Protein AF-A0A8B6FXH2-F1 (afdb_monomer_lite)

pLDDT: mean 73.86, std 19.77, range [27.19, 97.19]

Structure (mmCIF, N/CA/C/O backbone):
data_AF-A0A8B6FXH2-F1
#
_entry.id   AF-A0A8B6FXH2-F1
#
loop_
_atom_site.group_PDB
_atom_site.id
_atom_site.type_symbol
_atom_site.label_atom_id
_atom_site.label_alt_id
_atom_site.label_comp_id
_atom_site.label_asym_id
_atom_site.label_entity_id
_atom_site.label_seq_id
_atom_site.pdbx_PDB_ins_code
_atom_site.Cartn_x
_atom_site.Cartn_y
_atom_site.Cartn_z
_atom_site.occupancy
_atom_site.B_iso_or_equiv
_atom_site.auth_seq_id
_atom_site.auth_comp_id
_atom_site.auth_asym_id
_atom_site.auth_atom_id
_atom_site.pdbx_PDB_model_num
ATOM 1 N N . MET A 1 1 ? 28.937 3.467 -41.395 1.00 59.66 1 MET A N 1
ATOM 2 C CA . MET A 1 1 ? 27.768 2.972 -40.631 1.00 59.66 1 MET A CA 1
ATOM 3 C C . MET A 1 1 ? 28.133 1.673 -39.924 1.00 59.66 1 MET A C 1
ATOM 5 O O . MET A 1 1 ? 28.427 0.694 -40.605 1.00 59.66 1 MET A O 1
ATOM 9 N N . SER A 1 2 ? 28.190 1.669 -38.589 1.00 75.38 2 SER A N 1
ATOM 10 C CA . SER A 1 2 ? 28.497 0.452 -37.824 1.00 75.38 2 SER A CA 1
ATOM 11 C C . SER A 1 2 ? 27.318 -0.525 -37.873 1.00 75.38 2 SER A C 1
ATOM 13 O O . SER A 1 2 ? 26.158 -0.111 -37.952 1.00 75.38 2 SER A O 1
ATOM 15 N N . THR A 1 3 ? 27.605 -1.825 -37.821 1.00 77.25 3 THR A N 1
ATOM 16 C CA . THR A 1 3 ? 26.585 -2.885 -37.758 1.00 77.25 3 THR A CA 1
ATOM 17 C C . THR A 1 3 ? 25.622 -2.669 -36.584 1.00 77.25 3 THR A C 1
ATOM 19 O O . THR A 1 3 ? 24.415 -2.805 -36.753 1.00 77.25 3 THR A O 1
ATOM 22 N N . ALA A 1 4 ? 26.131 -2.194 -35.442 1.00 69.06 4 ALA A N 1
ATOM 23 C CA . ALA A 1 4 ? 25.334 -1.893 -34.253 1.00 69.06 4 ALA A CA 1
ATOM 24 C C . ALA A 1 4 ? 24.292 -0.774 -34.471 1.00 69.06 4 ALA A C 1
ATOM 26 O O . ALA A 1 4 ? 23.161 -0.880 -34.006 1.00 69.06 4 ALA A O 1
ATOM 27 N N . SER A 1 5 ? 24.628 0.277 -35.231 1.00 66.25 5 SER A N 1
ATOM 28 C CA . SER A 1 5 ? 23.688 1.372 -35.542 1.00 66.25 5 SER A CA 1
ATOM 29 C C . SER A 1 5 ? 22.529 0.897 -36.426 1.00 66.25 5 SER A C 1
ATOM 31 O O . SER A 1 5 ? 21.381 1.282 -36.216 1.00 66.25 5 SER A O 1
ATOM 33 N N . LYS A 1 6 ? 22.821 0.014 -37.396 1.00 68.38 6 LYS A N 1
ATOM 34 C CA . LYS A 1 6 ? 21.812 -0.622 -38.266 1.00 68.38 6 LYS A CA 1
ATOM 35 C C . LYS A 1 6 ? 20.836 -1.475 -37.471 1.00 68.38 6 LYS A C 1
ATOM 37 O O . LYS A 1 6 ? 19.634 -1.432 -37.712 1.00 68.38 6 LYS A O 1
ATOM 42 N N . GLU A 1 7 ? 21.367 -2.250 -36.534 1.00 67.50 7 GLU A N 1
ATOM 43 C CA . GLU A 1 7 ? 20.572 -3.147 -35.708 1.00 67.50 7 GLU A CA 1
ATOM 44 C C . GLU A 1 7 ? 19.645 -2.375 -34.762 1.00 67.50 7 GLU A C 1
ATOM 46 O O . GLU A 1 7 ? 18.451 -2.668 -34.700 1.00 67.50 7 GLU A O 1
ATOM 51 N N . ARG A 1 8 ? 20.152 -1.325 -34.102 1.00 73.00 8 ARG A N 1
ATOM 52 C CA . ARG A 1 8 ? 19.333 -0.436 -33.263 1.00 73.00 8 ARG A CA 1
ATOM 53 C C . ARG A 1 8 ? 18.221 0.238 -34.054 1.00 73.00 8 ARG A C 1
ATOM 55 O O . ARG A 1 8 ? 17.071 0.216 -33.622 1.00 73.00 8 ARG A O 1
ATOM 62 N N . GLN A 1 9 ? 18.533 0.763 -35.239 1.00 68.06 9 GLN A N 1
ATOM 63 C CA . GLN A 1 9 ? 17.524 1.336 -36.127 1.00 68.06 9 GLN A CA 1
ATOM 64 C C . GLN A 1 9 ? 16.438 0.305 -36.469 1.00 68.06 9 GLN A C 1
ATOM 66 O O . GLN A 1 9 ? 15.256 0.600 -36.321 1.00 68.06 9 GLN A O 1
ATOM 71 N N . ALA A 1 10 ? 16.806 -0.918 -36.863 1.00 67.44 10 ALA A N 1
ATOM 72 C CA . ALA A 1 10 ? 15.835 -1.965 -37.188 1.00 67.44 10 ALA A CA 1
ATOM 73 C C . ALA A 1 10 ? 14.915 -2.314 -36.000 1.00 67.44 10 ALA A C 1
ATOM 75 O O . ALA A 1 10 ? 13.708 -2.483 -36.184 1.00 67.44 10 ALA A O 1
ATOM 76 N N . ARG A 1 11 ? 15.460 -2.367 -34.777 1.00 67.00 11 ARG A N 1
ATOM 77 C CA . ARG A 1 11 ? 14.685 -2.605 -33.547 1.00 67.00 11 ARG A CA 1
ATOM 78 C C . ARG A 1 11 ? 13.698 -1.470 -33.261 1.00 67.00 11 ARG A C 1
ATOM 80 O O . ARG A 1 11 ? 12.517 -1.737 -33.052 1.00 67.00 11 ARG A O 1
ATOM 87 N N . LEU A 1 12 ? 14.143 -0.215 -33.337 1.00 60.03 12 LEU A N 1
ATOM 88 C CA . LEU A 1 12 ? 13.277 0.955 -33.144 1.00 60.03 12 LEU A CA 1
ATOM 89 C C . LEU A 1 12 ? 12.168 1.033 -34.196 1.00 60.03 12 LEU A C 1
ATOM 91 O O . LEU A 1 12 ? 11.011 1.286 -33.865 1.00 60.03 12 LEU A O 1
ATOM 95 N N . TYR A 1 13 ? 12.495 0.738 -35.454 1.00 67.19 13 TYR A N 1
ATOM 96 C CA . TYR A 1 13 ? 11.511 0.667 -36.530 1.00 67.19 13 TYR A CA 1
ATOM 97 C C . TYR A 1 13 ? 10.458 -0.414 -36.283 1.00 67.19 13 TYR A C 1
ATOM 99 O O . TYR A 1 13 ? 9.284 -0.181 -36.559 1.00 67.19 13 TYR A O 1
ATOM 107 N N . ASN A 1 14 ? 10.844 -1.576 -35.748 1.00 66.69 14 ASN A N 1
ATOM 108 C CA . ASN A 1 14 ? 9.887 -2.619 -35.384 1.00 66.69 14 ASN A CA 1
ATOM 109 C C . ASN A 1 14 ? 8.943 -2.163 -34.267 1.00 66.69 14 ASN A C 1
ATOM 111 O O . ASN A 1 14 ? 7.739 -2.379 -34.383 1.00 66.69 14 ASN A O 1
ATOM 115 N N . ILE A 1 15 ? 9.456 -1.491 -33.233 1.00 56.78 15 ILE A N 1
ATOM 116 C CA . ILE A 1 15 ? 8.637 -0.940 -32.142 1.00 56.78 15 ILE A CA 1
ATOM 117 C C . ILE A 1 15 ? 7.632 0.076 -32.703 1.00 56.78 15 ILE A C 1
ATOM 119 O O . ILE A 1 15 ? 6.423 -0.075 -32.526 1.00 56.78 15 ILE A O 1
ATOM 123 N N . VAL A 1 16 ? 8.108 1.057 -33.468 1.00 62.22 16 VAL A N 1
ATOM 124 C CA . VAL A 1 16 ? 7.260 2.122 -34.019 1.00 62.22 16 VAL A CA 1
ATOM 125 C C . VAL A 1 16 ? 6.244 1.594 -35.036 1.00 62.22 16 VAL A C 1
ATOM 127 O O . VAL A 1 16 ? 5.107 2.054 -35.054 1.00 62.22 16 VAL A O 1
ATOM 130 N N . LYS A 1 17 ? 6.607 0.610 -35.869 1.00 67.56 17 LYS A N 1
ATOM 131 C CA . LYS A 1 17 ? 5.699 0.076 -36.900 1.00 67.56 17 LYS A CA 1
ATOM 132 C C . LYS A 1 17 ? 4.746 -1.009 -36.413 1.00 67.56 17 LYS A C 1
ATOM 134 O O . LYS A 1 17 ? 3.735 -1.224 -37.071 1.00 67.56 17 LYS A O 1
ATOM 139 N N . LYS A 1 18 ? 5.063 -1.728 -35.332 1.00 66.81 18 LYS A N 1
ATOM 140 C CA . LYS A 1 18 ? 4.250 -2.870 -34.873 1.00 66.81 18 LYS A CA 1
ATOM 141 C C . LYS A 1 18 ? 3.571 -2.637 -33.531 1.00 66.81 18 LYS A C 1
ATOM 143 O O . LYS A 1 18 ? 2.445 -3.093 -33.360 1.00 66.81 18 LYS A O 1
ATOM 1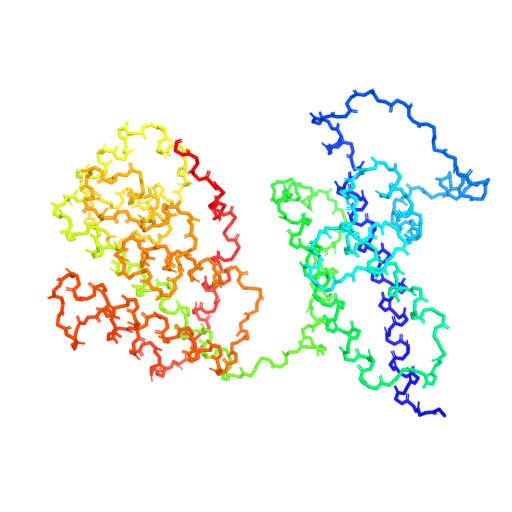48 N N . LEU A 1 19 ? 4.238 -1.968 -32.590 1.00 63.34 19 LEU A N 1
ATOM 149 C CA . LEU A 1 19 ? 3.731 -1.799 -31.227 1.00 63.34 19 LEU A CA 1
ATOM 150 C C . LEU A 1 19 ? 2.869 -0.544 -31.103 1.00 63.34 19 LEU A C 1
ATOM 152 O O . LEU A 1 19 ? 1.727 -0.620 -30.665 1.00 63.34 19 LEU A O 1
ATOM 156 N N . PHE A 1 20 ? 3.386 0.607 -31.529 1.00 70.31 20 PHE A N 1
ATOM 157 C CA . PHE A 1 20 ? 2.691 1.885 -31.354 1.00 70.31 20 PHE A CA 1
ATOM 158 C C . PHE A 1 20 ? 1.329 1.979 -32.060 1.00 70.31 20 PHE A C 1
ATOM 160 O O . PHE A 1 20 ? 0.420 2.551 -31.459 1.00 70.31 20 PHE A O 1
ATOM 167 N N . PRO A 1 21 ? 1.106 1.381 -33.251 1.00 73.88 21 PRO A N 1
ATOM 168 C CA . PRO A 1 21 ? -0.228 1.329 -33.841 1.00 73.88 21 PRO A CA 1
ATOM 169 C C . PRO A 1 21 ? -1.213 0.575 -32.951 1.00 73.88 21 PRO A C 1
ATOM 171 O O . PRO A 1 21 ? -2.296 1.081 -32.696 1.00 73.88 21 PRO A O 1
ATOM 174 N N . LYS A 1 22 ? -0.808 -0.570 -32.389 1.00 69.12 22 LYS A N 1
ATOM 175 C CA . LYS A 1 22 ? -1.661 -1.371 -31.499 1.00 69.12 22 LYS A CA 1
ATOM 176 C C . LYS A 1 22 ? -2.010 -0.629 -30.212 1.00 69.12 22 LYS A C 1
ATOM 178 O O . LYS A 1 22 ? -3.152 -0.671 -29.774 1.00 69.12 22 LYS A O 1
ATOM 183 N N . VAL A 1 23 ? -1.042 0.082 -29.632 1.00 66.88 23 VAL A N 1
ATOM 184 C CA . VAL A 1 23 ? -1.265 0.911 -28.436 1.00 66.88 23 VAL A CA 1
ATOM 185 C C . VAL A 1 23 ? -2.260 2.032 -28.743 1.00 66.88 23 VAL A C 1
ATOM 187 O O . VAL A 1 23 ? -3.237 2.202 -28.022 1.00 66.88 23 VAL A O 1
ATOM 190 N N . MET A 1 24 ? -2.069 2.749 -29.852 1.00 69.19 24 MET A N 1
ATOM 191 C CA . MET A 1 24 ? -2.974 3.819 -30.285 1.00 69.19 24 MET A CA 1
ATOM 192 C C . MET A 1 24 ? -4.384 3.311 -30.597 1.00 69.19 24 MET A C 1
ATOM 194 O O . MET A 1 24 ? -5.360 3.952 -30.217 1.00 69.19 24 MET A O 1
ATOM 198 N N . GLN A 1 25 ? -4.495 2.152 -31.244 1.00 69.75 25 GLN A N 1
ATOM 199 C CA . GLN A 1 25 ? -5.770 1.487 -31.508 1.00 69.75 25 GLN A CA 1
ATOM 200 C C . GLN A 1 25 ? -6.463 1.070 -30.211 1.00 69.75 25 GLN A C 1
ATOM 202 O O . GLN A 1 25 ? -7.678 1.201 -30.107 1.00 69.75 25 GLN A O 1
ATOM 207 N N . GLN A 1 26 ? -5.718 0.601 -29.209 1.00 66.50 26 GLN A N 1
ATOM 208 C CA . GLN A 1 26 ? -6.292 0.230 -27.919 1.00 66.50 26 GLN A CA 1
ATOM 209 C C . GLN A 1 26 ? -6.794 1.457 -27.149 1.00 66.50 26 GLN A C 1
ATOM 211 O O . GLN A 1 26 ? -7.929 1.444 -26.680 1.00 66.50 26 GLN A O 1
ATOM 216 N N . ILE A 1 27 ? -6.010 2.542 -27.096 1.00 66.25 27 ILE A N 1
ATOM 217 C CA . ILE A 1 27 ? -6.465 3.826 -26.532 1.00 66.25 27 ILE A CA 1
ATOM 218 C C . ILE A 1 27 ? -7.733 4.287 -27.256 1.00 66.25 27 ILE A C 1
ATOM 220 O O . ILE A 1 27 ? -8.721 4.656 -26.630 1.00 66.25 27 ILE A O 1
ATOM 224 N N . PHE A 1 28 ? -7.741 4.202 -28.585 1.00 65.44 28 PHE A N 1
ATOM 225 C CA . PHE A 1 28 ? -8.905 4.538 -29.390 1.00 65.44 28 PHE A CA 1
ATOM 226 C C . PHE A 1 28 ? -10.134 3.680 -29.049 1.00 65.44 28 PHE A C 1
ATOM 228 O O . PHE A 1 28 ? -11.208 4.232 -28.820 1.00 65.44 28 PHE A O 1
ATOM 235 N N . LYS A 1 29 ? -9.992 2.351 -28.958 1.00 65.50 29 LYS A N 1
ATOM 236 C CA . LYS A 1 29 ? -11.084 1.436 -28.581 1.00 65.50 29 LYS A CA 1
ATOM 237 C C . LYS A 1 29 ? -11.685 1.803 -27.231 1.00 65.50 29 LYS A C 1
ATOM 239 O O . LYS A 1 29 ? -12.903 1.916 -27.130 1.00 65.50 29 LYS A O 1
ATOM 244 N N . GLU A 1 30 ? -10.851 1.997 -26.217 1.00 62.47 30 GLU A N 1
ATOM 245 C CA . GLU A 1 30 ? -11.322 2.257 -24.854 1.00 62.47 30 GLU A CA 1
ATOM 246 C C . GLU A 1 30 ? -11.950 3.652 -24.727 1.00 62.47 30 GLU A C 1
ATOM 248 O O . GLU A 1 30 ? -12.997 3.806 -24.100 1.00 62.47 30 GLU A O 1
ATOM 253 N N . CYS A 1 31 ? -11.381 4.663 -25.389 1.00 59.59 31 CYS A N 1
ATOM 254 C CA . CYS A 1 31 ? -11.860 6.038 -25.262 1.00 59.59 31 CYS A CA 1
ATOM 255 C C . CYS A 1 31 ? -13.024 6.390 -26.215 1.00 59.59 31 CYS A C 1
ATOM 257 O O . CYS A 1 31 ? -13.782 7.315 -25.928 1.00 59.59 31 CYS A O 1
ATOM 259 N N . VAL A 1 32 ? -13.194 5.669 -27.333 1.00 56.00 32 VAL A N 1
ATOM 260 C CA . VAL A 1 32 ? -14.197 5.974 -28.383 1.00 56.00 32 VAL A CA 1
ATOM 261 C C . VAL A 1 32 ? -15.308 4.911 -28.481 1.00 56.00 32 VAL A C 1
ATOM 263 O O . VAL A 1 32 ? -16.318 5.126 -29.154 1.00 56.00 32 VAL A O 1
ATOM 266 N N . SER A 1 33 ? -15.197 3.776 -27.776 1.00 49.12 33 SER A N 1
ATOM 267 C CA . SER A 1 33 ? -16.251 2.750 -27.735 1.00 49.12 33 SER A CA 1
ATOM 268 C C . SER A 1 33 ? -17.617 3.329 -27.314 1.00 49.12 33 SER A C 1
ATOM 270 O O . SER A 1 33 ? -17.691 4.153 -26.394 1.00 49.12 33 SER A O 1
ATOM 272 N N . PRO A 1 34 ? -18.740 2.844 -27.894 1.00 40.16 34 PRO A N 1
ATOM 273 C CA . PRO A 1 34 ? -20.095 3.281 -27.545 1.00 40.16 34 PRO A CA 1
ATOM 274 C C . PRO A 1 34 ? -20.422 3.212 -26.046 1.00 40.16 34 PRO A C 1
ATOM 276 O O . PRO A 1 34 ? -21.339 3.896 -25.599 1.00 40.16 34 PRO A O 1
ATOM 279 N N . ARG A 1 35 ? -19.697 2.403 -25.260 1.00 40.50 35 ARG A N 1
ATOM 280 C CA . ARG A 1 35 ? -19.880 2.308 -23.802 1.00 40.50 35 ARG A CA 1
ATOM 281 C C . ARG A 1 35 ? -19.329 3.528 -23.045 1.00 40.50 35 ARG A C 1
ATOM 283 O O . ARG A 1 35 ? -19.965 3.937 -22.080 1.00 40.50 35 ARG A O 1
ATOM 290 N N . GLY A 1 36 ? -18.242 4.159 -23.507 1.00 38.81 36 GLY A N 1
ATOM 291 C CA . GLY A 1 36 ? -17.689 5.387 -22.906 1.00 38.81 36 GLY A CA 1
ATOM 292 C C . GLY A 1 36 ? -18.546 6.632 -23.176 1.00 38.81 36 GLY A C 1
ATOM 293 O O . GLY A 1 36 ? -18.692 7.514 -22.330 1.00 38.81 36 GLY A O 1
ATOM 294 N N . LEU A 1 37 ? -19.228 6.662 -24.324 1.00 38.75 37 LEU A N 1
ATOM 295 C CA . LEU A 1 37 ? -20.103 7.769 -24.731 1.00 38.75 37 LEU A CA 1
ATOM 296 C C . LEU A 1 37 ? -21.479 7.777 -24.032 1.00 38.75 37 LEU A C 1
ATOM 298 O O . LEU A 1 37 ? -22.179 8.794 -24.063 1.00 38.75 37 LEU A O 1
ATOM 302 N N . GLN A 1 38 ? -21.885 6.682 -23.374 1.00 41.06 38 GLN A N 1
ATOM 303 C CA . GLN A 1 38 ? -23.232 6.540 -22.799 1.00 41.06 38 GLN A CA 1
ATOM 304 C C . GLN A 1 38 ? -23.479 7.344 -21.510 1.00 41.06 38 GLN A C 1
ATOM 306 O O . GLN A 1 38 ? -24.638 7.525 -21.134 1.00 41.06 38 GLN A O 1
ATOM 311 N N . GLY A 1 39 ? -22.438 7.877 -20.860 1.00 39.31 39 GLY A N 1
ATOM 312 C CA . GLY A 1 39 ? -22.579 8.567 -19.571 1.00 39.31 39 GLY A CA 1
ATOM 313 C C . GLY A 1 39 ? -22.802 10.084 -19.630 1.00 39.31 39 GLY A C 1
ATOM 314 O O . GLY A 1 39 ? -23.487 10.620 -18.761 1.00 39.31 39 GLY A O 1
ATOM 315 N N . LYS A 1 40 ? -22.241 10.800 -20.621 1.00 38.41 40 LYS A N 1
ATOM 316 C CA . LYS A 1 40 ? -22.215 12.285 -20.616 1.00 38.41 40 LYS A CA 1
ATOM 317 C C . LYS A 1 40 ? -22.386 12.998 -21.965 1.00 38.41 40 LYS A C 1
ATOM 319 O O . LYS A 1 40 ? -22.588 14.208 -21.955 1.00 38.41 40 LYS A O 1
ATOM 324 N N . TYR A 1 41 ? -22.371 12.301 -23.104 1.00 41.78 41 TYR A N 1
ATOM 325 C CA . TYR A 1 41 ? -22.271 12.942 -24.430 1.00 41.78 41 TYR A CA 1
ATOM 326 C C . TYR A 1 41 ? -23.440 12.624 -25.371 1.00 41.78 41 TYR A C 1
ATOM 328 O O . TYR A 1 41 ? -23.275 12.491 -26.583 1.00 41.78 41 TYR A O 1
ATOM 336 N N . LYS A 1 42 ? -24.668 12.535 -24.842 1.00 37.53 42 LYS A N 1
ATOM 337 C CA . LYS A 1 42 ? -25.848 12.529 -25.716 1.00 37.53 42 LYS A CA 1
ATOM 338 C C . LYS A 1 42 ? -25.998 13.902 -26.386 1.00 37.53 42 LYS A C 1
ATOM 340 O O . LYS A 1 42 ? -26.350 14.874 -25.732 1.00 37.53 42 LYS A O 1
ATOM 345 N N . GLN A 1 43 ? -25.817 13.894 -27.708 1.00 41.41 43 GLN A N 1
ATOM 346 C CA . GLN A 1 43 ? -26.218 14.912 -28.689 1.00 41.41 43 GLN A CA 1
ATOM 347 C C . GLN A 1 43 ? -25.312 16.145 -28.832 1.00 41.41 43 GLN A C 1
ATOM 349 O O . GLN A 1 43 ? -25.671 17.265 -28.481 1.00 41.41 43 GLN A O 1
ATOM 354 N N . LYS A 1 44 ? -24.197 15.961 -29.541 1.00 33.19 44 LYS A N 1
ATOM 355 C CA . LYS A 1 44 ? -23.704 16.974 -30.480 1.00 33.19 44 LYS A CA 1
ATOM 356 C C . LYS A 1 44 ? -23.314 16.250 -31.768 1.00 33.19 44 LYS A C 1
ATOM 358 O O . LYS A 1 44 ? -22.348 15.505 -31.782 1.00 33.19 44 LYS A O 1
ATOM 363 N N . LEU A 1 45 ? -24.120 16.392 -32.821 1.00 32.66 45 LEU A N 1
ATOM 364 C CA . LEU A 1 45 ? -23.733 15.952 -34.163 1.00 32.66 45 LEU A CA 1
ATOM 365 C C . LEU A 1 45 ? -22.627 16.897 -34.633 1.00 32.66 45 LEU A C 1
ATOM 367 O O . LEU A 1 45 ? -22.887 18.080 -34.855 1.00 32.66 45 LEU A O 1
ATOM 371 N N . ILE A 1 46 ? -21.400 16.392 -34.702 1.00 37.16 46 ILE A N 1
ATOM 372 C CA . ILE A 1 46 ? -20.234 17.134 -35.177 1.00 37.16 46 ILE A CA 1
ATOM 373 C C . ILE A 1 46 ? -19.820 16.526 -36.515 1.00 37.16 46 ILE A C 1
ATOM 375 O O . ILE A 1 46 ? -19.689 15.313 -36.653 1.00 37.16 46 ILE A O 1
ATOM 379 N N . THR A 1 47 ? -19.655 17.385 -37.516 1.00 36.28 47 THR A N 1
ATOM 380 C CA . THR A 1 47 ? -19.161 17.004 -38.839 1.00 36.28 47 THR A CA 1
ATOM 381 C C . THR A 1 47 ? -17.636 17.022 -38.807 1.00 36.28 47 THR A C 1
ATOM 383 O O . THR A 1 47 ? -17.038 18.093 -38.703 1.00 36.28 47 THR A O 1
ATOM 386 N N . ILE A 1 48 ? -17.003 15.852 -38.894 1.00 41.84 48 ILE A N 1
ATOM 387 C CA . ILE A 1 48 ? -15.549 15.733 -39.050 1.00 41.84 48 ILE A CA 1
ATOM 388 C C . ILE A 1 48 ? -15.220 15.802 -40.546 1.00 41.84 48 ILE A C 1
ATOM 390 O O . ILE A 1 48 ? -15.813 15.087 -41.353 1.00 41.84 48 ILE A O 1
ATOM 394 N N . HIS A 1 49 ? -14.276 16.665 -40.924 1.00 42.84 49 HIS A N 1
ATOM 395 C CA . HIS A 1 49 ? -13.783 16.754 -42.298 1.00 42.84 49 HIS A CA 1
ATOM 396 C C . HIS A 1 49 ? -12.583 15.823 -42.482 1.00 42.84 49 HIS A C 1
ATOM 398 O O . HIS A 1 49 ? -11.471 16.145 -42.070 1.00 42.84 49 HIS A O 1
ATOM 404 N N . PHE A 1 50 ? -12.821 14.674 -43.104 1.00 51.72 50 PHE A N 1
ATOM 405 C CA . PHE A 1 50 ? -11.783 13.755 -43.570 1.00 51.72 50 PHE A CA 1
ATOM 406 C C . PHE A 1 50 ? -11.417 14.069 -45.027 1.00 51.72 50 PHE A C 1
ATOM 408 O O . PHE A 1 50 ? -12.249 14.577 -45.784 1.00 51.72 50 PHE A O 1
ATOM 415 N N . THR A 1 51 ? -10.186 13.768 -45.442 1.00 60.84 51 THR A N 1
ATOM 416 C CA . THR A 1 51 ? -9.831 13.782 -46.872 1.00 60.84 51 THR A CA 1
ATOM 417 C C . THR A 1 51 ? -10.507 12.617 -47.603 1.00 60.84 51 THR A C 1
ATOM 419 O O . THR A 1 51 ? -10.801 11.593 -46.992 1.00 60.84 51 THR A O 1
ATOM 422 N N . GLU A 1 52 ? -10.721 12.720 -48.919 1.00 55.16 52 GLU A N 1
ATOM 423 C CA . GLU A 1 52 ? -11.332 11.632 -49.712 1.00 55.16 52 GLU A CA 1
ATOM 424 C C . GLU A 1 52 ? -10.567 10.302 -49.585 1.00 55.16 52 GLU A C 1
ATOM 426 O O . GLU A 1 52 ? -11.177 9.236 -49.531 1.00 55.16 52 GLU A O 1
ATOM 431 N N . ASN A 1 53 ? -9.237 10.359 -49.449 1.00 54.28 53 ASN A N 1
ATOM 432 C CA . ASN A 1 53 ? -8.406 9.176 -49.217 1.00 54.28 53 ASN A CA 1
ATOM 433 C C . ASN A 1 53 ? -8.643 8.550 -47.836 1.00 54.28 53 ASN A C 1
ATOM 435 O O . ASN A 1 53 ? -8.642 7.331 -47.716 1.00 54.28 53 ASN A O 1
ATOM 439 N N . GLU A 1 54 ? -8.847 9.360 -46.796 1.00 50.09 54 GLU A N 1
ATOM 440 C CA . GLU A 1 54 ? -9.134 8.872 -45.441 1.00 50.09 54 GLU A CA 1
ATOM 441 C C . GLU A 1 54 ? -10.556 8.312 -45.337 1.00 50.09 54 GLU A C 1
ATOM 443 O O . GLU A 1 54 ? -10.749 7.293 -44.684 1.00 50.09 54 GLU A O 1
ATOM 448 N N . ILE A 1 55 ? -11.532 8.917 -46.023 1.00 53.12 55 ILE A N 1
ATOM 449 C CA . ILE A 1 55 ? -12.906 8.393 -46.118 1.00 53.12 55 ILE A CA 1
ATOM 450 C C . ILE A 1 55 ? -12.894 7.026 -46.804 1.00 53.12 55 ILE A C 1
ATOM 452 O O . ILE A 1 55 ? -13.390 6.057 -46.240 1.00 53.12 55 ILE A O 1
ATOM 456 N N . SER A 1 56 ? -12.236 6.928 -47.961 1.00 54.47 56 SER A N 1
ATOM 457 C CA . SER A 1 56 ? -12.069 5.669 -48.696 1.00 54.47 56 SER A CA 1
ATOM 458 C C . SER A 1 56 ? -11.337 4.602 -47.866 1.00 54.47 56 SER A C 1
ATOM 460 O O . SER A 1 56 ? -11.705 3.427 -47.882 1.00 54.47 56 SER A O 1
ATOM 462 N N . LEU A 1 57 ? -10.341 5.000 -47.065 1.00 52.34 57 LEU A N 1
ATOM 463 C CA . LEU A 1 57 ? -9.652 4.102 -46.136 1.00 52.34 57 LEU A CA 1
ATOM 464 C C . LEU A 1 57 ? -10.591 3.621 -45.014 1.00 52.34 57 LEU A C 1
ATOM 466 O O . LEU A 1 57 ? -10.683 2.427 -44.770 1.00 52.34 57 LEU A O 1
ATOM 470 N N . MET A 1 58 ? -11.348 4.507 -44.363 1.00 51.19 58 MET A N 1
ATOM 471 C CA . MET A 1 58 ? -12.299 4.111 -43.312 1.00 51.19 58 MET A CA 1
ATOM 472 C C . MET A 1 58 ? -13.442 3.229 -43.835 1.00 51.19 58 MET A C 1
ATOM 474 O O . MET A 1 58 ? -13.904 2.346 -43.120 1.00 51.19 58 MET A O 1
ATOM 478 N N . GLU A 1 59 ? -13.890 3.442 -45.073 1.00 48.78 59 GLU A N 1
ATOM 479 C CA . GLU A 1 59 ? -14.928 2.630 -45.723 1.00 48.78 59 GLU A CA 1
ATOM 480 C C . GLU A 1 59 ? -14.432 1.229 -46.121 1.00 48.78 59 GLU A C 1
ATOM 482 O O . GLU A 1 59 ? -15.236 0.309 -46.276 1.00 48.78 59 GLU A O 1
ATOM 487 N N . THR A 1 60 ? -13.114 1.050 -46.273 1.00 46.66 60 THR A N 1
ATOM 488 C CA . THR A 1 60 ? -12.484 -0.214 -46.697 1.00 46.66 60 THR A CA 1
ATOM 489 C C . THR A 1 60 ? -11.819 -0.991 -45.565 1.00 46.66 60 THR A C 1
ATOM 491 O O . THR A 1 60 ? -11.465 -2.151 -45.776 1.00 46.66 60 THR A O 1
ATOM 494 N N . LEU A 1 61 ? -11.673 -0.399 -44.376 1.00 49.88 61 LEU A N 1
ATOM 495 C CA . LEU A 1 61 ? -11.134 -1.052 -43.186 1.00 49.88 61 LEU A CA 1
ATOM 496 C C . LEU A 1 61 ? -12.279 -1.586 -42.307 1.00 49.88 61 LEU A C 1
ATOM 498 O O . LEU A 1 61 ? -12.883 -0.825 -41.549 1.00 49.88 61 LEU A O 1
ATOM 502 N N . PRO A 1 62 ? -12.609 -2.890 -42.379 1.00 45.19 62 PRO A N 1
ATOM 503 C CA . PRO A 1 62 ? -13.732 -3.462 -41.639 1.00 45.19 62 PRO A CA 1
ATOM 504 C C . PRO A 1 62 ? -13.465 -3.558 -40.129 1.00 45.19 62 PRO A C 1
ATOM 506 O O . PRO A 1 62 ? -14.396 -3.823 -39.367 1.00 45.19 62 PRO A O 1
ATOM 509 N N . ASN A 1 63 ? -12.213 -3.373 -39.691 1.00 57.06 63 ASN A N 1
ATOM 510 C CA . ASN A 1 63 ? -11.802 -3.503 -38.303 1.00 57.06 63 ASN A CA 1
ATOM 511 C C . ASN A 1 63 ? -10.890 -2.337 -37.875 1.00 57.06 63 ASN A C 1
ATOM 513 O O . ASN A 1 63 ? -10.007 -1.895 -38.605 1.00 57.06 63 ASN A O 1
ATOM 517 N N . ILE A 1 64 ? -11.083 -1.869 -36.642 1.00 51.81 64 ILE A N 1
ATOM 518 C CA . ILE A 1 64 ? -10.269 -0.834 -35.986 1.00 51.81 64 ILE A CA 1
ATOM 519 C C . ILE A 1 64 ? -8.774 -1.206 -35.958 1.00 51.81 64 ILE A C 1
ATOM 521 O O . ILE A 1 64 ? -7.917 -0.325 -35.908 1.00 51.81 64 ILE A O 1
ATOM 525 N N . ASP A 1 65 ? -8.465 -2.506 -35.986 1.00 51.31 65 ASP A N 1
ATOM 526 C CA . ASP A 1 65 ? -7.098 -3.040 -35.972 1.00 51.31 65 ASP A CA 1
ATOM 527 C C . ASP A 1 65 ? -6.276 -2.636 -37.212 1.00 51.31 65 ASP A C 1
ATOM 529 O O . ASP A 1 65 ? -5.050 -2.761 -37.216 1.00 51.31 65 ASP A O 1
ATOM 533 N N . ASP A 1 66 ? -6.928 -2.080 -38.235 1.00 56.59 66 ASP A N 1
ATOM 534 C CA . ASP A 1 66 ? -6.280 -1.601 -39.452 1.00 56.59 66 ASP A CA 1
ATOM 535 C C . ASP A 1 66 ? -5.988 -0.084 -39.435 1.00 56.59 66 ASP A C 1
ATOM 537 O O . ASP A 1 66 ? -5.409 0.462 -40.379 1.00 56.59 66 ASP A O 1
ATOM 541 N N . PHE A 1 67 ? -6.371 0.633 -38.369 1.00 64.81 67 PHE A N 1
ATOM 542 C CA . PHE A 1 67 ? -6.201 2.087 -38.297 1.00 64.81 67 PHE A CA 1
ATOM 543 C C . PHE A 1 67 ? -4.733 2.470 -38.082 1.00 64.81 67 PHE A C 1
ATOM 545 O O . PHE A 1 67 ? -4.027 1.894 -37.253 1.00 64.81 67 PHE A O 1
ATOM 552 N N . THR A 1 68 ? -4.267 3.502 -38.786 1.00 74.50 68 THR A N 1
ATOM 553 C CA . THR A 1 68 ? -2.909 4.032 -38.602 1.00 74.50 68 THR A CA 1
ATOM 554 C C . THR A 1 68 ? -2.800 4.858 -37.313 1.00 74.50 68 THR A C 1
ATOM 556 O O . THR A 1 68 ? -3.796 5.380 -36.807 1.00 74.50 68 THR A O 1
ATOM 559 N N . ILE A 1 69 ? -1.574 5.032 -36.793 1.00 6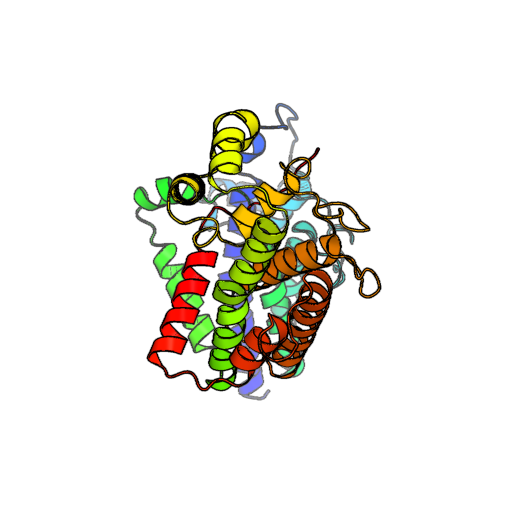9.69 69 ILE A N 1
ATOM 560 C CA . ILE A 1 69 ? -1.301 5.920 -35.641 1.00 69.69 69 ILE A CA 1
ATOM 561 C C . ILE A 1 69 ? -1.816 7.337 -35.920 1.00 69.69 69 ILE A C 1
ATOM 563 O O . ILE A 1 69 ? -2.437 7.947 -35.055 1.00 69.69 69 ILE A O 1
ATOM 567 N N . GLU A 1 70 ? -1.597 7.847 -37.134 1.00 73.62 70 GLU A N 1
ATOM 568 C CA . GLU A 1 70 ? -2.020 9.192 -37.524 1.00 73.62 70 GLU A CA 1
ATOM 569 C C . GLU A 1 70 ? -3.550 9.336 -37.531 1.00 73.62 70 GLU A C 1
ATOM 571 O O . GLU A 1 70 ? -4.071 10.340 -37.044 1.00 73.62 70 GLU A O 1
ATOM 576 N N . LEU A 1 71 ? -4.274 8.318 -38.009 1.00 71.31 71 LEU A N 1
ATOM 577 C CA . LEU A 1 71 ? -5.737 8.302 -37.992 1.00 71.31 71 LEU A CA 1
ATOM 578 C C . LEU A 1 71 ? -6.281 8.230 -36.556 1.00 71.31 71 LEU A C 1
ATOM 580 O O . LEU A 1 71 ? -7.133 9.037 -36.190 1.00 71.31 71 LEU A O 1
ATOM 584 N N . CYS A 1 72 ? -5.738 7.340 -35.715 1.00 67.62 72 CYS A N 1
ATOM 585 C CA . CYS A 1 72 ? -6.116 7.246 -34.298 1.00 67.62 72 CYS A CA 1
ATOM 586 C C . CYS A 1 72 ? -5.858 8.569 -33.562 1.00 67.62 72 CYS A C 1
ATOM 588 O O . CYS A 1 72 ? -6.722 9.064 -32.841 1.00 67.62 72 CYS A O 1
ATOM 590 N N . TYR A 1 73 ? -4.689 9.176 -33.783 1.00 75.12 73 TYR A N 1
ATOM 591 C CA . TYR A 1 73 ? -4.314 10.459 -33.193 1.00 75.12 73 TYR A CA 1
ATOM 592 C C . TYR A 1 73 ? -5.263 11.586 -33.615 1.00 75.12 73 TYR A C 1
ATOM 594 O O . TYR A 1 73 ? -5.713 12.351 -32.763 1.00 75.12 73 TYR A O 1
ATOM 602 N N . LYS A 1 74 ? -5.604 11.683 -34.911 1.00 72.31 74 LYS A N 1
ATOM 603 C CA . LYS A 1 74 ? -6.557 12.688 -35.406 1.00 72.31 74 LYS A CA 1
ATOM 604 C C . LYS A 1 74 ? -7.899 12.545 -34.691 1.00 72.31 74 LYS A C 1
ATOM 606 O O . LYS A 1 74 ? -8.399 13.533 -34.160 1.00 72.31 74 LYS A O 1
ATOM 611 N N . ILE A 1 75 ? -8.453 11.339 -34.600 1.00 68.69 75 ILE A N 1
ATOM 612 C CA . ILE A 1 75 ? -9.777 11.165 -33.990 1.00 68.69 75 ILE A CA 1
ATOM 613 C C . ILE A 1 75 ? -9.743 11.442 -32.475 1.00 68.69 75 ILE A C 1
ATOM 615 O O . ILE A 1 75 ? -10.600 12.170 -31.975 1.00 68.69 75 ILE A O 1
ATOM 619 N N . LEU A 1 76 ? -8.722 10.958 -31.755 1.00 68.25 76 LEU A N 1
ATOM 620 C CA . LEU A 1 76 ? -8.553 11.222 -30.315 1.00 68.25 76 LEU A CA 1
ATOM 621 C C . LEU A 1 76 ? -8.416 12.723 -30.002 1.00 68.25 76 LEU A C 1
ATOM 623 O O . LEU A 1 76 ? -8.924 13.194 -28.984 1.00 68.25 76 LEU A O 1
ATOM 627 N N . ARG A 1 77 ? -7.764 13.479 -30.895 1.00 75.69 77 ARG A N 1
ATOM 628 C CA . ARG A 1 77 ? -7.570 14.930 -30.788 1.00 75.69 77 ARG A CA 1
ATOM 629 C C . ARG A 1 77 ? -8.843 15.739 -31.056 1.00 75.69 77 ARG A C 1
ATOM 631 O O . ARG A 1 77 ? -9.075 16.729 -30.368 1.00 75.69 77 ARG A O 1
ATOM 638 N N . TYR A 1 78 ? -9.615 15.392 -32.087 1.00 64.56 78 TYR A N 1
ATOM 639 C CA . TYR A 1 78 ? -10.709 16.246 -32.575 1.00 64.56 78 TYR A CA 1
ATOM 640 C C . TYR A 1 78 ? -11.969 16.206 -31.700 1.00 64.56 78 TYR A C 1
ATOM 642 O O . TYR A 1 78 ? -12.671 17.210 -31.602 1.00 64.56 78 TYR A O 1
ATOM 650 N N . GLU A 1 79 ? -12.235 15.087 -31.029 1.00 54.56 79 GLU A N 1
ATOM 651 C CA . GLU A 1 79 ? -13.477 14.887 -30.270 1.00 54.56 79 GLU A CA 1
ATOM 652 C C . GLU A 1 79 ? -13.389 15.339 -28.795 1.00 54.56 79 GLU A C 1
ATOM 654 O O . GLU A 1 79 ? -14.330 15.127 -28.032 1.00 54.56 79 GLU A O 1
ATOM 659 N N . ASN A 1 80 ? -12.268 15.942 -28.354 1.00 55.28 80 ASN A N 1
ATOM 660 C CA . ASN A 1 80 ? -11.952 16.131 -26.921 1.00 55.28 80 ASN A CA 1
ATOM 661 C C . ASN A 1 80 ? -12.161 14.839 -26.104 1.00 55.28 80 ASN A C 1
ATOM 663 O O . ASN A 1 80 ? -12.518 14.884 -24.927 1.00 55.28 80 ASN A O 1
ATOM 667 N N . VAL A 1 81 ? -11.982 13.684 -26.756 1.00 58.16 81 VAL A N 1
ATOM 668 C CA . VAL A 1 81 ? -12.123 12.358 -26.141 1.00 58.16 81 VAL A CA 1
ATOM 669 C C . VAL A 1 81 ? -11.096 12.199 -25.031 1.00 58.16 81 VAL A C 1
ATOM 671 O O . VAL A 1 81 ? -11.394 11.648 -23.976 1.00 58.16 81 VAL A O 1
ATOM 674 N N . LEU A 1 82 ? -9.903 12.740 -25.262 1.00 65.31 82 LEU A N 1
ATOM 675 C CA . LEU A 1 82 ? -8.887 12.915 -24.244 1.00 65.31 82 LEU A CA 1
ATOM 676 C C . LEU A 1 82 ? -8.820 14.382 -23.836 1.00 65.31 82 LEU A C 1
ATOM 678 O O . LEU A 1 82 ? -9.031 15.281 -24.658 1.00 65.31 82 LEU A O 1
ATOM 682 N N . HIS A 1 83 ? -8.475 14.617 -22.570 1.00 68.62 83 HIS A N 1
ATOM 683 C CA . HIS A 1 83 ? -8.071 15.943 -22.127 1.00 68.62 83 HIS A CA 1
ATOM 684 C C . HIS A 1 83 ? -6.930 16.446 -23.015 1.00 68.62 83 HIS A C 1
ATOM 686 O O . HIS A 1 83 ? -5.993 15.705 -23.319 1.00 68.62 83 HIS A O 1
ATOM 692 N N . GLU A 1 84 ? -7.046 17.697 -23.467 1.00 73.06 84 GLU A N 1
ATOM 693 C CA . GLU A 1 84 ? -5.997 18.322 -24.264 1.00 73.06 84 GLU A CA 1
ATOM 694 C C . GLU A 1 84 ? -4.670 18.259 -23.483 1.00 73.06 84 GLU A C 1
ATOM 696 O O . GLU A 1 84 ? -4.662 18.622 -22.302 1.00 73.06 84 GLU A O 1
ATOM 701 N N . PRO A 1 85 ? -3.566 17.814 -24.119 1.00 73.06 85 PRO A N 1
ATOM 702 C CA . PRO A 1 85 ? -2.237 17.835 -23.523 1.00 73.06 85 PRO A CA 1
ATOM 703 C C . PRO A 1 85 ? -1.940 19.210 -22.933 1.00 73.06 85 PRO A C 1
ATOM 705 O O . PRO A 1 85 ? -2.286 20.231 -23.540 1.00 73.06 85 PRO A O 1
ATOM 708 N N . LEU A 1 86 ? -1.221 19.276 -21.815 1.00 70.50 86 LEU A N 1
ATOM 709 C CA . LEU A 1 86 ? -0.857 20.566 -21.212 1.00 70.50 86 LEU A CA 1
ATOM 710 C C . LEU A 1 86 ? 0.001 21.414 -22.163 1.00 70.50 86 LEU A C 1
ATOM 712 O O . LEU A 1 86 ? -0.087 22.646 -22.171 1.00 70.50 86 LEU A O 1
ATOM 716 N N . CYS A 1 87 ? 0.782 20.755 -23.022 1.00 71.44 87 CYS A N 1
ATOM 717 C CA . CYS A 1 87 ? 1.565 21.410 -24.060 1.00 71.44 87 CYS A CA 1
ATOM 718 C C . CYS A 1 87 ? 0.738 21.866 -25.274 1.00 71.44 87 CYS A C 1
ATOM 720 O O . CYS A 1 87 ? 1.280 22.573 -26.120 1.00 71.44 87 CYS A O 1
ATOM 722 N N . LYS A 1 88 ? -0.551 21.513 -25.368 1.00 82.56 88 LYS A N 1
ATOM 723 C CA . LYS A 1 88 ? -1.394 21.543 -26.577 1.00 82.56 88 LYS A CA 1
ATOM 724 C C . LYS A 1 88 ? -0.961 20.534 -27.638 1.00 82.56 88 LYS A C 1
ATOM 726 O O . LYS A 1 88 ? 0.221 20.223 -27.802 1.00 82.56 88 LYS A O 1
ATOM 731 N N . TRP A 1 89 ? -1.932 20.058 -28.411 1.00 80.25 89 TRP A N 1
ATOM 732 C CA . TRP A 1 89 ? -1.686 19.133 -29.515 1.00 80.25 89 TRP A CA 1
ATOM 733 C C . TRP A 1 89 ? -0.713 19.711 -30.554 1.00 80.25 89 TRP A C 1
ATOM 735 O O . TRP A 1 89 ? -0.868 20.844 -31.011 1.00 80.25 89 TRP A O 1
ATOM 745 N N . GLY A 1 90 ? 0.260 18.901 -30.968 1.00 77.81 90 GLY A N 1
ATOM 746 C CA . GLY A 1 90 ? 1.311 19.263 -31.924 1.00 77.81 90 GLY A CA 1
ATOM 747 C C . GLY A 1 90 ? 2.594 19.803 -31.287 1.00 77.81 90 GLY A C 1
ATOM 748 O O . GLY A 1 90 ? 3.591 19.939 -31.991 1.00 77.81 90 GLY A O 1
ATOM 749 N N . ASN A 1 91 ? 2.599 20.063 -29.977 1.00 81.56 91 ASN A N 1
ATOM 750 C CA . ASN A 1 91 ? 3.812 20.414 -29.239 1.00 81.56 91 ASN A CA 1
ATOM 751 C C . ASN A 1 91 ? 4.432 19.179 -28.568 1.00 81.56 91 ASN A C 1
ATOM 753 O O . ASN A 1 91 ? 3.823 18.112 -28.499 1.00 81.56 91 ASN A O 1
ATOM 757 N N . VAL A 1 92 ? 5.680 19.307 -28.110 1.00 81.69 92 VAL A N 1
ATOM 758 C CA . VAL A 1 92 ? 6.386 18.239 -27.390 1.00 81.69 92 VAL A CA 1
ATOM 759 C C . VAL A 1 92 ? 6.045 18.334 -25.900 1.00 81.69 92 VAL A C 1
ATOM 761 O O . VAL A 1 92 ? 6.388 19.350 -25.290 1.00 81.69 92 VAL A O 1
ATOM 764 N N . PRO A 1 93 ? 5.408 17.310 -25.305 1.00 82.75 93 PRO A N 1
ATOM 765 C CA . PRO A 1 93 ? 5.108 17.314 -23.878 1.00 82.75 93 PRO A CA 1
ATOM 766 C C . PRO A 1 93 ? 6.386 17.255 -23.036 1.00 82.75 93 PRO A C 1
ATOM 768 O O . PRO A 1 93 ? 7.331 16.539 -23.383 1.00 82.75 93 PRO A O 1
ATOM 771 N N . ARG A 1 94 ? 6.413 17.966 -21.906 1.00 81.75 94 ARG A N 1
ATOM 772 C CA . ARG A 1 94 ? 7.505 17.882 -20.915 1.00 81.75 94 ARG A CA 1
ATOM 773 C C . ARG A 1 94 ? 7.407 16.578 -20.139 1.00 81.75 94 ARG A C 1
ATOM 775 O O . ARG A 1 94 ? 6.306 16.108 -19.901 1.00 81.75 94 ARG A O 1
ATOM 782 N N . ASP A 1 95 ? 8.516 16.030 -19.652 1.00 74.31 95 ASP A N 1
ATOM 783 C CA . ASP A 1 95 ? 8.517 14.751 -18.911 1.00 74.31 95 ASP A CA 1
ATOM 784 C C . ASP A 1 95 ? 7.643 14.761 -17.638 1.00 74.31 95 ASP A C 1
ATOM 786 O O . ASP A 1 95 ? 7.222 13.712 -17.161 1.00 74.31 95 ASP A O 1
ATOM 790 N N . THR A 1 96 ? 7.334 15.946 -17.104 1.00 74.44 96 THR A N 1
ATOM 791 C CA . THR A 1 96 ? 6.460 16.1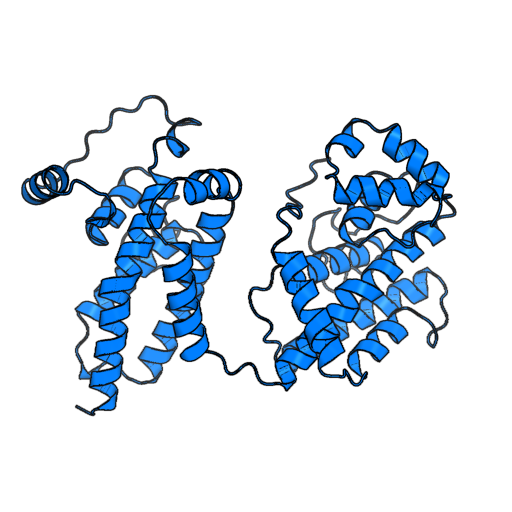45 -15.937 1.00 74.44 96 THR A CA 1
ATOM 792 C C . THR A 1 96 ? 4.961 16.116 -16.256 1.00 74.44 96 THR A C 1
ATOM 794 O O . THR A 1 96 ? 4.153 16.170 -15.336 1.00 74.44 96 THR A O 1
ATOM 797 N N . GLU A 1 97 ? 4.576 16.115 -17.533 1.00 78.62 97 GLU A N 1
ATOM 798 C CA . GLU A 1 97 ? 3.176 16.149 -17.985 1.00 78.62 97 GLU A CA 1
ATOM 799 C C . GLU A 1 97 ? 2.682 14.703 -18.157 1.00 78.62 97 GLU A C 1
ATOM 801 O O . GLU A 1 97 ? 3.248 13.939 -18.933 1.00 78.62 97 GLU A O 1
ATOM 806 N N . VAL A 1 98 ? 1.712 14.261 -17.362 1.00 77.44 98 VAL A N 1
ATOM 807 C CA . VAL A 1 98 ? 1.408 12.823 -17.197 1.00 77.44 98 VAL A CA 1
ATOM 808 C C . VAL A 1 98 ? -0.003 12.441 -17.641 1.00 77.44 98 VAL A C 1
ATOM 810 O O . VAL A 1 98 ? -0.456 11.345 -17.329 1.00 77.44 98 VAL A O 1
ATOM 813 N N . GLU A 1 99 ? -0.702 13.318 -18.362 1.00 81.00 99 GLU A N 1
ATOM 814 C CA . GLU A 1 99 ? -2.035 13.007 -18.876 1.00 81.00 99 GLU A CA 1
ATOM 815 C C . GLU A 1 99 ? -1.943 12.057 -20.077 1.00 81.00 99 GLU A C 1
ATOM 817 O O . GLU A 1 99 ? -0.991 12.088 -20.863 1.00 81.00 99 GLU A O 1
ATOM 822 N N . ILE A 1 100 ? -2.986 11.252 -20.293 1.00 76.50 100 ILE A N 1
ATOM 823 C CA . ILE A 1 100 ? -3.046 10.325 -21.434 1.00 76.50 100 ILE A CA 1
ATOM 824 C C . ILE A 1 100 ? -2.922 11.047 -22.785 1.00 76.50 100 ILE A C 1
ATOM 826 O O . ILE A 1 100 ? -2.348 10.513 -23.733 1.00 76.50 100 ILE A O 1
ATOM 830 N N . GLY A 1 101 ? -3.415 12.289 -22.874 1.00 78.25 101 GLY A N 1
ATOM 831 C CA . GLY A 1 101 ? -3.247 13.131 -24.055 1.00 78.25 101 GLY A CA 1
ATOM 832 C C . GLY A 1 101 ? -1.773 13.441 -24.327 1.00 78.25 101 GLY A C 1
ATOM 833 O O . GLY A 1 101 ? -1.331 13.367 -25.477 1.00 78.25 101 GLY A O 1
ATOM 834 N N . ASP A 1 102 ? -0.996 13.723 -23.275 1.00 81.69 102 ASP A N 1
ATOM 835 C CA . ASP A 1 102 ? 0.448 13.953 -23.376 1.00 81.69 102 ASP A CA 1
ATOM 836 C C . ASP A 1 102 ? 1.151 12.689 -23.897 1.00 81.69 102 ASP A C 1
ATOM 838 O O . ASP A 1 102 ? 2.004 12.762 -24.781 1.00 81.69 102 ASP A O 1
ATOM 842 N N . ASP A 1 103 ? 0.758 11.506 -23.424 1.00 80.88 103 ASP A N 1
ATOM 843 C CA . ASP A 1 103 ? 1.340 10.242 -23.885 1.00 80.88 103 ASP A CA 1
ATOM 844 C C . ASP A 1 103 ? 0.965 9.892 -25.328 1.00 80.88 103 ASP A C 1
ATOM 846 O O . ASP A 1 103 ? 1.837 9.506 -26.107 1.00 80.88 103 ASP A O 1
ATOM 850 N N . VAL A 1 104 ? -0.279 10.135 -25.746 1.00 80.19 104 VAL A N 1
ATOM 851 C CA . VAL A 1 104 ? -0.692 10.011 -27.154 1.00 80.19 104 VAL A CA 1
ATOM 852 C C . VAL A 1 104 ? 0.129 10.938 -28.060 1.00 80.19 104 VAL A C 1
ATOM 854 O O . VAL A 1 104 ? 0.575 10.537 -29.140 1.00 80.19 104 VAL A O 1
ATOM 857 N N . GLN A 1 105 ? 0.401 12.166 -27.611 1.00 84.75 105 GLN A N 1
ATOM 858 C CA . GLN A 1 105 ? 1.268 13.098 -28.331 1.00 84.75 105 GLN A CA 1
ATOM 859 C C . GLN A 1 105 ? 2.729 12.619 -28.377 1.00 84.75 105 GLN A C 1
ATOM 861 O O . GLN A 1 105 ? 3.384 12.751 -29.417 1.00 84.75 105 GLN A O 1
ATOM 866 N N . ARG A 1 106 ? 3.250 12.035 -27.289 1.00 84.06 106 ARG A N 1
ATOM 867 C CA . ARG A 1 106 ? 4.596 11.438 -27.257 1.00 84.06 106 ARG A CA 1
ATOM 868 C C . ARG A 1 106 ? 4.722 10.276 -28.230 1.00 84.06 106 ARG A C 1
ATOM 870 O O . ARG A 1 106 ? 5.702 10.255 -28.972 1.00 84.06 106 ARG A O 1
ATOM 877 N N . ILE A 1 107 ? 3.738 9.374 -28.292 1.00 77.69 107 ILE A N 1
ATOM 878 C CA . ILE A 1 107 ? 3.731 8.252 -29.246 1.00 77.69 107 ILE A CA 1
ATOM 879 C C . ILE A 1 107 ? 3.898 8.782 -30.672 1.00 77.69 107 ILE A C 1
ATOM 881 O O . ILE A 1 107 ? 4.764 8.306 -31.411 1.00 77.69 107 ILE A O 1
ATOM 885 N N . LEU A 1 108 ? 3.122 9.802 -31.054 1.00 82.31 108 LEU A N 1
ATOM 886 C CA . LEU A 1 108 ? 3.211 10.392 -32.389 1.00 82.31 108 LEU A CA 1
ATOM 887 C C . LEU A 1 108 ? 4.573 11.058 -32.639 1.00 82.31 108 LEU A C 1
ATOM 889 O O . LEU A 1 108 ? 5.191 10.826 -33.679 1.00 82.31 108 LEU A O 1
ATOM 893 N N . ASN A 1 109 ? 5.062 11.861 -31.691 1.00 82.75 109 ASN A N 1
ATOM 894 C CA . ASN A 1 109 ? 6.338 12.570 -31.830 1.00 82.75 109 ASN A CA 1
ATOM 895 C C . ASN A 1 109 ? 7.511 11.596 -31.980 1.00 82.75 109 ASN A C 1
ATOM 897 O O . ASN A 1 109 ? 8.353 11.767 -32.859 1.00 82.75 109 ASN A O 1
ATOM 901 N N . VAL A 1 110 ? 7.530 10.547 -31.158 1.00 80.06 110 VAL A N 1
ATOM 902 C CA . VAL A 1 110 ? 8.548 9.494 -31.185 1.00 80.06 110 VAL A CA 1
ATOM 903 C C . VAL A 1 110 ? 8.468 8.693 -32.486 1.00 80.06 110 VAL A C 1
ATOM 905 O O . VAL A 1 110 ? 9.497 8.411 -33.100 1.00 80.06 110 VAL A O 1
ATOM 908 N N . THR A 1 111 ? 7.255 8.382 -32.952 1.00 76.81 111 THR A N 1
ATOM 909 C CA . THR A 1 111 ? 7.036 7.730 -34.253 1.00 76.81 111 THR A CA 1
ATOM 910 C C . THR A 1 111 ? 7.646 8.552 -35.385 1.00 76.81 111 THR A C 1
ATOM 912 O O . THR A 1 111 ? 8.417 8.031 -36.191 1.00 76.81 111 THR A O 1
ATOM 915 N N . ASN A 1 112 ? 7.345 9.850 -35.416 1.00 79.62 112 ASN A N 1
ATOM 916 C CA . ASN A 1 112 ? 7.827 10.753 -36.453 1.00 79.62 112 ASN A CA 1
ATOM 917 C C . ASN A 1 112 ? 9.345 10.967 -36.384 1.00 79.62 112 ASN A C 1
ATOM 919 O O . ASN A 1 112 ? 9.987 11.004 -37.433 1.00 79.62 112 ASN A O 1
ATOM 923 N N . ASP A 1 113 ? 9.931 11.076 -35.188 1.00 80.50 113 ASP A N 1
ATOM 924 C CA . ASP A 1 113 ? 11.386 11.195 -35.026 1.00 80.50 113 ASP A CA 1
ATOM 925 C C . ASP A 1 113 ? 12.092 9.941 -35.560 1.00 80.50 113 ASP A C 1
ATOM 927 O O . ASP A 1 113 ? 12.958 10.054 -36.421 1.00 80.50 113 ASP A O 1
ATOM 931 N N . VAL A 1 114 ? 11.666 8.732 -35.173 1.00 76.88 114 VAL A N 1
ATOM 932 C CA . VAL A 1 114 ? 12.292 7.481 -35.650 1.00 76.88 114 VAL A CA 1
ATOM 933 C C . VAL A 1 114 ? 12.150 7.287 -37.162 1.00 76.88 114 VAL A C 1
ATOM 935 O O . VAL A 1 114 ? 13.096 6.829 -37.809 1.00 76.88 114 VAL A O 1
ATOM 938 N N . ILE A 1 115 ? 10.992 7.624 -37.740 1.00 77.31 115 ILE A N 1
ATOM 939 C CA . ILE A 1 115 ? 10.754 7.486 -39.187 1.00 77.31 115 ILE A CA 1
ATOM 940 C C . ILE A 1 115 ? 11.644 8.446 -39.987 1.00 77.31 115 ILE A C 1
ATOM 942 O O . ILE A 1 115 ? 12.175 8.060 -41.027 1.00 77.31 115 ILE A O 1
ATOM 946 N N . ASN A 1 116 ? 11.823 9.681 -39.513 1.00 78.81 116 ASN A N 1
ATOM 947 C CA . ASN A 1 116 ? 12.525 10.721 -40.270 1.00 78.81 116 ASN A CA 1
ATOM 948 C C . ASN A 1 116 ? 14.032 10.804 -39.967 1.00 78.81 116 ASN A C 1
ATOM 950 O O . ASN A 1 116 ? 14.779 11.409 -40.740 1.00 78.81 116 ASN A O 1
ATOM 954 N N . ARG A 1 117 ? 14.493 10.202 -38.865 1.00 79.25 117 ARG A N 1
ATOM 955 C CA . ARG A 1 117 ? 15.896 10.223 -38.433 1.00 79.25 117 ARG A CA 1
ATOM 956 C C . ARG A 1 117 ? 16.784 9.357 -39.325 1.00 79.25 117 ARG A C 1
ATOM 958 O O . ARG A 1 117 ? 16.429 8.235 -39.706 1.00 79.25 117 ARG A O 1
ATOM 965 N N . LYS A 1 118 ? 17.981 9.859 -39.647 1.00 80.00 118 LYS A N 1
ATOM 966 C CA . LYS A 1 118 ? 18.943 9.113 -40.472 1.00 80.00 118 LYS A CA 1
ATOM 967 C C . LYS A 1 118 ? 19.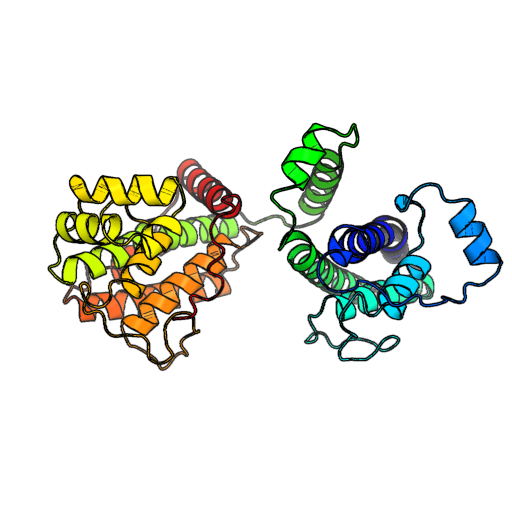589 8.001 -39.656 1.00 80.00 118 LYS A C 1
ATOM 969 O O . LYS A 1 118 ? 19.841 8.128 -38.464 1.00 80.00 118 LYS A O 1
ATOM 974 N N . SER A 1 119 ? 19.948 6.909 -40.322 1.00 65.94 119 SER A N 1
ATOM 975 C CA . SER A 1 119 ? 20.526 5.713 -39.692 1.00 65.94 119 SER A CA 1
ATOM 976 C C . SER A 1 119 ? 21.807 5.947 -38.879 1.00 65.94 119 SER A C 1
ATOM 978 O O . SER A 1 119 ? 22.148 5.151 -38.006 1.00 65.94 119 SER A O 1
ATOM 980 N N . GLU A 1 120 ? 22.549 7.006 -39.198 1.00 67.56 120 GLU A N 1
ATOM 981 C CA . GLU A 1 120 ? 23.812 7.381 -38.549 1.00 67.56 120 GLU A CA 1
ATOM 982 C C . GLU A 1 120 ? 23.597 8.157 -37.239 1.00 67.56 120 GLU A C 1
ATOM 984 O O . GLU A 1 120 ? 24.530 8.318 -36.460 1.00 67.56 120 GLU A O 1
ATOM 989 N N . GLU A 1 121 ? 22.360 8.580 -36.966 1.00 73.00 121 GLU A N 1
ATOM 990 C CA . GLU A 1 121 ? 21.970 9.388 -35.805 1.00 73.00 121 GLU A CA 1
ATOM 991 C C . GLU A 1 121 ? 21.428 8.526 -34.642 1.00 73.00 121 GLU A C 1
ATOM 993 O O . GLU A 1 121 ? 21.029 9.063 -33.608 1.00 73.00 121 GLU A O 1
ATOM 998 N N . PHE A 1 122 ? 21.437 7.191 -34.784 1.00 73.56 122 PHE A N 1
ATOM 999 C CA . PHE A 1 122 ? 21.024 6.217 -33.760 1.00 73.56 122 PHE A CA 1
ATOM 1000 C C . PHE A 1 122 ? 22.210 5.775 -32.884 1.00 73.56 122 PHE A C 1
ATOM 1002 O O . PHE A 1 122 ? 22.676 4.624 -32.915 1.00 73.56 122 PHE A O 1
ATOM 1009 N N . SER A 1 123 ? 22.722 6.723 -32.098 1.00 79.75 123 SER A N 1
ATOM 1010 C CA . SER A 1 123 ? 23.727 6.449 -31.068 1.00 79.75 123 SER A CA 1
ATOM 1011 C C . SER A 1 123 ? 23.180 5.511 -29.980 1.00 79.75 123 SER A C 1
ATOM 1013 O O . SER A 1 123 ? 21.970 5.320 -29.861 1.00 79.75 123 SER A O 1
ATOM 1015 N N . GLU A 1 124 ? 24.074 4.912 -29.188 1.00 70.50 124 GLU A N 1
ATOM 1016 C CA . GLU A 1 124 ? 23.675 4.102 -28.023 1.00 70.50 124 GLU A CA 1
ATOM 1017 C C . GLU A 1 124 ? 22.853 4.932 -27.034 1.00 70.50 124 GLU A C 1
ATOM 1019 O O . GLU A 1 124 ? 21.764 4.532 -26.647 1.00 70.50 124 GLU A O 1
ATOM 1024 N N . LEU A 1 125 ? 23.325 6.145 -26.738 1.00 77.38 125 LEU A N 1
ATOM 1025 C CA . LEU A 1 125 ? 22.655 7.077 -25.836 1.00 77.38 125 LEU A CA 1
ATOM 1026 C C . LEU A 1 125 ? 21.224 7.398 -26.293 1.00 77.38 125 LEU A C 1
ATOM 1028 O O . LEU A 1 125 ? 20.298 7.365 -25.493 1.00 77.38 125 LEU A O 1
ATOM 1032 N N . TYR A 1 126 ? 21.022 7.656 -27.590 1.00 77.44 126 TYR A N 1
ATOM 1033 C CA . TYR A 1 126 ? 19.683 7.900 -28.133 1.00 77.44 126 TYR A CA 1
ATOM 1034 C C . TYR A 1 126 ? 18.774 6.672 -27.980 1.00 77.44 126 TYR A C 1
ATOM 1036 O O . TYR A 1 126 ? 17.589 6.806 -27.684 1.00 77.44 126 TYR A O 1
ATOM 1044 N N . TYR A 1 127 ? 19.322 5.472 -28.181 1.00 68.38 127 TYR A N 1
ATOM 1045 C CA . TYR A 1 127 ? 18.574 4.229 -28.031 1.00 68.38 127 TYR A CA 1
ATOM 1046 C C . TYR A 1 127 ? 18.163 3.984 -26.572 1.00 68.38 127 TYR A C 1
ATOM 1048 O O . TYR A 1 127 ? 16.998 3.682 -26.320 1.00 68.38 127 TYR A O 1
ATOM 1056 N N . GLU A 1 128 ? 19.068 4.195 -25.615 1.00 67.75 128 GLU A N 1
ATOM 1057 C CA . GLU A 1 128 ? 18.770 4.100 -24.179 1.00 67.75 128 GLU A CA 1
ATOM 1058 C C . GLU A 1 128 ? 17.721 5.137 -23.741 1.00 67.75 128 GLU A C 1
ATOM 1060 O O . GLU A 1 128 ? 16.751 4.801 -23.057 1.00 67.75 128 GLU A O 1
ATOM 1065 N N . GLU A 1 129 ? 17.857 6.393 -24.182 1.00 72.94 129 GLU A N 1
ATOM 1066 C CA . GLU A 1 129 ? 16.870 7.446 -23.914 1.00 72.94 129 GLU A CA 1
ATOM 1067 C C . GLU A 1 129 ? 15.494 7.102 -24.498 1.00 72.94 129 GLU A C 1
ATOM 1069 O O . GLU A 1 129 ? 14.471 7.262 -23.825 1.00 72.94 129 GLU A O 1
ATOM 1074 N N . PHE A 1 130 ? 15.457 6.590 -25.732 1.00 74.81 130 PHE A N 1
ATOM 1075 C CA . PHE A 1 130 ? 14.228 6.136 -26.375 1.00 74.81 130 PHE A CA 1
ATOM 1076 C C . PHE A 1 130 ? 13.562 5.012 -25.579 1.00 74.81 130 PHE A C 1
ATOM 1078 O O . PHE A 1 130 ? 12.347 5.055 -25.362 1.00 74.81 130 PHE A O 1
ATOM 1085 N N . GLN A 1 131 ? 14.332 4.008 -25.147 1.00 68.44 131 GLN A N 1
ATOM 1086 C CA . GLN A 1 131 ? 13.805 2.872 -24.392 1.00 68.44 131 GLN A CA 1
ATOM 1087 C C . GLN A 1 131 ? 13.201 3.332 -23.067 1.00 68.44 131 GLN A C 1
ATOM 1089 O O . GLN A 1 131 ? 12.050 3.003 -22.781 1.00 68.44 131 GLN A O 1
ATOM 1094 N N . ASN A 1 132 ? 13.929 4.159 -22.315 1.00 68.00 132 ASN A N 1
ATOM 1095 C CA . ASN A 1 132 ? 13.464 4.688 -21.036 1.00 68.00 132 ASN A CA 1
ATOM 1096 C C . ASN A 1 132 ? 12.170 5.501 -21.193 1.00 68.00 132 ASN A C 1
ATOM 1098 O O . ASN A 1 132 ? 11.202 5.277 -20.464 1.00 68.00 132 ASN A O 1
ATOM 1102 N N . ARG A 1 133 ? 12.111 6.402 -22.184 1.00 70.38 133 ARG A N 1
ATOM 1103 C CA . ARG A 1 133 ? 10.907 7.209 -22.456 1.00 70.38 133 ARG A CA 1
ATOM 1104 C C . ARG A 1 133 ? 9.728 6.351 -22.903 1.00 70.38 133 ARG A C 1
ATOM 1106 O O . ARG A 1 133 ? 8.610 6.565 -22.440 1.00 70.38 133 ARG A O 1
ATOM 1113 N N . THR A 1 134 ? 9.977 5.366 -23.763 1.00 65.81 134 THR A N 1
ATOM 1114 C CA . THR A 1 134 ? 8.938 4.461 -24.269 1.00 65.81 134 THR A CA 1
ATOM 1115 C C . THR A 1 134 ? 8.368 3.592 -23.154 1.00 65.81 134 THR A C 1
ATOM 1117 O O . THR A 1 134 ? 7.154 3.470 -23.050 1.00 65.81 134 THR A O 1
ATOM 1120 N N . GLN A 1 135 ? 9.210 3.041 -22.278 1.00 65.19 135 GLN A N 1
ATOM 1121 C CA . GLN A 1 135 ? 8.759 2.239 -21.138 1.00 65.19 135 GLN A CA 1
ATOM 1122 C C . GLN A 1 135 ? 7.906 3.054 -20.166 1.00 65.19 135 GLN A C 1
ATOM 1124 O O . GLN A 1 135 ? 6.840 2.602 -19.760 1.00 65.19 135 GLN A O 1
ATOM 1129 N N . GLN A 1 136 ? 8.338 4.270 -19.822 1.00 69.62 136 GLN A N 1
ATOM 1130 C CA . GLN A 1 136 ? 7.569 5.147 -18.937 1.00 69.62 136 GLN A CA 1
ATOM 1131 C C . GLN A 1 136 ? 6.214 5.529 -19.542 1.00 69.62 136 GLN A C 1
ATOM 1133 O O . GLN A 1 136 ? 5.208 5.536 -18.841 1.00 69.62 136 GLN A O 1
ATOM 1138 N N . MET A 1 137 ? 6.186 5.822 -20.841 1.00 76.44 137 MET A N 1
ATOM 1139 C CA . MET A 1 137 ? 4.964 6.141 -21.576 1.00 76.44 137 MET A CA 1
ATOM 1140 C C . MET A 1 137 ? 4.006 4.949 -21.637 1.00 76.44 137 MET A C 1
ATOM 1142 O O . MET A 1 137 ? 2.836 5.098 -21.310 1.00 76.44 137 MET A O 1
ATOM 1146 N N . LEU A 1 138 ? 4.491 3.760 -22.008 1.00 65.44 138 LEU A N 1
ATOM 1147 C CA . LEU A 1 138 ? 3.660 2.555 -22.057 1.00 65.44 138 LEU A CA 1
ATOM 1148 C C . LEU A 1 138 ? 3.116 2.193 -20.677 1.00 65.44 138 LEU A C 1
ATOM 1150 O O . LEU A 1 138 ? 1.948 1.849 -20.573 1.00 65.44 138 LEU A O 1
ATOM 1154 N N . LYS A 1 139 ? 3.927 2.348 -19.626 1.00 68.81 139 LYS A N 1
ATOM 1155 C CA . LYS A 1 139 ? 3.489 2.152 -18.244 1.00 68.81 139 LYS A CA 1
ATOM 1156 C C . LYS A 1 139 ? 2.341 3.093 -17.864 1.00 68.81 139 LYS A C 1
ATOM 1158 O O . LYS A 1 139 ? 1.376 2.643 -17.268 1.00 68.81 139 LYS A O 1
ATOM 1163 N N . ARG A 1 140 ? 2.413 4.377 -18.228 1.00 72.62 140 ARG A N 1
ATOM 1164 C CA . ARG A 1 140 ? 1.329 5.336 -17.951 1.00 72.62 140 ARG A CA 1
ATOM 1165 C C . ARG A 1 140 ? 0.066 5.051 -18.759 1.00 72.62 140 ARG A C 1
ATOM 1167 O O . ARG A 1 140 ? -1.034 5.149 -18.229 1.00 72.62 140 ARG A O 1
ATOM 1174 N N . VAL A 1 141 ? 0.219 4.674 -20.030 1.00 64.62 141 VAL A N 1
ATOM 1175 C CA . VAL A 1 141 ? -0.908 4.252 -20.876 1.00 64.62 141 VAL A CA 1
ATOM 1176 C C . VAL A 1 141 ? -1.584 3.011 -20.289 1.00 64.62 141 VAL A C 1
ATOM 1178 O O . VAL A 1 141 ? -2.807 2.951 -20.247 1.00 64.62 141 VAL A O 1
ATOM 1181 N N . ASP A 1 142 ? -0.803 2.051 -19.799 1.00 64.75 142 ASP A N 1
ATOM 1182 C CA . ASP A 1 142 ? -1.295 0.862 -19.102 1.00 64.75 142 ASP A CA 1
ATOM 1183 C C . ASP A 1 142 ? -2.053 1.252 -17.819 1.00 64.75 142 ASP A C 1
ATOM 1185 O O . ASP A 1 142 ? -3.235 0.954 -17.665 1.00 64.75 142 ASP A O 1
ATOM 1189 N N . GLU A 1 143 ? -1.441 2.057 -16.951 1.00 63.06 143 GLU A N 1
ATOM 1190 C CA . GLU A 1 143 ? -2.092 2.577 -15.741 1.00 63.06 143 GLU A CA 1
ATOM 1191 C C . GLU A 1 143 ? -3.415 3.307 -16.042 1.00 63.06 143 GLU A C 1
ATOM 1193 O O . GLU A 1 143 ? -4.364 3.194 -15.267 1.00 63.06 143 GLU A O 1
ATOM 1198 N N . TYR A 1 144 ? -3.509 4.015 -17.171 1.00 62.91 144 TYR A N 1
ATOM 1199 C CA . TYR A 1 144 ? -4.719 4.719 -17.596 1.00 62.91 144 TYR A CA 1
ATOM 1200 C C . TYR A 1 144 ? -5.808 3.780 -18.137 1.00 62.91 144 TYR A C 1
ATOM 1202 O O . TYR A 1 144 ? -6.974 3.896 -17.763 1.00 62.91 144 TYR A O 1
ATOM 1210 N N . LEU A 1 145 ? -5.453 2.839 -19.018 1.00 60.00 145 LEU A N 1
ATOM 1211 C CA . LEU A 1 145 ? -6.422 1.956 -19.680 1.00 60.00 145 LEU A CA 1
ATOM 1212 C C . LEU A 1 145 ? -6.974 0.868 -18.749 1.00 60.00 145 LEU A C 1
ATOM 1214 O O . LEU A 1 145 ? -8.086 0.385 -18.959 1.00 60.00 145 LEU A O 1
ATOM 1218 N N . PHE A 1 146 ? -6.223 0.486 -17.717 1.00 55.91 146 PHE A N 1
ATOM 1219 C CA . PHE A 1 146 ? -6.593 -0.603 -16.811 1.00 55.91 146 PHE A CA 1
ATOM 1220 C C . PHE A 1 146 ? -7.301 -0.142 -15.523 1.00 55.91 146 PHE A C 1
ATOM 1222 O O . PHE A 1 146 ? -7.691 -0.986 -14.712 1.00 55.91 146 PHE A O 1
ATOM 1229 N N . GLN A 1 147 ? -7.549 1.163 -15.344 1.00 47.94 147 GLN A N 1
ATOM 1230 C CA . GLN A 1 147 ? -8.243 1.692 -14.160 1.00 47.94 147 GLN A CA 1
ATOM 1231 C C . GLN A 1 147 ? -9.766 1.428 -14.128 1.00 47.94 147 GLN A C 1
ATOM 1233 O O . GLN A 1 147 ? -10.312 1.360 -13.028 1.00 47.94 147 GLN A O 1
ATOM 1238 N N . ASP A 1 148 ? -10.445 1.180 -15.263 1.00 39.97 148 ASP A N 1
ATOM 1239 C CA . ASP A 1 148 ? -11.923 1.033 -15.303 1.00 39.97 148 ASP A CA 1
ATOM 1240 C C . ASP A 1 148 ? -12.469 -0.307 -15.873 1.00 39.97 148 ASP A C 1
ATOM 1242 O O . ASP A 1 148 ? -13.654 -0.618 -15.708 1.00 39.97 148 ASP A O 1
ATOM 1246 N N . THR A 1 149 ? -11.646 -1.172 -16.483 1.00 41.66 149 THR A N 1
ATOM 1247 C CA . THR A 1 149 ? -12.148 -2.263 -17.363 1.00 41.66 149 THR A CA 1
ATOM 1248 C C . THR A 1 149 ? -11.940 -3.698 -16.835 1.00 41.66 149 THR A C 1
ATOM 1250 O O . THR A 1 149 ? -12.063 -4.676 -17.571 1.00 41.66 149 THR A O 1
ATOM 1253 N N . CYS A 1 150 ? -11.690 -3.898 -15.538 1.00 32.66 150 CYS A N 1
ATOM 1254 C CA . CYS A 1 150 ? -11.364 -5.230 -14.992 1.00 32.66 150 CYS A CA 1
ATOM 1255 C C . CYS A 1 150 ? -12.556 -6.194 -14.775 1.00 32.66 150 CYS A C 1
ATOM 1257 O O . CYS A 1 150 ? -12.334 -7.382 -14.507 1.00 32.66 150 CYS A O 1
ATOM 1259 N N . LEU A 1 151 ? -13.815 -5.748 -14.898 1.00 34.59 151 LEU A N 1
ATOM 1260 C CA . LEU A 1 151 ? -14.998 -6.603 -14.660 1.00 34.59 151 LEU A CA 1
ATOM 1261 C C . LEU A 1 151 ? -15.669 -7.118 -15.949 1.00 34.59 151 LEU A C 1
ATOM 1263 O O . LEU A 1 151 ? -16.269 -8.190 -15.937 1.00 34.59 151 LEU A O 1
ATOM 1267 N N . GLN A 1 152 ? -15.528 -6.405 -17.073 1.00 37.53 152 GLN A N 1
ATOM 1268 C CA . GLN A 1 152 ? -16.158 -6.773 -18.353 1.00 37.53 152 GLN A CA 1
ATOM 1269 C C . GLN A 1 152 ? -15.207 -7.504 -19.317 1.00 37.53 152 GLN A C 1
ATOM 1271 O O . GLN A 1 152 ? -15.670 -8.358 -20.079 1.00 37.53 152 GLN A O 1
ATOM 1276 N N . LEU A 1 153 ? -13.886 -7.259 -19.252 1.00 33.53 153 LEU A N 1
ATOM 1277 C CA . LEU A 1 153 ? -12.905 -8.017 -20.047 1.00 33.53 153 LEU A CA 1
ATOM 1278 C C . LEU A 1 153 ? -12.861 -9.490 -19.631 1.00 33.53 153 LEU A C 1
ATOM 1280 O O . LEU A 1 153 ? -12.828 -10.352 -20.496 1.00 33.53 153 LEU A O 1
ATOM 1284 N N . TYR A 1 154 ? -12.977 -9.806 -18.338 1.00 34.81 154 TYR A N 1
ATOM 1285 C CA . TYR A 1 154 ? -13.000 -11.200 -17.869 1.00 34.81 154 TYR A CA 1
ATOM 1286 C C . TYR A 1 154 ? -14.162 -12.011 -18.477 1.00 34.81 154 TYR A C 1
ATOM 1288 O O . TYR A 1 154 ? -13.995 -13.172 -18.838 1.00 34.81 154 TYR A O 1
ATOM 1296 N N . GLN A 1 155 ? -15.326 -11.379 -18.660 1.00 35.19 155 GLN A N 1
ATOM 1297 C CA . GLN A 1 155 ? -16.505 -12.011 -19.261 1.00 35.19 155 GLN A CA 1
ATOM 1298 C C . GLN A 1 155 ? -16.435 -12.074 -20.796 1.00 35.19 155 GLN A C 1
ATOM 1300 O O . GLN A 1 155 ? -17.019 -12.972 -21.392 1.00 35.19 155 GLN A O 1
ATOM 1305 N N . THR A 1 156 ? -15.697 -11.158 -21.430 1.00 35.41 156 THR A N 1
ATOM 1306 C CA . THR A 1 156 ? -15.563 -11.085 -22.896 1.00 35.41 156 THR A CA 1
ATOM 1307 C C . THR A 1 156 ? -14.406 -11.952 -23.413 1.00 35.41 156 THR A C 1
ATOM 1309 O O . THR A 1 156 ? -14.560 -12.610 -24.439 1.00 35.41 156 THR A O 1
ATOM 1312 N N . ILE A 1 157 ? -13.295 -12.050 -22.668 1.00 33.94 157 ILE A N 1
ATOM 1313 C CA . ILE A 1 157 ? -12.142 -12.931 -22.947 1.00 33.94 157 ILE A CA 1
ATOM 1314 C C . ILE A 1 157 ? -12.563 -14.407 -22.974 1.00 33.94 157 ILE A C 1
ATOM 1316 O O . ILE A 1 157 ? -12.019 -15.190 -23.741 1.00 33.94 157 ILE A O 1
ATOM 1320 N N . HIS A 1 158 ? -13.567 -14.796 -22.185 1.00 35.03 158 HIS A N 1
ATOM 1321 C CA . HIS A 1 158 ? -14.126 -16.152 -22.229 1.00 35.03 158 HIS A CA 1
ATOM 1322 C C . HIS A 1 158 ? -15.007 -16.431 -23.463 1.00 35.03 158 HIS A C 1
ATOM 1324 O O . HIS A 1 158 ? -15.516 -17.541 -23.598 1.00 35.03 158 HIS A O 1
ATOM 1330 N N . SER A 1 159 ? -15.211 -15.450 -24.351 1.00 36.72 159 SER A N 1
ATOM 1331 C CA . SER A 1 159 ? -16.168 -15.542 -25.463 1.00 36.72 159 SER A CA 1
ATOM 1332 C C . SER A 1 159 ? -15.617 -15.194 -26.852 1.00 36.72 159 SER A C 1
ATOM 1334 O O . SER A 1 159 ? -16.376 -15.258 -27.816 1.00 36.72 159 SER A O 1
ATOM 1336 N N . SER A 1 160 ? -14.333 -14.848 -26.998 1.00 33.06 160 SER A N 1
ATOM 1337 C CA . SER A 1 160 ? -13.738 -14.520 -28.302 1.00 33.06 160 SER A CA 1
ATOM 1338 C C . SER A 1 160 ? -12.452 -15.309 -28.580 1.00 33.06 160 SER A C 1
ATOM 1340 O O . SER A 1 160 ? -11.540 -15.348 -27.762 1.00 33.06 160 SER A O 1
ATOM 1342 N N . ASP A 1 161 ? -12.370 -15.896 -29.780 1.00 34.31 161 ASP A N 1
ATOM 1343 C CA . ASP A 1 161 ? -11.268 -16.731 -30.303 1.00 34.31 161 ASP A CA 1
ATOM 1344 C C . ASP A 1 161 ? -9.946 -15.971 -30.575 1.00 34.31 161 ASP A C 1
ATOM 1346 O O . ASP A 1 161 ? -9.133 -16.377 -31.407 1.00 34.31 161 ASP A O 1
ATOM 1350 N N . ILE A 1 162 ? -9.690 -14.850 -29.894 1.00 40.78 162 ILE A N 1
ATOM 1351 C CA . ILE A 1 162 ? -8.448 -14.084 -30.056 1.00 40.78 162 ILE A CA 1
ATOM 1352 C C . ILE A 1 162 ? -7.636 -14.191 -28.767 1.00 40.78 162 ILE A C 1
ATOM 1354 O O . ILE A 1 162 ? -7.979 -13.609 -27.739 1.00 40.78 162 ILE A O 1
ATOM 1358 N N . ASN A 1 163 ? -6.523 -14.927 -28.844 1.00 45.16 163 ASN A N 1
ATOM 1359 C CA . ASN A 1 163 ? -5.590 -15.167 -27.744 1.00 45.16 163 ASN A CA 1
ATOM 1360 C C . ASN A 1 163 ? -4.721 -13.929 -27.432 1.00 45.16 163 ASN A C 1
ATOM 1362 O O . ASN A 1 163 ? -3.498 -13.940 -27.575 1.00 45.16 163 ASN A O 1
ATOM 1366 N N . ILE A 1 164 ? -5.363 -12.839 -27.008 1.00 39.56 164 ILE A N 1
ATOM 1367 C CA . ILE A 1 164 ? -4.698 -11.596 -26.586 1.00 39.56 164 ILE A CA 1
ATOM 1368 C C . ILE A 1 164 ? -3.829 -11.852 -25.345 1.00 39.56 164 ILE A C 1
ATOM 1370 O O . ILE A 1 164 ? -2.742 -11.293 -25.232 1.00 39.56 164 ILE A O 1
ATOM 1374 N N . SER A 1 165 ? -4.260 -12.758 -24.458 1.00 41.12 165 SER A N 1
ATOM 1375 C CA . SER A 1 165 ? -3.481 -13.187 -23.291 1.00 41.12 165 SER A CA 1
ATOM 1376 C C . SER A 1 165 ? -2.157 -13.841 -23.696 1.00 41.12 165 SER A C 1
ATOM 1378 O O . SER A 1 165 ? -1.129 -13.494 -23.128 1.00 41.12 165 SER A O 1
ATOM 1380 N N . GLY A 1 166 ? -2.154 -14.695 -24.722 1.00 45.69 166 GLY A N 1
ATOM 1381 C CA . GLY A 1 166 ? -0.947 -15.321 -25.260 1.00 45.69 166 GLY A CA 1
ATOM 1382 C C . GLY A 1 166 ? -0.009 -14.326 -25.935 1.00 45.69 166 GLY A C 1
ATOM 1383 O O . GLY A 1 166 ? 1.188 -14.387 -25.706 1.00 45.69 166 GLY A O 1
ATOM 1384 N N . MET A 1 167 ? -0.532 -13.351 -26.683 1.00 43.91 167 MET A N 1
ATOM 1385 C CA . MET A 1 167 ? 0.301 -12.315 -27.312 1.00 43.91 167 MET A CA 1
ATOM 1386 C C . MET A 1 167 ? 0.889 -11.324 -26.297 1.00 43.91 167 MET A C 1
ATOM 1388 O O . MET A 1 167 ? 2.009 -10.851 -26.477 1.00 43.91 167 MET A O 1
ATOM 1392 N N . PHE A 1 168 ? 0.150 -11.001 -25.232 1.00 42.62 168 PHE A N 1
ATOM 1393 C CA . PHE A 1 168 ? 0.656 -10.186 -24.127 1.00 42.62 168 PHE A CA 1
ATOM 1394 C C . PHE A 1 168 ? 1.660 -10.974 -23.280 1.00 42.62 168 PHE A C 1
ATOM 1396 O O . PHE A 1 168 ? 2.675 -10.419 -22.886 1.00 42.62 168 PHE A O 1
ATOM 1403 N N . GLN A 1 169 ? 1.438 -12.275 -23.062 1.00 46.53 169 GLN A N 1
ATOM 1404 C CA . GLN A 1 169 ? 2.409 -13.162 -22.420 1.00 46.53 169 GLN A CA 1
ATOM 1405 C C . GLN A 1 169 ? 3.672 -13.338 -23.263 1.00 46.53 169 GLN A C 1
ATOM 1407 O O . GLN A 1 169 ? 4.749 -13.260 -22.699 1.00 46.53 169 GLN A O 1
ATOM 1412 N N . GLU A 1 170 ? 3.577 -13.497 -24.585 1.00 46.78 170 GLU A N 1
ATOM 1413 C CA . GLU A 1 170 ? 4.733 -13.551 -25.491 1.00 46.78 170 GLU A CA 1
ATOM 1414 C C . GLU A 1 170 ? 5.487 -12.219 -25.529 1.00 46.78 170 GLU A C 1
ATOM 1416 O O . GLU A 1 170 ? 6.709 -12.223 -25.494 1.00 46.78 170 GLU A O 1
ATOM 1421 N N . LEU A 1 171 ? 4.791 -11.076 -25.520 1.00 43.12 171 LEU A N 1
ATOM 1422 C CA . LEU A 1 171 ? 5.418 -9.752 -25.455 1.00 43.12 171 LEU A CA 1
ATOM 1423 C C . LEU A 1 171 ? 6.062 -9.490 -24.087 1.00 43.12 171 LEU A C 1
ATOM 1425 O O . LEU A 1 171 ? 7.163 -8.958 -24.029 1.00 43.12 171 LEU A O 1
ATOM 1429 N N . MET A 1 172 ? 5.408 -9.868 -22.988 1.00 44.31 172 MET A N 1
ATOM 1430 C CA . MET A 1 172 ? 5.977 -9.774 -21.642 1.00 44.31 172 MET A CA 1
ATOM 1431 C C . MET A 1 172 ? 7.123 -10.766 -21.455 1.00 44.31 172 MET A C 1
ATOM 1433 O O . MET A 1 172 ? 8.081 -10.441 -20.768 1.00 44.31 172 MET A O 1
ATOM 1437 N N . GLN A 1 173 ? 7.069 -11.932 -22.098 1.00 45.94 173 GLN A N 1
ATOM 1438 C CA . GLN A 1 173 ? 8.147 -12.912 -22.133 1.00 45.94 173 GLN A CA 1
ATOM 1439 C C . GLN A 1 173 ? 9.316 -12.398 -22.977 1.00 45.94 173 GLN A C 1
ATOM 1441 O O . GLN A 1 173 ? 10.429 -12.420 -22.488 1.00 45.94 173 GLN A O 1
ATOM 1446 N N . GLU A 1 174 ? 9.093 -11.819 -24.159 1.00 40.47 174 GLU A N 1
ATOM 1447 C CA . GLU A 1 174 ? 10.140 -11.174 -24.965 1.00 40.47 174 GLU A CA 1
ATOM 1448 C C . GLU A 1 174 ? 10.713 -9.923 -24.281 1.00 40.47 174 GLU A C 1
ATOM 1450 O O . GLU A 1 174 ? 11.909 -9.669 -24.386 1.00 40.47 174 GLU A O 1
ATOM 1455 N N . ILE A 1 175 ? 9.907 -9.150 -23.542 1.00 38.03 175 ILE A N 1
ATOM 1456 C CA . ILE A 1 175 ? 10.368 -8.011 -22.731 1.00 38.03 175 ILE A CA 1
ATOM 1457 C C . ILE A 1 175 ? 11.143 -8.492 -21.499 1.00 38.03 175 ILE A C 1
ATOM 1459 O O . ILE A 1 175 ? 12.156 -7.873 -21.186 1.00 38.03 175 ILE A O 1
ATOM 1463 N N . ASN A 1 176 ? 10.730 -9.583 -20.845 1.00 41.44 176 ASN A N 1
ATOM 1464 C CA . ASN A 1 176 ? 11.452 -10.226 -19.737 1.00 41.44 176 ASN A CA 1
ATOM 1465 C C . ASN A 1 176 ? 12.743 -10.917 -20.209 1.00 41.44 176 ASN A C 1
ATOM 1467 O O . ASN A 1 176 ? 13.750 -10.898 -19.505 1.00 41.44 176 ASN A O 1
ATOM 1471 N N . ASP A 1 177 ? 12.736 -11.492 -21.411 1.00 40.06 177 ASP A N 1
ATOM 1472 C CA . ASP A 1 177 ? 13.881 -12.161 -22.030 1.00 40.06 177 ASP A CA 1
ATOM 1473 C C . ASP A 1 177 ? 14.869 -11.134 -22.613 1.00 40.06 177 ASP A C 1
ATOM 1475 O O . ASP A 1 177 ? 16.078 -11.375 -22.631 1.00 40.06 177 ASP A O 1
ATOM 1479 N N . ALA A 1 178 ? 14.386 -9.960 -23.046 1.00 37.50 178 ALA A N 1
ATOM 1480 C CA . ALA A 1 178 ? 15.210 -8.854 -23.543 1.00 37.50 178 ALA A CA 1
ATOM 1481 C C . ALA A 1 178 ? 15.584 -7.813 -22.470 1.00 37.50 178 ALA A C 1
ATOM 1483 O O . ALA A 1 178 ? 16.489 -7.005 -22.697 1.00 37.50 178 ALA A O 1
ATOM 1484 N N . THR A 1 179 ? 14.924 -7.808 -21.308 1.00 42.59 179 THR A N 1
ATOM 1485 C CA . THR A 1 179 ? 15.097 -6.784 -20.269 1.00 42.59 179 THR A CA 1
ATOM 1486 C C . THR A 1 179 ? 14.847 -7.362 -18.877 1.00 42.59 179 THR A C 1
ATOM 1488 O O . THR A 1 179 ? 13.772 -7.853 -18.564 1.00 42.59 179 THR A O 1
ATOM 1491 N N . ILE A 1 180 ? 15.822 -7.135 -17.995 1.00 47.00 180 ILE A N 1
ATOM 1492 C CA . ILE A 1 180 ? 15.829 -7.423 -16.555 1.00 47.00 180 ILE A CA 1
ATOM 1493 C C . ILE A 1 180 ? 16.244 -8.862 -16.200 1.00 47.00 180 ILE A C 1
ATOM 1495 O O . ILE A 1 180 ? 15.478 -9.682 -15.700 1.00 47.00 180 ILE A O 1
ATOM 1499 N N . TYR A 1 181 ? 17.557 -9.102 -16.266 1.00 44.78 181 TYR A N 1
ATOM 1500 C CA . TYR A 1 181 ? 18.198 -9.895 -15.216 1.00 44.78 181 TYR A CA 1
ATOM 1501 C C . TYR A 1 181 ? 17.860 -9.236 -13.868 1.00 44.78 181 TYR A C 1
ATOM 1503 O O . TYR A 1 181 ? 18.499 -8.262 -13.471 1.00 44.78 181 TYR A O 1
ATOM 1511 N N . ILE A 1 182 ? 16.810 -9.707 -13.187 1.00 56.50 182 ILE A N 1
ATOM 1512 C CA . ILE A 1 182 ? 16.575 -9.322 -11.795 1.00 56.50 182 ILE A CA 1
ATOM 1513 C C . ILE A 1 182 ? 17.678 -10.027 -11.030 1.00 56.50 182 ILE A C 1
ATOM 1515 O O . ILE A 1 182 ? 17.690 -11.264 -10.966 1.00 56.50 182 ILE A O 1
ATOM 1519 N N . SER A 1 183 ? 18.629 -9.259 -10.500 1.00 68.50 183 SER A N 1
ATOM 1520 C CA . SER A 1 183 ? 19.712 -9.881 -9.762 1.00 68.50 183 SER A CA 1
ATOM 1521 C C . SER A 1 183 ? 19.108 -10.665 -8.587 1.00 68.50 183 SER A C 1
ATOM 1523 O O . SER A 1 183 ? 18.125 -10.216 -7.986 1.00 68.50 183 SER A O 1
ATOM 1525 N N . PRO A 1 184 ? 19.657 -11.838 -8.230 1.00 75.50 184 PRO A N 1
ATOM 1526 C CA . PRO A 1 184 ? 19.211 -12.567 -7.043 1.00 75.50 184 PRO A CA 1
ATOM 1527 C C . PRO A 1 184 ? 19.182 -11.686 -5.783 1.00 75.50 184 PRO A C 1
ATOM 1529 O O . PRO A 1 184 ? 18.329 -11.864 -4.921 1.00 75.50 184 PRO A O 1
ATOM 1532 N N . LEU A 1 185 ? 20.063 -10.680 -5.711 1.00 81.31 185 LEU A N 1
ATOM 1533 C CA . LEU A 1 185 ? 20.094 -9.697 -4.630 1.00 81.31 185 LEU A CA 1
ATOM 1534 C C . LEU A 1 185 ? 18.848 -8.801 -4.613 1.00 81.31 185 LEU A C 1
ATOM 1536 O O . LEU A 1 185 ? 18.325 -8.517 -3.539 1.00 81.31 185 LEU A O 1
ATOM 1540 N N . ASP A 1 186 ? 18.343 -8.382 -5.772 1.00 82.94 186 ASP A N 1
ATOM 1541 C CA . ASP A 1 186 ? 17.153 -7.526 -5.852 1.00 82.94 186 ASP A CA 1
ATOM 1542 C C . ASP A 1 186 ? 15.876 -8.307 -5.518 1.00 82.94 186 ASP A C 1
ATOM 1544 O O . ASP A 1 186 ? 15.013 -7.788 -4.808 1.00 82.94 186 ASP A O 1
ATOM 1548 N N . LYS A 1 187 ? 15.796 -9.586 -5.925 1.00 83.81 187 LYS A N 1
ATOM 1549 C CA . LYS A 1 187 ? 14.718 -10.500 -5.497 1.00 83.81 187 LYS A CA 1
ATOM 1550 C C . LYS A 1 187 ? 14.709 -10.680 -3.985 1.00 83.81 187 LYS A C 1
ATOM 1552 O O . LYS A 1 187 ? 13.658 -10.556 -3.358 1.00 83.81 187 LYS A O 1
ATOM 1557 N N . ASN A 1 188 ? 15.885 -10.900 -3.401 1.00 90.06 188 ASN A N 1
ATOM 1558 C CA . ASN A 1 188 ? 16.028 -11.059 -1.962 1.00 90.06 188 ASN A CA 1
ATOM 1559 C C . ASN A 1 188 ? 15.595 -9.801 -1.195 1.00 90.06 188 ASN A C 1
ATOM 1561 O O . ASN A 1 188 ? 14.833 -9.887 -0.232 1.00 90.06 188 ASN A O 1
ATOM 1565 N N . ARG A 1 189 ? 16.017 -8.616 -1.657 1.00 92.56 189 ARG A N 1
ATOM 1566 C CA . ARG A 1 189 ? 15.589 -7.319 -1.104 1.00 92.56 189 ARG A CA 1
ATOM 1567 C C . ARG A 1 189 ? 14.073 -7.146 -1.184 1.00 92.56 189 ARG A C 1
ATOM 1569 O O . ARG A 1 189 ? 13.455 -6.742 -0.201 1.00 92.56 189 ARG A O 1
ATOM 1576 N N . CYS A 1 190 ? 13.466 -7.499 -2.318 1.00 90.56 190 CYS A N 1
ATOM 1577 C CA . CYS A 1 190 ? 12.015 -7.474 -2.491 1.00 90.56 190 CYS A CA 1
ATOM 1578 C C . CYS A 1 190 ? 11.290 -8.411 -1.519 1.00 90.56 190 CYS A C 1
ATOM 1580 O O . CYS A 1 190 ? 10.348 -7.984 -0.850 1.00 90.56 190 CYS A O 1
ATOM 1582 N N . ALA A 1 191 ? 11.759 -9.647 -1.357 1.00 91.19 191 ALA A N 1
ATOM 1583 C CA . ALA A 1 191 ? 11.167 -10.583 -0.406 1.00 91.19 191 ALA A CA 1
ATOM 1584 C C . ALA A 1 191 ? 11.245 -10.065 1.041 1.00 91.19 191 ALA A C 1
ATOM 1586 O O . ALA A 1 191 ? 10.254 -10.120 1.766 1.00 91.19 191 ALA A O 1
ATOM 1587 N N . LYS A 1 192 ? 12.370 -9.463 1.443 1.00 94.56 192 LYS A N 1
ATOM 1588 C CA . LYS A 1 192 ? 12.528 -8.851 2.774 1.00 94.56 192 LYS A CA 1
ATOM 1589 C C . LYS A 1 192 ? 11.589 -7.669 3.013 1.00 94.56 192 LYS A C 1
ATOM 1591 O O . LYS A 1 192 ? 10.989 -7.574 4.079 1.00 94.56 192 LYS A O 1
ATOM 1596 N N . CYS A 1 193 ? 11.415 -6.787 2.028 1.00 93.62 193 CYS A N 1
ATOM 1597 C CA . CYS A 1 193 ? 10.402 -5.732 2.116 1.00 93.62 193 CYS A CA 1
ATOM 1598 C C . CYS A 1 193 ? 8.982 -6.321 2.201 1.00 93.62 193 CYS A C 1
ATOM 1600 O O . CYS A 1 193 ? 8.165 -5.832 2.979 1.00 93.62 193 CYS A O 1
ATOM 1602 N N . SER A 1 194 ? 8.711 -7.403 1.461 1.00 91.69 194 SER A N 1
ATOM 1603 C CA . SER A 1 194 ? 7.418 -8.100 1.494 1.00 91.69 194 SER A CA 1
ATOM 1604 C C . SER A 1 194 ? 7.105 -8.640 2.890 1.00 91.69 194 SER A C 1
ATOM 1606 O O . SER A 1 194 ? 5.974 -8.502 3.340 1.00 91.69 194 SER A O 1
ATOM 1608 N N . MET A 1 195 ? 8.095 -9.181 3.612 1.00 93.50 195 MET A N 1
ATOM 1609 C CA . MET A 1 195 ? 7.908 -9.617 5.006 1.00 93.50 195 MET A CA 1
ATOM 1610 C C . MET A 1 195 ? 7.425 -8.479 5.900 1.00 93.50 195 MET A C 1
ATOM 1612 O O . MET A 1 195 ? 6.458 -8.638 6.638 1.00 93.50 195 MET A O 1
ATOM 1616 N N . VAL A 1 196 ? 8.051 -7.303 5.806 1.00 95.56 196 VAL A N 1
ATOM 1617 C CA . VAL A 1 196 ? 7.635 -6.150 6.615 1.00 95.56 196 VAL A CA 1
ATOM 1618 C C . VAL A 1 196 ? 6.189 -5.771 6.300 1.00 95.56 196 VAL A C 1
ATOM 1620 O O . VAL A 1 196 ? 5.379 -5.603 7.208 1.00 95.56 196 VAL A O 1
ATOM 1623 N N . VAL A 1 197 ? 5.844 -5.699 5.015 1.00 92.81 197 VAL A N 1
ATOM 1624 C CA . VAL A 1 197 ? 4.513 -5.292 4.549 1.00 92.81 197 VAL A CA 1
ATOM 1625 C C . VAL A 1 197 ? 3.426 -6.316 4.910 1.00 92.81 197 VAL A C 1
ATOM 1627 O O . VAL A 1 197 ? 2.302 -5.928 5.229 1.00 92.81 197 VAL A O 1
ATOM 1630 N N . MET A 1 198 ? 3.741 -7.611 4.857 1.00 89.62 198 MET A N 1
ATOM 1631 C CA . MET A 1 198 ? 2.774 -8.700 5.040 1.00 89.62 198 MET A CA 1
ATOM 1632 C C . MET A 1 198 ? 2.704 -9.254 6.459 1.00 89.62 198 MET A C 1
ATOM 1634 O O . MET A 1 198 ? 1.723 -9.914 6.789 1.00 89.62 198 MET A O 1
ATOM 1638 N N . GLU A 1 199 ? 3.735 -9.050 7.271 1.00 92.38 199 GLU A N 1
ATOM 1639 C CA . GLU A 1 199 ? 3.834 -9.657 8.600 1.00 92.38 199 GLU A CA 1
ATOM 1640 C C . GLU A 1 199 ? 3.927 -8.563 9.662 1.00 92.38 199 GLU A C 1
ATOM 1642 O O . GLU A 1 199 ? 3.045 -8.450 10.514 1.00 92.38 199 GLU A O 1
ATOM 1647 N N . VAL A 1 200 ? 4.914 -7.671 9.552 1.00 95.94 200 VAL A N 1
ATOM 1648 C CA . VAL A 1 200 ? 5.168 -6.663 10.592 1.00 95.94 200 VAL A CA 1
ATOM 1649 C C . VAL A 1 200 ? 4.122 -5.545 10.589 1.00 95.94 200 VAL A C 1
ATOM 1651 O O . VAL A 1 200 ? 3.622 -5.167 11.645 1.00 95.94 200 VAL A O 1
ATOM 1654 N N . PHE A 1 201 ? 3.735 -5.014 9.428 1.00 96.75 201 PHE A N 1
ATOM 1655 C CA . PHE A 1 201 ? 2.722 -3.957 9.346 1.00 96.75 201 PHE A CA 1
ATOM 1656 C C . PHE A 1 201 ? 1.347 -4.396 9.872 1.00 96.75 201 PHE A C 1
ATOM 1658 O O . PHE A 1 201 ? 0.761 -3.637 10.649 1.00 96.75 201 PHE A O 1
ATOM 1665 N N . PRO A 1 202 ? 0.821 -5.595 9.543 1.00 95.25 202 PRO A N 1
ATOM 1666 C CA . PRO A 1 202 ? -0.354 -6.123 10.225 1.00 95.25 202 PRO A CA 1
ATOM 1667 C C . PRO A 1 202 ? -0.165 -6.180 11.739 1.00 95.25 202 PRO A C 1
ATOM 1669 O O . PRO A 1 202 ? -1.002 -5.644 12.456 1.00 95.25 202 PRO A O 1
ATOM 1672 N N . MET A 1 203 ? 0.951 -6.726 12.238 1.00 95.56 203 MET A N 1
ATOM 1673 C CA . MET A 1 203 ? 1.213 -6.792 13.684 1.00 95.56 203 MET A CA 1
ATOM 1674 C C . MET A 1 203 ? 1.168 -5.410 14.347 1.00 95.56 203 MET A C 1
ATOM 1676 O O . MET A 1 203 ? 0.575 -5.256 15.416 1.00 95.56 203 MET A O 1
ATOM 1680 N N . ILE A 1 204 ? 1.747 -4.394 13.700 1.00 96.31 204 ILE A N 1
ATOM 1681 C CA . ILE A 1 204 ? 1.695 -3.004 14.158 1.00 96.31 204 ILE A CA 1
ATOM 1682 C C . ILE A 1 204 ? 0.246 -2.527 14.281 1.00 96.31 204 ILE A C 1
ATOM 1684 O O . ILE A 1 204 ? -0.168 -2.068 15.348 1.00 96.31 204 ILE A O 1
ATOM 1688 N N . MET A 1 205 ? -0.528 -2.648 13.201 1.00 95.94 205 MET A N 1
ATOM 1689 C CA . MET A 1 205 ? -1.907 -2.160 13.132 1.00 95.94 205 MET A CA 1
ATOM 1690 C C . MET A 1 205 ? -2.815 -2.879 14.137 1.00 95.94 205 MET A C 1
ATOM 1692 O O . MET A 1 205 ? -3.606 -2.245 14.836 1.00 95.94 205 MET A O 1
ATOM 1696 N N . GLN A 1 206 ? -2.650 -4.194 14.270 1.00 94.81 206 GLN A N 1
ATOM 1697 C CA . GLN A 1 206 ? -3.359 -5.024 15.240 1.00 94.81 206 GLN A CA 1
ATOM 1698 C C . GLN A 1 206 ? -3.023 -4.624 16.678 1.00 94.81 206 GLN A C 1
ATOM 1700 O O . GLN A 1 206 ? -3.924 -4.472 17.503 1.00 94.81 206 GLN A O 1
ATOM 1705 N N . GLY A 1 207 ? -1.741 -4.398 16.981 1.00 93.88 207 GLY A N 1
ATOM 1706 C CA . GLY A 1 207 ? -1.319 -3.952 18.305 1.00 93.88 207 GLY A CA 1
ATOM 1707 C C . GLY A 1 207 ? -1.826 -2.554 18.652 1.00 93.88 207 GLY A C 1
ATOM 1708 O O . GLY A 1 207 ? -2.241 -2.334 19.786 1.00 93.88 207 GLY A O 1
ATOM 1709 N N . LEU A 1 208 ? -1.875 -1.637 17.680 1.00 93.56 208 LEU A N 1
ATOM 1710 C CA . LEU A 1 208 ? -2.488 -0.319 17.865 1.00 93.56 208 LEU A CA 1
ATOM 1711 C C . LEU A 1 208 ? -3.979 -0.433 18.198 1.00 93.56 208 LEU A C 1
ATOM 1713 O O . LEU A 1 208 ? -4.438 0.226 19.128 1.00 93.56 208 LEU A O 1
ATOM 1717 N N . MET A 1 209 ? -4.726 -1.292 17.494 1.00 92.88 209 MET A N 1
ATOM 1718 C CA . MET A 1 209 ? -6.135 -1.550 17.814 1.00 92.88 209 MET A CA 1
ATOM 1719 C C . MET A 1 209 ? -6.291 -2.166 19.210 1.00 92.88 209 MET A C 1
ATOM 1721 O O . MET A 1 209 ? -7.128 -1.705 19.984 1.00 92.88 209 MET A O 1
ATOM 1725 N N . ALA A 1 210 ? -5.454 -3.138 19.576 1.00 91.56 210 ALA A N 1
ATOM 1726 C CA . ALA A 1 210 ? -5.486 -3.765 20.897 1.00 91.56 210 ALA A CA 1
ATOM 1727 C C . ALA A 1 210 ? -5.163 -2.779 22.038 1.00 91.56 210 ALA A C 1
ATOM 1729 O O . ALA A 1 210 ? -5.814 -2.806 23.084 1.00 91.56 210 ALA A O 1
ATOM 1730 N N . GLN A 1 211 ? -4.214 -1.860 21.824 1.00 90.06 211 GLN A N 1
ATOM 1731 C CA . GLN A 1 211 ? -3.784 -0.861 22.812 1.00 90.06 211 GLN A CA 1
ATOM 1732 C C . GLN A 1 211 ? -4.914 0.090 23.240 1.00 90.06 211 GLN A C 1
ATOM 1734 O O . GLN A 1 211 ? -4.853 0.683 24.317 1.00 90.06 211 GLN A O 1
ATOM 1739 N N . THR A 1 212 ? -5.964 0.225 22.426 1.00 86.06 212 THR A N 1
ATOM 1740 C CA . THR A 1 212 ? -7.134 1.056 22.752 1.00 86.06 212 THR A CA 1
ATOM 1741 C C . THR A 1 212 ? -7.966 0.519 23.916 1.00 86.06 212 THR A C 1
ATOM 1743 O O . THR A 1 212 ? -8.778 1.256 24.472 1.00 86.06 212 THR A O 1
ATOM 1746 N N . GLY A 1 213 ? -7.788 -0.755 24.282 1.00 84.19 213 GLY A N 1
ATOM 1747 C CA . GLY A 1 213 ? -8.594 -1.431 25.297 1.00 84.19 213 GLY A CA 1
ATOM 1748 C C . GLY A 1 213 ? -9.985 -1.853 24.812 1.00 84.19 213 GLY A C 1
ATOM 1749 O O . GLY A 1 213 ? -10.740 -2.436 25.589 1.00 84.19 213 GLY A O 1
ATOM 1750 N N . THR A 1 214 ? -10.331 -1.603 23.545 1.00 86.62 214 THR A N 1
ATOM 1751 C CA . THR A 1 214 ? -11.595 -2.058 22.957 1.00 86.62 214 THR A CA 1
ATOM 1752 C C . THR A 1 214 ? -11.538 -3.566 22.698 1.00 86.62 214 THR A C 1
ATOM 1754 O O . THR A 1 214 ? -10.664 -4.022 21.956 1.00 86.62 214 THR A O 1
ATOM 1757 N N . PRO A 1 215 ? -12.455 -4.375 23.264 1.00 90.56 215 PRO A N 1
ATOM 1758 C CA . PRO A 1 215 ? -12.498 -5.805 22.977 1.00 90.56 215 PRO A CA 1
ATOM 1759 C C . PRO A 1 215 ? -12.871 -6.077 21.514 1.00 90.56 215 PRO A C 1
ATOM 1761 O O . PRO A 1 215 ? -13.835 -5.503 21.004 1.00 90.56 215 PRO A O 1
ATOM 1764 N N . ALA A 1 216 ? -12.178 -7.021 20.870 1.00 92.31 216 ALA A N 1
ATOM 1765 C CA . ALA A 1 216 ? -12.422 -7.424 19.479 1.00 92.31 216 ALA A CA 1
ATOM 1766 C C . ALA A 1 216 ? -13.901 -7.763 19.199 1.00 92.31 216 ALA A C 1
ATOM 1768 O O . ALA A 1 216 ? -14.478 -7.319 18.210 1.00 92.31 216 ALA A O 1
ATOM 1769 N N . LYS A 1 217 ? -14.562 -8.455 20.135 1.00 92.69 217 LYS A N 1
ATOM 1770 C CA . LYS A 1 217 ? -15.989 -8.801 20.048 1.00 92.69 217 LYS A CA 1
ATOM 1771 C C . LYS A 1 217 ? -16.928 -7.586 20.086 1.00 92.69 217 LYS A C 1
ATOM 1773 O O . LYS A 1 217 ? -17.989 -7.599 19.455 1.00 92.69 217 LYS A O 1
ATOM 1778 N N . THR A 1 218 ? -16.558 -6.543 20.828 1.00 92.06 218 THR A N 1
ATOM 1779 C CA . THR A 1 218 ? -17.309 -5.280 20.841 1.00 92.06 218 THR A CA 1
ATOM 1780 C C . THR A 1 218 ? -17.199 -4.619 19.476 1.00 92.06 218 THR A C 1
ATOM 1782 O O . THR A 1 218 ? -18.220 -4.313 18.867 1.00 92.06 218 THR A O 1
ATOM 1785 N N . LEU A 1 219 ? -15.976 -4.521 18.944 1.00 92.75 219 LEU A N 1
ATOM 1786 C CA . LEU A 1 219 ? -15.747 -3.975 17.612 1.00 92.75 219 LEU A CA 1
ATOM 1787 C C . LEU A 1 219 ? -16.490 -4.769 16.525 1.00 92.75 219 LEU A C 1
ATOM 1789 O O . LEU A 1 219 ? -17.113 -4.160 15.662 1.00 92.75 219 LEU A O 1
ATOM 1793 N N . TYR A 1 220 ? -16.492 -6.104 16.589 1.00 94.88 220 TYR A N 1
ATOM 1794 C CA . TYR A 1 220 ? -17.300 -6.946 15.701 1.00 94.88 220 TYR A CA 1
ATOM 1795 C C . TYR A 1 220 ? -18.777 -6.540 15.733 1.00 94.88 220 TYR A C 1
ATOM 1797 O O . TYR A 1 220 ? -19.389 -6.326 14.690 1.00 94.88 220 TYR A O 1
ATOM 1805 N N . THR A 1 221 ? -19.349 -6.393 16.931 1.00 94.25 221 THR A N 1
ATOM 1806 C CA . THR A 1 221 ? -20.765 -6.031 17.094 1.00 94.25 221 THR A CA 1
ATOM 1807 C C . THR A 1 221 ? -21.060 -4.671 16.459 1.00 94.25 221 THR A C 1
ATOM 1809 O O . THR A 1 221 ? -22.061 -4.527 15.753 1.00 94.25 221 THR A O 1
ATOM 1812 N N . ASP A 1 222 ? -20.159 -3.703 16.630 1.00 93.75 222 ASP A N 1
ATOM 1813 C CA . ASP A 1 222 ? -20.300 -2.362 16.061 1.00 93.75 222 ASP A CA 1
ATOM 1814 C C . ASP A 1 222 ? -20.110 -2.344 14.538 1.00 93.75 222 ASP A C 1
ATOM 1816 O O . ASP A 1 222 ? -20.878 -1.687 13.831 1.00 93.75 222 ASP A O 1
ATOM 1820 N N . ILE A 1 223 ? -19.157 -3.114 14.005 1.00 94.31 223 ILE A N 1
ATOM 1821 C CA . ILE A 1 223 ? -18.981 -3.306 12.558 1.00 94.31 223 ILE A CA 1
ATOM 1822 C C . ILE A 1 223 ? -20.237 -3.937 11.954 1.00 94.31 223 ILE A C 1
ATOM 1824 O O . ILE A 1 223 ? -20.765 -3.440 10.956 1.00 94.31 223 ILE A O 1
ATOM 1828 N N . MET A 1 224 ? -20.755 -4.997 12.575 1.00 94.00 224 MET A N 1
ATOM 1829 C CA . MET A 1 224 ? -21.917 -5.723 12.068 1.00 94.00 224 MET A CA 1
ATOM 1830 C C . MET A 1 224 ? -23.218 -4.930 12.205 1.00 94.00 224 MET A C 1
ATOM 1832 O O . MET A 1 224 ? -24.107 -5.094 11.362 1.00 94.00 224 MET A O 1
ATOM 1836 N N . GLY A 1 225 ? -23.317 -4.049 13.204 1.00 94.00 225 GLY A N 1
ATOM 1837 C CA . GLY A 1 225 ? -24.407 -3.086 13.362 1.00 94.00 225 GLY A CA 1
ATOM 1838 C C . GLY A 1 225 ? -24.318 -1.885 12.409 1.00 94.00 225 GLY A C 1
ATOM 1839 O O . GLY A 1 225 ? -25.345 -1.317 12.030 1.00 94.00 225 GLY A O 1
ATOM 1840 N N . ASN A 1 226 ? -23.117 -1.511 11.959 1.00 94.19 226 ASN A N 1
ATOM 1841 C CA . ASN A 1 226 ? -22.893 -0.391 11.046 1.00 94.19 226 ASN A CA 1
ATOM 1842 C C . ASN A 1 226 ? -23.089 -0.813 9.580 1.00 94.19 226 ASN A C 1
ATOM 1844 O O . ASN A 1 226 ? -22.140 -1.081 8.838 1.00 94.19 226 ASN A O 1
ATOM 1848 N N . TYR A 1 227 ? -24.351 -0.848 9.142 1.00 92.06 227 TYR A N 1
ATOM 1849 C CA . TYR A 1 227 ? -24.715 -1.247 7.778 1.00 92.06 227 TYR A CA 1
ATOM 1850 C C . TYR A 1 227 ? -23.970 -0.469 6.668 1.00 92.06 227 TYR A C 1
ATOM 1852 O O . TYR A 1 227 ? -23.475 -1.125 5.746 1.00 92.06 227 TYR A O 1
ATOM 1860 N N . PRO A 1 228 ? -23.830 0.876 6.721 1.00 92.88 228 PRO A N 1
ATOM 1861 C CA . PRO A 1 228 ? -23.067 1.620 5.715 1.00 92.88 228 PRO A CA 1
ATOM 1862 C C . PRO A 1 228 ? -21.604 1.190 5.592 1.00 92.88 228 PRO A C 1
ATOM 1864 O O . PRO A 1 228 ? -21.099 1.102 4.474 1.00 92.88 228 PRO A O 1
ATOM 1867 N N . PHE A 1 229 ? -20.928 0.917 6.711 1.00 91.62 229 PHE A N 1
ATOM 1868 C CA . PHE A 1 229 ? -19.547 0.437 6.698 1.00 91.62 229 PHE A CA 1
ATOM 1869 C C . PHE A 1 229 ? -19.463 -1.004 6.188 1.00 91.62 229 PHE A C 1
ATOM 1871 O O . PHE A 1 229 ? -18.734 -1.275 5.236 1.00 91.62 229 PHE A O 1
ATOM 1878 N N . ARG A 1 230 ? -20.277 -1.910 6.745 1.00 93.06 230 ARG A N 1
ATOM 1879 C CA . ARG A 1 230 ? -20.293 -3.337 6.383 1.00 93.06 230 ARG A CA 1
ATOM 1880 C C . ARG A 1 230 ? -20.511 -3.562 4.888 1.00 93.06 230 ARG A C 1
ATOM 1882 O O . ARG A 1 230 ? -19.921 -4.460 4.304 1.00 93.06 230 ARG A O 1
ATOM 1889 N N . ARG A 1 231 ? -21.339 -2.732 4.244 1.00 92.19 231 ARG A N 1
ATOM 1890 C CA . ARG A 1 231 ? -21.640 -2.844 2.808 1.00 92.19 231 ARG A CA 1
ATOM 1891 C C . ARG A 1 231 ? -20.468 -2.449 1.893 1.00 92.19 231 ARG A C 1
ATOM 1893 O O . ARG A 1 231 ? -20.531 -2.725 0.700 1.00 92.19 231 ARG A O 1
ATOM 1900 N N . LYS A 1 232 ? -19.433 -1.798 2.436 1.00 89.62 232 LYS A N 1
ATOM 1901 C CA . LYS A 1 232 ? -18.188 -1.453 1.728 1.00 89.62 232 LYS A CA 1
ATOM 1902 C C . LYS A 1 232 ? -17.110 -2.534 1.860 1.00 89.62 232 LYS A C 1
ATOM 1904 O O . LYS A 1 232 ? -16.057 -2.394 1.242 1.00 89.62 232 LYS A O 1
ATOM 1909 N N . LEU A 1 233 ? -17.346 -3.561 2.677 1.00 90.00 233 LEU A N 1
ATOM 1910 C CA . LEU A 1 233 ? -16.419 -4.672 2.852 1.00 90.00 233 LEU A CA 1
ATOM 1911 C C . LEU A 1 233 ? -16.650 -5.726 1.772 1.00 90.00 233 LEU A C 1
ATOM 1913 O O . LEU A 1 233 ? -17.794 -6.046 1.434 1.00 90.00 233 LEU A O 1
ATOM 1917 N N . ASN A 1 234 ? -15.561 -6.262 1.231 1.00 89.00 234 ASN A N 1
ATOM 1918 C CA . ASN A 1 234 ? -15.624 -7.419 0.343 1.00 89.00 234 ASN A CA 1
ATOM 1919 C C . ASN A 1 234 ? -15.763 -8.727 1.153 1.00 89.00 234 ASN A C 1
ATOM 1921 O O . ASN A 1 234 ? -15.758 -8.719 2.382 1.00 89.00 234 ASN A O 1
ATOM 1925 N N . LYS A 1 235 ? -15.897 -9.869 0.466 1.00 90.44 235 LYS A N 1
ATOM 1926 C CA . LYS A 1 235 ? -16.075 -11.169 1.132 1.00 90.44 235 LYS A CA 1
ATOM 1927 C C . LYS A 1 235 ? -14.889 -11.545 2.030 1.00 90.44 235 LYS A C 1
ATOM 1929 O O . LYS A 1 235 ? -15.116 -11.982 3.146 1.00 90.44 235 LYS A O 1
ATOM 1934 N N . ILE A 1 236 ? -13.658 -11.346 1.565 1.00 89.62 236 ILE A N 1
ATOM 1935 C CA . ILE A 1 236 ? -12.442 -11.663 2.329 1.00 89.62 236 ILE A CA 1
ATOM 1936 C C . ILE A 1 236 ? -12.377 -10.799 3.593 1.00 89.62 236 ILE A C 1
ATOM 1938 O O . ILE A 1 236 ? -12.102 -11.298 4.678 1.00 89.62 236 ILE A O 1
ATOM 1942 N N . GLU A 1 237 ? -12.691 -9.510 3.472 1.00 92.81 237 GLU A N 1
ATOM 1943 C CA . GLU A 1 237 ? -12.737 -8.588 4.608 1.00 92.81 237 GLU A CA 1
ATOM 1944 C C . GLU A 1 237 ? -13.841 -8.956 5.603 1.00 92.81 237 GLU A C 1
ATOM 1946 O O . GLU A 1 237 ? -13.631 -8.848 6.806 1.00 92.81 237 GLU A O 1
ATOM 1951 N N . LEU A 1 238 ? -15.002 -9.412 5.126 1.00 92.94 238 LEU A N 1
ATOM 1952 C CA . LEU A 1 238 ? -16.065 -9.925 5.993 1.00 92.94 238 LEU A CA 1
ATOM 1953 C C . LEU A 1 238 ? -15.626 -11.199 6.723 1.00 92.94 238 LEU A C 1
ATOM 1955 O O . LEU A 1 238 ? -15.805 -11.277 7.935 1.00 92.94 238 LEU A O 1
ATOM 1959 N N . ASP A 1 239 ? -14.986 -12.136 6.022 1.00 92.81 239 ASP A N 1
ATOM 1960 C CA . ASP A 1 239 ? -14.449 -13.358 6.628 1.00 92.81 239 ASP A CA 1
ATOM 1961 C C . ASP A 1 239 ? -13.396 -13.012 7.705 1.00 92.81 239 ASP A C 1
ATOM 1963 O O . ASP A 1 239 ? -13.383 -13.613 8.778 1.00 92.81 239 ASP A O 1
ATOM 1967 N N . MET A 1 240 ? -12.553 -11.994 7.476 1.00 94.06 240 MET A N 1
ATOM 1968 C CA . MET A 1 240 ? -11.621 -11.474 8.488 1.00 94.06 240 MET A CA 1
ATOM 1969 C C . MET A 1 240 ? -12.343 -10.803 9.663 1.00 94.06 240 MET A C 1
ATOM 1971 O O . MET A 1 240 ? -11.950 -11.010 10.810 1.00 94.06 240 MET A O 1
ATOM 1975 N N . VAL A 1 241 ? -13.399 -10.020 9.419 1.00 94.44 241 VAL A N 1
ATOM 1976 C CA . VAL A 1 241 ? -14.221 -9.431 10.492 1.00 94.44 241 VAL A CA 1
ATOM 1977 C C . VAL A 1 241 ? -14.840 -10.523 11.359 1.00 94.44 241 VAL A C 1
ATOM 1979 O O . VAL A 1 241 ? -14.831 -10.381 12.580 1.00 94.44 241 VAL A O 1
ATOM 1982 N N . ASP A 1 242 ? -15.315 -11.621 10.773 1.00 93.31 242 ASP A N 1
ATOM 1983 C CA . ASP A 1 242 ? -15.906 -12.733 11.525 1.00 93.31 242 ASP A CA 1
ATOM 1984 C C . ASP A 1 242 ? -14.910 -13.354 12.519 1.00 93.31 242 ASP A C 1
ATOM 1986 O O . ASP A 1 242 ? -15.304 -13.751 13.619 1.00 93.31 242 ASP A O 1
ATOM 1990 N N . THR A 1 243 ? -13.607 -13.347 12.207 1.00 93.19 243 THR A N 1
ATOM 1991 C CA . THR A 1 243 ? -12.569 -13.838 13.133 1.00 93.19 243 THR A CA 1
ATOM 1992 C C . THR A 1 243 ? -12.428 -13.002 14.410 1.00 93.19 243 THR A C 1
ATOM 1994 O O . THR A 1 243 ? -11.970 -13.531 15.419 1.00 93.19 243 THR A O 1
ATOM 1997 N N . LEU A 1 244 ? -12.891 -11.742 14.447 1.00 92.69 244 LEU A N 1
ATOM 1998 C CA . LEU A 1 244 ? -12.885 -10.915 15.671 1.00 92.69 244 LEU A CA 1
ATOM 1999 C C . LEU A 1 244 ? -13.681 -11.551 16.824 1.00 92.69 244 LEU A C 1
ATOM 2001 O O . LEU A 1 244 ? -13.495 -11.194 17.991 1.00 92.69 244 LEU A O 1
ATOM 2005 N N . MET A 1 245 ? -14.588 -12.480 16.509 1.00 88.88 245 MET A N 1
ATOM 2006 C CA . MET A 1 245 ? -15.353 -13.237 17.498 1.00 88.88 245 MET A CA 1
ATOM 2007 C C . MET A 1 245 ? -14.511 -14.265 18.265 1.00 88.88 245 MET A C 1
ATOM 2009 O O . MET A 1 245 ? -14.911 -14.648 19.368 1.00 88.88 245 MET A O 1
ATOM 2013 N N . THR A 1 246 ? -13.387 -14.717 17.698 1.00 85.50 246 THR A N 1
ATOM 2014 C CA . THR A 1 246 ? -12.602 -15.863 18.193 1.00 85.50 246 THR A CA 1
ATOM 2015 C C . THR A 1 246 ? -11.104 -15.601 18.319 1.00 85.50 246 THR A C 1
ATOM 2017 O O . THR A 1 246 ? -10.497 -16.093 19.265 1.00 85.50 246 THR A O 1
ATOM 2020 N N . ASP A 1 247 ? -10.511 -14.828 17.411 1.00 77.06 247 ASP A N 1
ATOM 2021 C CA . ASP A 1 247 ? -9.058 -14.737 17.198 1.00 77.06 247 ASP A CA 1
ATOM 2022 C C . ASP A 1 247 ? -8.478 -13.351 17.536 1.00 77.06 247 ASP A C 1
ATOM 2024 O O . ASP A 1 247 ? -7.395 -12.977 17.068 1.00 77.06 247 ASP A O 1
ATOM 2028 N N . GLU A 1 248 ? -9.204 -12.573 18.345 1.00 85.31 248 GLU A N 1
ATOM 2029 C CA . GLU A 1 248 ? -8.902 -11.167 18.632 1.00 85.31 248 GLU A CA 1
ATOM 2030 C C . GLU A 1 248 ? -8.634 -10.382 17.332 1.00 85.31 248 GLU A C 1
ATOM 2032 O O . GLU A 1 248 ? -9.371 -10.524 16.362 1.00 85.31 248 GLU A O 1
ATOM 2037 N N . TYR A 1 249 ? -7.588 -9.553 17.286 1.00 91.38 249 TYR A N 1
ATOM 2038 C CA . TYR A 1 249 ? -7.215 -8.769 16.106 1.00 91.38 249 TYR A CA 1
ATOM 2039 C C . TYR A 1 249 ? -6.278 -9.517 15.140 1.00 91.38 249 TYR A C 1
ATOM 2041 O O . TYR A 1 249 ? -5.955 -8.996 14.077 1.00 91.38 249 TYR A O 1
ATOM 2049 N N . THR A 1 250 ? -5.831 -10.732 15.474 1.00 89.62 250 THR A N 1
ATOM 2050 C CA . THR A 1 250 ? -4.632 -11.363 14.876 1.00 89.62 250 THR A CA 1
ATOM 2051 C C . THR A 1 250 ? -4.743 -11.720 13.390 1.00 89.62 250 THR A C 1
ATOM 2053 O O . THR A 1 250 ? -3.729 -11.934 12.722 1.00 89.62 250 THR A O 1
ATOM 2056 N N . LYS A 1 251 ? -5.963 -11.799 12.852 1.00 90.56 251 LYS A N 1
ATOM 2057 C CA . LYS A 1 251 ? -6.235 -12.173 11.455 1.00 90.56 251 LYS A CA 1
ATOM 2058 C C . LYS A 1 251 ? -6.569 -10.989 10.551 1.00 90.56 251 LYS A C 1
ATOM 2060 O O . LYS A 1 251 ? -6.824 -11.194 9.368 1.00 90.56 251 LYS A O 1
ATOM 2065 N N . ILE A 1 252 ? -6.563 -9.771 11.086 1.00 91.75 252 ILE A N 1
ATOM 2066 C CA . ILE A 1 252 ? -6.905 -8.568 10.328 1.00 91.75 252 ILE A CA 1
ATOM 2067 C C . ILE A 1 252 ? -5.659 -8.022 9.637 1.00 91.75 252 ILE A C 1
ATOM 2069 O O . ILE A 1 252 ? -4.647 -7.757 10.282 1.00 91.75 252 ILE A O 1
ATOM 2073 N N . ASP A 1 253 ? -5.730 -7.821 8.326 1.00 92.25 253 ASP A N 1
ATOM 2074 C CA . ASP A 1 253 ? -4.628 -7.246 7.558 1.00 92.25 253 ASP A CA 1
ATOM 2075 C C . ASP A 1 253 ? -4.528 -5.710 7.696 1.00 92.25 253 ASP A C 1
ATOM 2077 O O . ASP A 1 253 ? -5.338 -5.056 8.360 1.00 92.25 253 ASP A O 1
ATOM 2081 N N . VAL A 1 254 ? -3.514 -5.103 7.067 1.00 93.56 254 VAL A N 1
ATOM 2082 C CA . VAL A 1 254 ? -3.302 -3.641 7.104 1.00 93.56 254 VAL A CA 1
ATOM 2083 C C . VAL A 1 254 ? -4.494 -2.875 6.534 1.00 93.56 254 VAL A C 1
ATOM 2085 O O . VAL A 1 254 ? -4.883 -1.842 7.079 1.00 93.56 254 VAL A O 1
ATOM 2088 N N . SER A 1 255 ? -5.071 -3.363 5.439 1.00 91.00 255 SER A N 1
ATOM 2089 C CA . SER A 1 255 ? -6.107 -2.652 4.695 1.00 91.00 255 SER A CA 1
ATOM 2090 C C . SER A 1 255 ? -7.417 -2.588 5.471 1.00 91.00 255 SER A C 1
ATOM 2092 O O . SER A 1 255 ? -7.996 -1.507 5.624 1.00 91.00 255 SER A O 1
ATOM 2094 N N . LEU A 1 256 ? -7.863 -3.723 6.011 1.00 94.00 256 LEU A N 1
ATOM 2095 C CA . LEU A 1 256 ? -9.040 -3.788 6.862 1.00 94.00 256 LEU A CA 1
ATOM 2096 C C . LEU A 1 256 ? -8.793 -3.054 8.184 1.00 94.00 256 LEU A C 1
ATOM 2098 O O . LEU A 1 256 ? -9.657 -2.283 8.606 1.00 94.00 256 LEU A O 1
ATOM 2102 N N . SER A 1 257 ? -7.606 -3.198 8.789 1.00 95.06 257 SER A N 1
ATOM 2103 C CA . SER A 1 257 ? -7.244 -2.440 9.998 1.00 95.06 257 SER A CA 1
ATOM 2104 C C . SER A 1 257 ? -7.356 -0.934 9.764 1.00 95.06 257 SER A C 1
ATOM 2106 O O . SER A 1 257 ? -7.953 -0.224 10.568 1.00 95.06 257 SER A O 1
ATOM 2108 N N . TYR A 1 258 ? -6.846 -0.436 8.634 1.00 94.94 258 TYR A N 1
ATOM 2109 C CA . TYR A 1 258 ? -6.950 0.974 8.271 1.00 94.94 258 TYR A CA 1
ATOM 2110 C C . TYR A 1 258 ? -8.413 1.415 8.109 1.00 94.94 258 TYR A C 1
ATOM 2112 O O . TYR A 1 258 ? -8.828 2.408 8.710 1.00 94.94 258 TYR A O 1
ATOM 2120 N N . LYS A 1 259 ? -9.231 0.652 7.363 1.00 94.00 259 LYS A N 1
ATOM 2121 C CA . LYS A 1 259 ? -10.671 0.934 7.207 1.00 94.00 259 LYS A CA 1
ATOM 2122 C C . LYS A 1 259 ? -11.377 1.007 8.564 1.00 94.00 259 LYS A C 1
ATOM 2124 O O . LYS A 1 259 ? -12.166 1.926 8.787 1.00 94.00 259 LYS A O 1
ATOM 2129 N N . ILE A 1 260 ? -11.086 0.069 9.461 1.00 94.19 260 ILE A N 1
ATOM 2130 C CA . ILE A 1 260 ? -11.644 0.021 10.814 1.00 94.19 260 ILE A CA 1
ATOM 2131 C C . ILE A 1 260 ? -11.223 1.256 11.615 1.00 94.19 260 ILE A C 1
ATOM 2133 O O . ILE A 1 260 ? -12.091 1.960 12.127 1.00 94.19 260 ILE A O 1
ATOM 2137 N N . ILE A 1 261 ? -9.922 1.557 11.684 1.00 93.12 261 ILE A N 1
ATOM 2138 C CA . ILE A 1 261 ? -9.388 2.694 12.448 1.00 93.12 261 ILE A CA 1
ATOM 2139 C C . ILE A 1 261 ? -10.066 3.996 12.019 1.00 93.12 261 ILE A C 1
ATOM 2141 O O . ILE A 1 261 ? -10.578 4.719 12.869 1.00 93.12 261 ILE A O 1
ATOM 2145 N N . VAL A 1 262 ? -10.158 4.257 10.713 1.00 91.94 262 VAL A N 1
ATOM 2146 C CA . VAL A 1 262 ? -10.741 5.501 10.180 1.00 91.94 262 VAL A CA 1
ATOM 2147 C C . VAL A 1 262 ? -12.248 5.608 10.444 1.00 91.94 262 VAL A C 1
ATOM 2149 O O . VAL A 1 262 ? -12.753 6.703 10.687 1.00 91.94 262 VAL A O 1
ATOM 2152 N N . ASN A 1 263 ? -12.989 4.496 10.413 1.00 91.44 263 ASN A N 1
ATOM 2153 C CA . ASN A 1 263 ? -14.452 4.523 10.556 1.00 91.44 263 ASN A CA 1
ATOM 2154 C C . ASN A 1 263 ? -14.929 4.385 12.011 1.00 91.44 263 ASN A C 1
ATOM 2156 O O . ASN A 1 263 ? -16.046 4.798 12.328 1.00 91.44 263 ASN A O 1
ATOM 2160 N N . PHE A 1 264 ? -14.092 3.848 12.901 1.00 89.00 264 PHE A N 1
ATOM 2161 C CA . PHE A 1 264 ? -14.429 3.580 14.301 1.00 89.00 264 PHE A CA 1
ATOM 2162 C C . PHE A 1 264 ? -13.518 4.329 15.286 1.00 89.00 264 PHE A C 1
ATOM 2164 O O . PHE A 1 264 ? -13.354 3.894 16.422 1.00 89.00 264 PHE A O 1
ATOM 2171 N N . VAL A 1 265 ? -13.001 5.507 14.907 1.00 79.50 265 VAL A N 1
ATOM 2172 C CA . VAL A 1 265 ? -12.149 6.383 15.752 1.00 79.50 265 VAL A CA 1
ATOM 2173 C C . VAL A 1 265 ? -12.756 6.668 17.137 1.00 79.50 265 VAL A C 1
ATOM 2175 O O . VAL A 1 265 ? -12.047 6.878 18.114 1.00 79.50 265 VAL A O 1
ATOM 2178 N N . LYS A 1 266 ? -14.089 6.662 17.268 1.00 79.88 266 LYS A N 1
ATOM 2179 C CA . LYS A 1 266 ? -14.745 6.837 18.578 1.00 79.88 266 LYS A CA 1
ATOM 2180 C C . LYS A 1 266 ? -14.492 5.671 19.540 1.00 79.88 266 LYS A C 1
ATOM 2182 O O . LYS A 1 266 ? -14.467 5.888 20.745 1.00 79.88 266 LYS A O 1
ATOM 2187 N N . LEU A 1 267 ? -14.342 4.460 19.009 1.00 78.88 267 LEU A N 1
ATOM 2188 C CA . LEU A 1 267 ? -14.019 3.245 19.763 1.00 78.88 267 LEU A CA 1
ATOM 2189 C C . LEU A 1 267 ? -12.509 3.021 19.847 1.00 78.88 267 LEU A C 1
ATOM 2191 O O . LEU A 1 267 ? -12.023 2.395 20.782 1.00 78.88 267 LEU A O 1
ATOM 2195 N N . LEU A 1 268 ? -11.774 3.524 18.860 1.00 82.31 268 LEU A N 1
ATOM 2196 C CA . LEU A 1 268 ? -10.328 3.440 18.774 1.00 82.31 268 LEU A CA 1
ATOM 2197 C C . LEU A 1 268 ? -9.767 4.862 18.889 1.00 82.31 268 LEU A C 1
ATOM 2199 O O . LEU A 1 268 ? -9.610 5.503 17.850 1.00 82.31 268 LEU A O 1
ATOM 2203 N N . PRO A 1 269 ? -9.489 5.380 20.106 1.00 84.12 269 PRO A N 1
ATOM 2204 C CA . PRO A 1 269 ? -9.069 6.763 20.349 1.00 84.12 269 PRO A CA 1
ATOM 2205 C C . PRO A 1 269 ? -7.616 7.010 19.905 1.00 84.12 269 PRO A C 1
ATOM 2207 O O . PRO A 1 269 ? -6.768 7.478 20.663 1.00 84.12 269 PRO A O 1
ATOM 2210 N N . ILE A 1 270 ? -7.327 6.671 18.655 1.00 87.44 270 ILE A N 1
ATOM 2211 C CA . ILE A 1 270 ? -6.079 6.921 17.959 1.00 87.44 270 ILE A CA 1
ATOM 2212 C C . ILE A 1 270 ? -6.130 8.370 17.461 1.00 87.44 270 ILE A C 1
ATOM 2214 O O . ILE A 1 270 ? -7.094 8.749 16.786 1.00 87.44 270 ILE A O 1
ATOM 2218 N N . PRO A 1 271 ? -5.118 9.199 17.776 1.00 89.94 271 PRO A N 1
ATOM 2219 C CA . PRO A 1 271 ? -5.056 10.562 17.270 1.00 89.94 271 PRO A CA 1
ATOM 2220 C C . PRO A 1 271 ? -5.092 10.582 15.734 1.00 89.94 271 PRO A C 1
ATOM 2222 O O . PRO A 1 271 ? -4.375 9.795 15.108 1.00 89.94 271 PRO A O 1
ATOM 2225 N N . PRO A 1 272 ? -5.889 11.468 15.113 1.00 91.56 272 PRO A N 1
ATOM 2226 C CA . PRO A 1 272 ? -5.892 11.596 13.663 1.00 91.56 272 PRO A CA 1
ATOM 2227 C C . PRO A 1 272 ? -4.527 12.094 13.158 1.00 91.56 272 PRO A C 1
ATOM 2229 O O . PRO A 1 272 ? -3.797 12.750 13.909 1.00 91.56 272 PRO A O 1
ATOM 2232 N N . PRO A 1 273 ? -4.177 11.816 11.892 1.00 94.12 273 PRO A N 1
ATOM 2233 C CA . PRO A 1 273 ? -2.997 12.392 11.259 1.00 94.12 273 PRO A CA 1
ATOM 2234 C C . PRO A 1 273 ? -3.096 13.918 11.188 1.00 94.12 273 PRO A C 1
ATOM 2236 O O . PRO A 1 273 ? -4.186 14.494 11.091 1.00 94.12 273 PRO A O 1
ATOM 2239 N N . SER A 1 274 ? -1.934 14.560 11.140 1.00 94.75 274 SER A N 1
ATOM 2240 C CA . SER A 1 274 ? -1.751 16.007 11.004 1.00 94.75 274 SER A CA 1
ATOM 2241 C C . SER A 1 274 ? -2.444 16.561 9.755 1.00 94.75 274 SER A C 1
ATOM 2243 O O . SER A 1 274 ? -2.957 17.681 9.761 1.00 94.75 274 SER A O 1
ATOM 2245 N N . ARG A 1 275 ? -2.498 15.755 8.687 1.00 90.75 275 ARG A N 1
ATOM 2246 C CA . ARG A 1 275 ? -3.038 16.123 7.373 1.00 90.75 275 ARG A CA 1
ATOM 2247 C C . ARG A 1 275 ? -4.299 15.374 6.984 1.00 90.75 275 ARG A C 1
ATOM 2249 O O . ARG A 1 275 ? -4.474 15.185 5.792 1.00 90.75 275 ARG A O 1
ATOM 2256 N N . GLN A 1 276 ? -5.159 14.973 7.924 1.00 90.75 276 GLN A N 1
ATOM 2257 C CA . GLN A 1 276 ? -6.362 14.144 7.687 1.00 90.75 276 GLN A CA 1
ATOM 2258 C C . GLN A 1 276 ? -6.078 12.760 7.059 1.00 90.75 276 GLN A C 1
ATOM 2260 O O . GLN A 1 276 ? -5.043 12.513 6.441 1.00 90.75 276 GLN A O 1
ATOM 2265 N N . TRP A 1 277 ? -7.004 11.822 7.264 1.00 90.00 277 TRP A N 1
ATOM 2266 C CA . TRP A 1 277 ? -6.899 10.475 6.704 1.00 90.00 277 TRP A CA 1
ATOM 2267 C C . TRP A 1 277 ? -6.926 10.518 5.168 1.00 90.00 277 TRP A C 1
ATOM 2269 O O . TRP A 1 277 ? -7.671 11.295 4.571 1.00 90.00 277 TRP A O 1
ATOM 2279 N N . GLY A 1 278 ? -6.111 9.684 4.530 1.00 88.19 278 GLY A N 1
ATOM 2280 C CA . GLY A 1 278 ? -5.955 9.598 3.079 1.00 88.19 278 GLY A CA 1
ATOM 2281 C C . GLY A 1 278 ? -4.881 10.520 2.491 1.00 88.19 278 GLY A C 1
ATOM 2282 O O . GLY A 1 278 ? -4.543 10.367 1.316 1.00 88.19 278 GLY A O 1
ATOM 2283 N N . SER A 1 279 ? -4.314 11.437 3.277 1.00 87.94 279 SER A N 1
ATOM 2284 C CA . SER A 1 279 ? -3.268 12.359 2.819 1.00 87.94 279 SER A CA 1
ATOM 2285 C C . SER A 1 279 ? -1.860 11.829 3.070 1.00 87.94 279 SER A C 1
ATOM 2287 O O . SER A 1 279 ? -1.635 11.058 3.996 1.00 87.94 279 SER A O 1
ATOM 2289 N N . ASN A 1 280 ? -0.892 12.301 2.277 1.00 88.81 280 ASN A N 1
ATOM 2290 C CA . ASN A 1 280 ? 0.519 11.973 2.468 1.00 88.81 280 ASN A CA 1
ATOM 2291 C C . ASN A 1 280 ? 1.161 12.840 3.572 1.00 88.81 280 ASN A C 1
ATOM 2293 O O . ASN A 1 280 ? 1.245 14.069 3.393 1.00 88.81 280 ASN A O 1
ATOM 2297 N N . PRO A 1 281 ? 1.636 12.232 4.674 1.00 89.62 281 PRO A N 1
ATOM 2298 C CA . PRO A 1 281 ? 2.363 12.951 5.704 1.00 89.62 281 PRO A CA 1
ATOM 2299 C C . PRO A 1 281 ? 3.753 13.359 5.217 1.00 89.62 281 PRO A C 1
ATOM 2301 O O . PRO A 1 281 ? 4.461 12.576 4.586 1.00 89.62 281 PRO A O 1
ATOM 2304 N N . ASN A 1 282 ? 4.205 14.563 5.547 1.00 89.62 282 ASN A N 1
ATOM 2305 C CA . ASN A 1 282 ? 5.594 14.971 5.294 1.00 89.62 282 ASN A CA 1
ATOM 2306 C C . ASN A 1 282 ? 6.515 14.623 6.474 1.00 89.62 282 ASN A C 1
ATOM 2308 O O . ASN A 1 282 ? 6.079 14.255 7.559 1.00 89.62 282 ASN A O 1
ATOM 2312 N N . ASN A 1 283 ? 7.828 14.712 6.255 1.00 84.81 283 ASN A N 1
ATOM 2313 C CA . ASN A 1 283 ? 8.851 14.132 7.141 1.00 84.81 283 ASN A CA 1
ATOM 2314 C C . ASN A 1 283 ? 8.898 14.706 8.570 1.00 84.81 283 ASN A C 1
ATOM 2316 O O . ASN A 1 283 ? 9.574 14.144 9.424 1.00 84.81 283 ASN A O 1
ATOM 2320 N N . ILE A 1 284 ? 8.213 15.822 8.831 1.00 89.19 284 ILE A N 1
ATOM 2321 C CA . ILE A 1 284 ? 8.146 16.468 10.152 1.00 89.19 284 ILE A CA 1
ATOM 2322 C C . ILE A 1 284 ? 6.892 16.081 10.951 1.00 89.19 284 ILE A C 1
ATOM 2324 O O . ILE A 1 284 ? 6.787 16.420 12.126 1.00 89.19 284 ILE A O 1
ATOM 2328 N N . GLU A 1 285 ? 5.932 15.402 10.324 1.00 91.50 285 GLU A N 1
ATOM 2329 C CA . GLU A 1 285 ? 4.649 15.029 10.926 1.00 91.50 285 GLU A CA 1
ATOM 2330 C C . GLU A 1 285 ? 4.784 13.655 11.582 1.00 91.50 285 GLU A C 1
ATOM 2332 O O . GLU A 1 285 ? 4.688 12.623 10.924 1.00 91.50 285 GLU A O 1
ATOM 2337 N N . LEU A 1 286 ? 5.114 13.637 12.870 1.00 93.06 286 LEU A N 1
ATOM 2338 C CA . LEU A 1 286 ? 5.559 12.431 13.579 1.00 93.06 286 LEU A CA 1
ATOM 2339 C C . LEU A 1 286 ? 4.482 11.839 14.506 1.00 93.06 286 LEU A C 1
ATOM 2341 O O . LEU A 1 286 ? 4.814 11.139 15.461 1.00 93.06 286 LEU A O 1
ATOM 2345 N N . GLY A 1 287 ? 3.204 12.156 14.274 1.00 94.25 287 GLY A N 1
ATOM 2346 C CA . GLY A 1 287 ? 2.095 11.611 15.052 1.00 94.25 287 GLY A CA 1
ATOM 2347 C C . GLY A 1 287 ? 1.762 10.165 14.674 1.00 94.25 287 GLY A C 1
ATOM 2348 O O . GLY A 1 287 ? 2.055 9.705 13.575 1.00 94.25 287 GLY A O 1
ATOM 2349 N N . ILE A 1 288 ? 1.068 9.448 15.562 1.00 94.88 288 ILE A N 1
ATOM 2350 C CA . ILE A 1 288 ? 0.668 8.052 15.304 1.00 94.88 288 ILE A CA 1
ATOM 2351 C C . ILE A 1 288 ? -0.324 7.936 14.152 1.00 94.88 288 ILE A C 1
ATOM 2353 O O . ILE A 1 288 ? -0.212 7.018 13.345 1.00 94.88 288 ILE A O 1
ATOM 2357 N N . GLY A 1 289 ? -1.247 8.891 14.017 1.00 94.88 289 GLY A N 1
ATOM 2358 C CA . GLY A 1 289 ? -2.097 8.968 12.832 1.00 94.88 289 GLY A CA 1
ATOM 2359 C C . GLY A 1 289 ? -1.283 9.129 11.544 1.00 94.88 289 GLY A C 1
ATOM 2360 O O . GLY A 1 289 ? -1.599 8.493 10.541 1.00 94.88 289 GLY A O 1
ATOM 2361 N N . ASP A 1 290 ? -0.200 9.917 11.580 1.00 96.19 290 ASP A N 1
ATOM 2362 C CA . ASP A 1 290 ? 0.697 10.100 10.432 1.00 96.19 290 ASP A CA 1
ATOM 2363 C C . ASP A 1 290 ? 1.439 8.797 10.100 1.00 96.19 290 ASP A C 1
ATOM 2365 O O . ASP A 1 290 ? 1.587 8.432 8.937 1.00 96.19 290 ASP A O 1
ATOM 2369 N N . ASP A 1 291 ? 1.869 8.044 11.109 1.00 97.19 291 ASP A N 1
ATOM 2370 C CA . ASP A 1 291 ? 2.535 6.757 10.898 1.00 97.19 291 ASP A CA 1
ATOM 2371 C C . ASP A 1 291 ? 1.600 5.665 10.372 1.00 97.19 291 ASP A C 1
ATOM 2373 O O . ASP A 1 291 ? 2.021 4.853 9.548 1.00 97.19 291 ASP A O 1
ATOM 2377 N N . ILE A 1 292 ? 0.320 5.690 10.744 1.00 96.38 292 ILE A N 1
ATOM 2378 C CA . ILE A 1 292 ? -0.701 4.824 10.138 1.00 96.38 292 ILE A CA 1
ATOM 2379 C C . ILE A 1 292 ? -0.876 5.152 8.646 1.00 96.38 292 ILE A C 1
ATOM 2381 O O . ILE A 1 292 ? -0.957 4.240 7.820 1.00 96.38 292 ILE A O 1
ATOM 2385 N N . GLU A 1 293 ? -0.884 6.437 8.272 1.00 95.38 293 GLU A N 1
ATOM 2386 C CA . GLU A 1 293 ? -0.899 6.843 6.860 1.00 95.38 293 GLU A CA 1
ATOM 2387 C C . GLU A 1 293 ? 0.368 6.402 6.119 1.00 95.38 293 GLU A C 1
ATOM 2389 O O . GLU A 1 293 ? 0.268 5.901 4.998 1.00 95.38 293 GLU A O 1
ATOM 2394 N N . ARG A 1 294 ? 1.551 6.503 6.742 1.00 95.19 294 ARG A N 1
ATOM 2395 C CA . ARG A 1 294 ? 2.799 5.986 6.153 1.00 95.19 294 ARG A CA 1
ATOM 2396 C C . ARG A 1 294 ? 2.733 4.485 5.918 1.00 95.19 294 ARG A C 1
ATOM 2398 O O . ARG A 1 294 ? 3.054 4.051 4.820 1.00 95.19 294 ARG A O 1
ATOM 2405 N N . ILE A 1 295 ? 2.261 3.700 6.887 1.00 96.25 295 ILE A N 1
ATOM 2406 C CA . ILE A 1 295 ? 2.082 2.246 6.727 1.00 96.25 295 ILE A CA 1
ATOM 2407 C C . ILE A 1 295 ? 1.169 1.942 5.537 1.00 96.25 295 ILE A C 1
ATOM 2409 O O . ILE A 1 295 ? 1.513 1.115 4.692 1.00 96.25 295 ILE A O 1
ATOM 2413 N N . ARG A 1 296 ? 0.029 2.637 5.429 1.00 94.19 296 ARG A N 1
ATOM 2414 C CA . ARG A 1 296 ? -0.895 2.475 4.299 1.00 94.19 296 ARG A CA 1
ATOM 2415 C C . ARG A 1 296 ? -0.225 2.812 2.967 1.00 94.19 296 ARG A C 1
ATOM 2417 O O . ARG A 1 296 ? -0.366 2.056 2.007 1.00 94.19 296 ARG A O 1
ATOM 2424 N N . LEU A 1 297 ? 0.468 3.945 2.893 1.00 91.19 297 LEU A N 1
ATOM 2425 C CA . LEU A 1 297 ? 1.110 4.421 1.668 1.00 91.19 297 LEU A CA 1
ATOM 2426 C C . LEU A 1 297 ? 2.255 3.509 1.236 1.00 91.19 297 LEU A C 1
ATOM 2428 O O . LEU A 1 297 ? 2.323 3.158 0.062 1.00 91.19 297 LEU A O 1
ATOM 2432 N N . GLU A 1 298 ? 3.100 3.079 2.169 1.00 90.94 298 GLU A N 1
ATOM 2433 C CA . GLU A 1 298 ? 4.194 2.147 1.902 1.00 90.94 298 GLU A CA 1
ATOM 2434 C C . GLU A 1 298 ? 3.660 0.782 1.465 1.00 90.94 298 GLU A C 1
ATOM 2436 O O . GLU A 1 298 ? 4.094 0.257 0.442 1.00 90.94 298 GLU A O 1
ATOM 2441 N N . ARG A 1 299 ? 2.648 0.238 2.158 1.00 90.31 299 ARG A N 1
ATOM 2442 C CA . ARG A 1 299 ? 1.984 -1.011 1.753 1.00 90.31 299 ARG A CA 1
ATOM 2443 C C . ARG A 1 299 ? 1.404 -0.899 0.349 1.00 90.31 299 ARG A C 1
ATOM 2445 O O . ARG A 1 299 ? 1.622 -1.792 -0.459 1.00 90.31 299 ARG A O 1
ATOM 2452 N N . ASN A 1 300 ? 0.676 0.173 0.042 1.00 83.69 300 ASN A N 1
ATOM 2453 C CA . ASN A 1 300 ? 0.063 0.352 -1.276 1.00 83.69 300 ASN A CA 1
ATOM 2454 C C . ASN A 1 300 ? 1.118 0.552 -2.368 1.00 83.69 300 ASN A C 1
ATOM 2456 O O . ASN A 1 300 ? 1.051 -0.094 -3.409 1.00 83.69 300 ASN A O 1
ATOM 2460 N N . SER A 1 301 ? 2.115 1.401 -2.115 1.00 82.12 301 SER A N 1
ATOM 2461 C CA . SER A 1 301 ? 3.256 1.613 -3.010 1.00 82.12 301 SER A CA 1
ATOM 2462 C C . SER A 1 301 ? 3.986 0.304 -3.293 1.00 82.12 301 SER A C 1
ATOM 2464 O O . SER A 1 301 ? 4.393 0.060 -4.424 1.00 82.12 301 SER A O 1
ATOM 2466 N N . PHE A 1 302 ? 4.124 -0.557 -2.284 1.00 81.75 302 PHE A N 1
ATOM 2467 C CA . PHE A 1 302 ? 4.801 -1.835 -2.420 1.00 81.75 302 PHE A CA 1
ATOM 2468 C C . PHE A 1 302 ? 3.964 -2.880 -3.160 1.00 81.75 302 PHE A C 1
ATOM 2470 O O . PHE A 1 302 ? 4.447 -3.480 -4.116 1.00 81.75 302 PHE A O 1
ATOM 2477 N N . VAL A 1 303 ? 2.708 -3.074 -2.753 1.00 75.25 303 VAL A N 1
ATOM 2478 C CA . VAL A 1 303 ? 1.816 -4.086 -3.336 1.00 75.25 303 VAL A CA 1
ATOM 2479 C C . VAL A 1 303 ? 1.480 -3.773 -4.789 1.00 75.25 303 VAL A C 1
ATOM 2481 O O . VAL A 1 303 ? 1.344 -4.697 -5.573 1.00 75.25 303 VAL A O 1
ATOM 2484 N N . HIS A 1 304 ? 1.400 -2.500 -5.183 1.00 70.56 304 HIS A N 1
ATOM 2485 C CA . HIS A 1 304 ? 1.124 -2.111 -6.572 1.00 70.56 304 HIS A CA 1
ATOM 2486 C C . HIS A 1 304 ? 2.383 -2.006 -7.452 1.00 70.56 304 HIS A C 1
ATOM 2488 O O . HIS A 1 304 ? 2.315 -1.518 -8.583 1.00 70.56 304 HIS A O 1
ATOM 2494 N N . ARG A 1 305 ? 3.553 -2.454 -6.974 1.00 68.56 305 ARG A N 1
ATOM 2495 C CA . ARG A 1 305 ? 4.757 -2.512 -7.813 1.00 68.56 305 ARG A CA 1
ATOM 2496 C C . ARG A 1 305 ? 4.685 -3.670 -8.796 1.00 68.56 305 ARG A C 1
ATOM 2498 O O . ARG A 1 305 ? 4.631 -4.828 -8.414 1.00 68.56 305 ARG A O 1
ATOM 2505 N N . VAL A 1 306 ? 4.828 -3.323 -10.071 1.00 56.31 306 VAL A N 1
ATOM 2506 C CA . VAL A 1 306 ? 4.849 -4.259 -11.207 1.00 56.31 306 VAL A CA 1
ATOM 2507 C C . VAL A 1 306 ? 6.155 -5.071 -11.277 1.00 56.31 306 VAL A C 1
ATOM 2509 O O . VAL A 1 306 ? 6.225 -6.070 -11.983 1.00 56.31 306 VAL A O 1
ATOM 2512 N N . ASN A 1 307 ? 7.217 -4.665 -10.564 1.00 67.19 307 ASN A N 1
ATOM 2513 C CA . ASN A 1 307 ? 8.499 -5.368 -10.587 1.00 67.19 307 ASN A CA 1
ATOM 2514 C C . ASN A 1 307 ? 9.080 -5.652 -9.194 1.00 67.19 307 ASN A C 1
ATOM 2516 O O . ASN A 1 307 ? 9.067 -4.822 -8.287 1.00 67.19 307 ASN A O 1
ATOM 2520 N N . ALA A 1 308 ? 9.695 -6.829 -9.066 1.00 72.44 308 ALA A N 1
ATOM 2521 C CA . ALA A 1 308 ? 10.434 -7.247 -7.874 1.00 72.44 308 ALA A CA 1
ATOM 2522 C C . ALA A 1 308 ? 11.868 -6.676 -7.819 1.00 72.44 308 ALA A C 1
ATOM 2524 O O . ALA A 1 308 ? 12.708 -7.175 -7.074 1.00 72.44 308 ALA A O 1
ATOM 2525 N N . ASN A 1 309 ? 12.188 -5.665 -8.635 1.00 78.94 309 ASN A N 1
ATOM 2526 C CA . ASN A 1 309 ? 13.535 -5.110 -8.705 1.00 78.94 309 ASN A CA 1
ATOM 2527 C C . ASN A 1 309 ? 13.695 -3.965 -7.694 1.00 78.94 309 ASN A C 1
ATOM 2529 O O . ASN A 1 309 ? 13.211 -2.853 -7.917 1.00 78.94 309 ASN A O 1
ATOM 2533 N N . ILE A 1 310 ? 14.364 -4.246 -6.575 1.00 83.19 310 ILE A N 1
ATOM 2534 C CA . ILE A 1 310 ? 14.672 -3.258 -5.539 1.00 83.19 310 ILE A CA 1
ATOM 2535 C C . ILE A 1 310 ? 16.182 -3.090 -5.442 1.00 83.19 310 ILE A C 1
ATOM 2537 O O . ILE A 1 310 ? 16.877 -3.937 -4.885 1.00 83.19 310 ILE A O 1
ATOM 2541 N N . SER A 1 311 ? 16.670 -1.953 -5.938 1.00 85.06 311 SER A N 1
ATOM 2542 C CA . SER A 1 311 ? 18.073 -1.571 -5.803 1.00 85.06 311 SER A CA 1
ATOM 2543 C C . SER A 1 311 ? 18.453 -1.341 -4.339 1.00 85.06 311 SER A C 1
ATOM 2545 O O . SER A 1 311 ? 17.613 -1.013 -3.502 1.00 85.06 311 SER A O 1
ATOM 2547 N N . GLU A 1 312 ? 19.741 -1.455 -4.023 1.00 89.75 31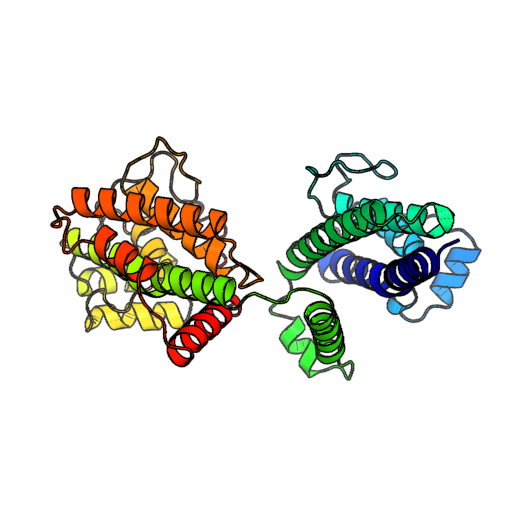2 GLU A N 1
ATOM 2548 C CA . GLU A 1 312 ? 20.250 -1.234 -2.664 1.00 89.75 312 GLU A CA 1
ATOM 2549 C C . GLU A 1 312 ? 19.872 0.135 -2.067 1.00 89.75 312 GLU A C 1
ATOM 2551 O O . GLU A 1 312 ? 19.354 0.150 -0.953 1.00 89.75 312 GLU A O 1
ATOM 2556 N N . PRO A 1 313 ? 20.002 1.277 -2.777 1.00 90.44 313 PRO A N 1
ATOM 2557 C CA . PRO A 1 313 ? 19.604 2.567 -2.208 1.00 90.44 313 PRO A CA 1
ATOM 2558 C C . PRO A 1 313 ? 18.107 2.639 -1.888 1.00 90.44 313 PRO A C 1
ATOM 2560 O O . PRO A 1 313 ? 17.700 3.254 -0.905 1.00 90.44 313 PRO A O 1
ATOM 2563 N N . MET A 1 314 ? 17.278 1.997 -2.713 1.00 87.56 314 MET A N 1
ATOM 2564 C CA . MET A 1 314 ? 15.836 1.941 -2.501 1.00 87.56 314 MET A CA 1
ATOM 2565 C C . MET A 1 314 ? 15.483 1.037 -1.318 1.00 87.56 314 MET A C 1
ATOM 2567 O O . MET A 1 314 ? 14.639 1.400 -0.504 1.00 87.56 314 MET A O 1
ATOM 2571 N N . PHE A 1 315 ? 16.157 -0.107 -1.203 1.00 92.25 315 PHE A N 1
ATOM 2572 C CA . PHE A 1 315 ? 16.036 -1.014 -0.066 1.00 92.25 315 PHE A CA 1
ATOM 2573 C C . PHE A 1 315 ? 16.390 -0.312 1.251 1.00 92.25 315 PHE A C 1
ATOM 2575 O O . PHE A 1 315 ? 15.602 -0.342 2.194 1.00 92.25 315 PHE A O 1
ATOM 2582 N N . GLU A 1 316 ? 17.526 0.387 1.295 1.00 94.69 316 GLU A N 1
ATOM 2583 C CA . GLU A 1 316 ? 17.944 1.156 2.471 1.00 94.69 316 GLU A CA 1
ATOM 2584 C C . GLU A 1 316 ? 16.948 2.271 2.811 1.00 94.69 316 GLU A C 1
ATOM 2586 O O . GLU A 1 316 ? 16.605 2.455 3.978 1.00 94.69 316 GLU A O 1
ATOM 2591 N N . SER A 1 317 ? 16.417 2.966 1.800 1.00 91.88 317 SER A N 1
ATOM 2592 C CA . SER A 1 317 ? 15.383 3.985 2.002 1.00 91.88 317 SER A CA 1
ATOM 2593 C C . SER A 1 317 ? 14.100 3.405 2.602 1.00 91.88 317 SER A C 1
ATOM 2595 O O . SER A 1 317 ? 13.530 4.017 3.503 1.00 91.88 317 SER A O 1
ATOM 2597 N N . PHE A 1 318 ? 13.642 2.241 2.127 1.00 92.31 318 PHE A N 1
ATOM 2598 C CA . PHE A 1 318 ? 12.457 1.582 2.678 1.00 92.31 318 PHE A CA 1
ATOM 2599 C C . PHE A 1 318 ? 12.661 1.205 4.139 1.00 92.31 318 PHE A C 1
ATOM 2601 O O . PHE A 1 318 ? 11.861 1.580 4.994 1.00 92.31 318 PHE A O 1
ATOM 2608 N N . PHE A 1 319 ? 13.761 0.516 4.443 1.00 96.12 319 PHE A N 1
ATOM 2609 C CA . PHE A 1 319 ? 14.031 0.081 5.808 1.00 96.12 319 PHE A CA 1
ATOM 2610 C C . PHE A 1 319 ? 14.246 1.254 6.764 1.00 96.12 319 PHE A C 1
ATOM 2612 O O . PHE A 1 319 ? 13.747 1.197 7.883 1.00 96.12 319 PHE A O 1
ATOM 2619 N N . ALA A 1 320 ? 14.884 2.345 6.331 1.00 95.12 320 ALA A N 1
ATOM 2620 C CA . ALA A 1 320 ? 14.990 3.554 7.146 1.00 95.12 320 ALA A CA 1
ATOM 2621 C C . ALA A 1 320 ? 13.606 4.102 7.543 1.00 95.12 320 ALA A C 1
ATOM 2623 O O . ALA A 1 320 ? 13.378 4.416 8.714 1.00 95.12 320 ALA A O 1
ATOM 2624 N N . THR A 1 321 ? 12.659 4.156 6.600 1.00 94.31 321 THR A N 1
ATOM 2625 C CA . THR A 1 321 ? 11.272 4.557 6.883 1.00 94.31 321 THR A CA 1
ATOM 2626 C C . THR A 1 321 ? 10.577 3.562 7.813 1.00 94.31 321 THR A C 1
ATOM 2628 O O . THR A 1 321 ? 9.969 3.977 8.802 1.00 94.31 321 THR A O 1
ATOM 2631 N N . PHE A 1 322 ? 10.674 2.260 7.529 1.00 96.69 322 PHE A N 1
ATOM 2632 C CA . PHE A 1 322 ? 9.989 1.212 8.290 1.00 96.69 322 PHE A CA 1
ATOM 2633 C C . PHE A 1 322 ? 10.464 1.157 9.744 1.00 96.69 322 PHE A C 1
ATOM 2635 O O . PHE A 1 322 ? 9.640 1.088 10.655 1.00 96.69 322 PHE A O 1
ATOM 2642 N N . ILE A 1 323 ? 11.778 1.252 9.967 1.00 96.75 323 ILE A N 1
ATOM 2643 C CA . ILE A 1 323 ? 12.378 1.284 11.304 1.00 96.75 323 ILE A CA 1
ATOM 2644 C C . ILE A 1 323 ? 11.904 2.528 12.048 1.00 96.75 323 ILE A C 1
ATOM 2646 O O . ILE A 1 323 ? 11.408 2.410 13.163 1.00 96.75 323 ILE A O 1
ATOM 2650 N N . ALA A 1 324 ? 11.973 3.708 11.425 1.00 95.81 324 ALA A N 1
ATOM 2651 C CA . ALA A 1 324 ? 11.574 4.953 12.077 1.00 95.81 324 ALA A CA 1
ATOM 2652 C C . ALA A 1 324 ? 10.083 4.963 12.468 1.00 95.81 324 ALA A C 1
ATOM 2654 O O . ALA A 1 324 ? 9.724 5.491 13.521 1.00 95.81 324 ALA A O 1
ATOM 2655 N N . VAL A 1 325 ? 9.212 4.381 11.634 1.00 96.44 325 VAL A N 1
ATOM 2656 C CA . VAL A 1 325 ? 7.795 4.152 11.967 1.00 96.44 325 VAL A CA 1
ATOM 2657 C C . VAL A 1 325 ? 7.668 3.187 13.148 1.00 96.44 325 VAL A C 1
ATOM 2659 O O . VAL A 1 325 ? 6.970 3.494 14.115 1.00 96.44 325 VAL A O 1
ATOM 2662 N N . GLY A 1 326 ? 8.378 2.055 13.107 1.00 96.75 326 GLY A N 1
ATOM 2663 C CA . GLY A 1 326 ? 8.411 1.084 14.199 1.00 96.75 326 GLY A CA 1
ATOM 2664 C C . GLY A 1 326 ? 8.834 1.713 15.528 1.00 96.75 326 GLY A C 1
ATOM 2665 O O . GLY A 1 326 ? 8.149 1.530 16.527 1.00 96.75 326 GLY A O 1
ATOM 2666 N N . GLU A 1 327 ? 9.893 2.527 15.534 1.00 96.00 327 GLU A N 1
ATOM 2667 C CA . GLU A 1 327 ? 10.426 3.175 16.739 1.00 96.00 327 GLU A CA 1
ATOM 2668 C C . GLU A 1 327 ? 9.428 4.149 17.370 1.00 96.00 327 GLU A C 1
ATOM 2670 O O . GLU A 1 327 ? 9.269 4.176 18.594 1.00 96.00 327 GLU A O 1
ATOM 2675 N N . ARG A 1 328 ? 8.741 4.953 16.548 1.00 96.19 328 ARG A N 1
ATOM 2676 C CA . ARG A 1 328 ? 7.732 5.903 17.040 1.00 96.19 328 ARG A CA 1
ATOM 2677 C C . ARG A 1 328 ? 6.515 5.188 17.611 1.00 96.19 328 ARG A C 1
ATOM 2679 O O . ARG A 1 328 ? 6.013 5.590 18.662 1.00 96.19 328 ARG A O 1
ATOM 2686 N N . ILE A 1 329 ? 6.074 4.109 16.968 1.00 95.69 329 ILE A N 1
ATOM 2687 C CA . ILE A 1 329 ? 4.950 3.311 17.463 1.00 95.69 329 ILE A CA 1
ATOM 2688 C C . ILE A 1 329 ? 5.341 2.541 18.729 1.00 95.69 329 ILE A C 1
ATOM 2690 O O . ILE A 1 329 ? 4.566 2.514 19.685 1.00 95.69 329 ILE A O 1
ATOM 2694 N N . ASP A 1 330 ? 6.549 1.980 18.788 1.00 95.75 330 ASP A N 1
ATOM 2695 C CA . ASP A 1 330 ? 7.074 1.343 19.997 1.00 95.75 330 ASP A CA 1
ATOM 2696 C C . ASP A 1 330 ? 7.106 2.325 21.169 1.00 95.75 330 ASP A C 1
ATOM 2698 O O . ASP A 1 330 ? 6.643 1.992 22.262 1.00 95.75 330 ASP A O 1
ATOM 2702 N N . ALA A 1 331 ? 7.579 3.553 20.937 1.00 94.25 331 ALA A N 1
ATOM 2703 C CA . ALA A 1 331 ? 7.579 4.606 21.947 1.00 94.25 331 ALA A CA 1
ATOM 2704 C C . ALA A 1 331 ? 6.157 4.957 22.414 1.00 94.25 331 ALA A C 1
ATOM 2706 O O . ALA A 1 331 ? 5.919 5.066 23.615 1.00 94.25 331 ALA A O 1
ATOM 2707 N N . TYR A 1 332 ? 5.199 5.084 21.491 1.00 93.25 332 TYR A N 1
ATOM 2708 C CA . TYR A 1 332 ? 3.801 5.371 21.826 1.00 93.25 332 TYR A CA 1
ATOM 2709 C C . TYR A 1 332 ? 3.142 4.269 22.659 1.00 93.25 332 TYR A C 1
ATOM 2711 O O . TYR A 1 332 ? 2.391 4.553 23.592 1.00 93.25 332 TYR A O 1
ATOM 2719 N N . MET A 1 333 ? 3.442 3.009 22.355 1.00 91.31 333 MET A N 1
ATOM 2720 C CA . MET A 1 333 ? 2.884 1.860 23.066 1.00 91.31 333 MET A CA 1
ATOM 2721 C C . MET A 1 333 ? 3.713 1.429 24.286 1.00 91.31 333 MET A C 1
ATOM 2723 O O . MET A 1 333 ? 3.392 0.422 24.914 1.00 91.31 333 MET A O 1
ATOM 2727 N N . ASN A 1 334 ? 4.779 2.160 24.627 1.00 91.81 334 ASN A N 1
ATOM 2728 C CA . ASN A 1 334 ? 5.736 1.801 25.678 1.00 91.81 334 ASN A CA 1
ATOM 2729 C C . ASN A 1 334 ? 6.343 0.393 25.509 1.00 91.81 334 ASN A C 1
ATOM 2731 O O . ASN A 1 334 ? 6.554 -0.326 26.491 1.00 91.81 334 ASN A O 1
ATOM 2735 N N . LYS A 1 335 ? 6.635 -0.017 24.269 1.00 89.69 335 LYS A N 1
ATOM 2736 C CA . LYS A 1 335 ? 7.323 -1.282 23.996 1.00 89.69 335 LYS A CA 1
ATOM 2737 C C . LYS A 1 335 ? 8.832 -1.171 24.248 1.00 89.69 335 LYS A C 1
ATOM 2739 O O . LYS A 1 335 ? 9.441 -0.136 23.970 1.00 89.69 335 LYS A O 1
ATOM 2744 N N . PRO A 1 336 ? 9.470 -2.233 24.768 1.00 85.12 336 PRO A N 1
ATOM 2745 C CA . PRO A 1 336 ? 10.914 -2.253 24.954 1.00 85.12 336 PRO A CA 1
ATOM 2746 C C . PRO A 1 336 ? 11.638 -2.311 23.601 1.00 85.12 336 PRO A C 1
ATOM 2748 O O . PRO A 1 336 ? 11.257 -3.069 22.712 1.00 85.12 336 PRO A O 1
ATOM 2751 N N . LYS A 1 337 ? 12.735 -1.555 23.467 1.00 76.75 337 LYS A N 1
ATOM 2752 C CA . LYS A 1 337 ? 13.492 -1.410 22.205 1.00 76.75 337 LYS A CA 1
ATOM 2753 C C . LYS A 1 337 ? 13.994 -2.726 21.596 1.00 76.75 337 LYS A C 1
ATOM 2755 O O . LYS A 1 337 ? 14.196 -2.798 20.393 1.00 76.75 337 LYS A O 1
ATOM 2760 N N . ASN A 1 338 ? 14.236 -3.748 22.414 1.00 81.06 338 ASN A N 1
ATOM 2761 C CA . ASN A 1 338 ? 14.770 -5.047 21.993 1.00 81.06 338 ASN A CA 1
ATOM 2762 C C . ASN A 1 338 ? 13.690 -6.109 21.722 1.00 81.06 338 ASN A C 1
ATOM 2764 O O . ASN A 1 338 ? 14.034 -7.257 21.470 1.00 81.06 338 ASN A O 1
ATOM 2768 N N . ASN A 1 339 ? 12.408 -5.750 21.817 1.00 85.62 339 ASN A N 1
ATOM 2769 C CA . ASN A 1 339 ? 11.275 -6.628 21.508 1.00 85.62 339 ASN A CA 1
ATOM 2770 C C . ASN A 1 339 ? 10.079 -5.804 20.985 1.00 85.62 339 ASN A C 1
ATOM 2772 O O . ASN A 1 339 ? 8.920 -6.035 21.338 1.00 85.62 339 ASN A O 1
ATOM 2776 N N . GLY A 1 340 ? 10.402 -4.748 20.239 1.00 93.25 340 GLY A N 1
ATOM 2777 C CA . GLY A 1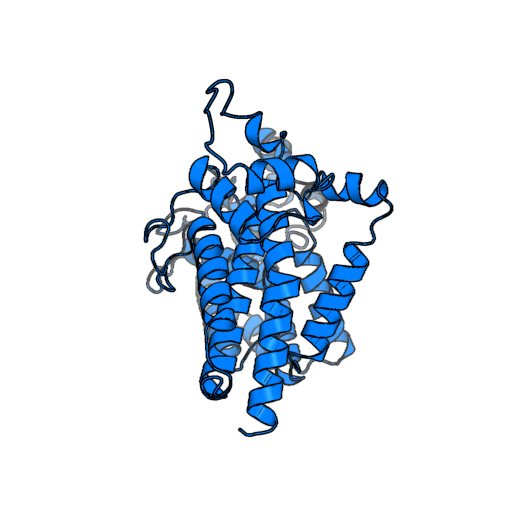 340 ? 9.458 -3.823 19.624 1.00 93.25 340 GLY A CA 1
ATOM 2778 C C . GLY A 1 340 ? 9.354 -4.047 18.119 1.00 93.25 340 GLY A C 1
ATOM 2779 O O . GLY A 1 340 ? 10.120 -4.808 17.531 1.00 93.25 340 GLY A O 1
ATOM 2780 N N . TYR A 1 341 ? 8.427 -3.361 17.469 1.00 96.06 341 TYR A N 1
ATOM 2781 C CA . TYR A 1 341 ? 8.247 -3.434 16.026 1.00 96.06 341 TYR A CA 1
ATOM 2782 C C . TYR A 1 341 ? 9.458 -2.944 15.238 1.00 96.06 341 TYR A C 1
ATOM 2784 O O . TYR A 1 341 ? 9.756 -3.518 14.196 1.00 96.06 341 TYR A O 1
ATOM 2792 N N . ALA A 1 342 ? 10.196 -1.946 15.732 1.00 96.56 342 ALA A N 1
ATOM 2793 C CA . ALA A 1 342 ? 11.453 -1.542 15.100 1.00 96.56 342 ALA A CA 1
ATOM 2794 C C . ALA A 1 342 ? 12.449 -2.711 15.033 1.00 96.56 342 ALA A C 1
ATOM 2796 O O . ALA A 1 342 ? 13.143 -2.890 14.033 1.00 96.56 342 ALA A O 1
ATOM 2797 N N . HIS A 1 343 ? 12.480 -3.536 16.084 1.00 95.81 343 HIS A N 1
ATOM 2798 C CA . HIS A 1 343 ? 13.323 -4.723 16.132 1.00 95.81 343 HIS A CA 1
ATOM 2799 C C . HIS A 1 343 ? 12.861 -5.791 15.134 1.00 95.81 343 HIS A C 1
ATOM 2801 O O . HIS A 1 343 ? 13.695 -6.329 14.413 1.00 95.81 343 HIS A O 1
ATOM 2807 N N . GLU A 1 344 ? 11.553 -6.046 15.034 1.00 96.12 344 GLU A N 1
ATOM 2808 C CA . GLU A 1 344 ? 10.978 -6.973 14.042 1.00 96.12 344 GLU A CA 1
ATOM 2809 C C . GLU A 1 344 ? 11.302 -6.547 12.598 1.00 96.12 344 GLU A C 1
ATOM 2811 O O . GLU A 1 344 ? 11.687 -7.367 11.760 1.00 96.12 344 GLU A O 1
ATOM 2816 N N . VAL A 1 345 ? 11.224 -5.243 12.306 1.00 96.69 345 VAL A N 1
ATOM 2817 C CA . VAL A 1 345 ? 11.643 -4.697 11.006 1.00 96.69 345 VAL A CA 1
ATOM 2818 C C . VAL A 1 345 ? 13.137 -4.945 10.769 1.00 96.69 345 VAL A C 1
ATOM 2820 O O . VAL A 1 345 ? 13.514 -5.436 9.707 1.00 96.69 345 VAL A O 1
ATOM 2823 N N . GLU A 1 346 ? 14.003 -4.659 11.742 1.00 96.06 346 GLU A N 1
ATOM 2824 C CA . GLU A 1 346 ? 15.452 -4.878 11.601 1.00 96.06 346 GLU A CA 1
ATOM 2825 C C . GLU A 1 346 ? 15.799 -6.365 11.393 1.00 96.06 346 GLU A C 1
ATOM 2827 O O . GLU A 1 346 ? 16.687 -6.710 10.602 1.00 96.06 346 GLU A O 1
ATOM 2832 N N . GLN A 1 347 ? 15.062 -7.271 12.040 1.00 95.69 347 GLN A N 1
ATOM 2833 C CA . GLN A 1 347 ? 15.197 -8.708 11.805 1.00 95.69 347 GLN A CA 1
ATOM 2834 C C . GLN A 1 347 ? 14.840 -9.076 10.361 1.00 95.69 347 GLN A C 1
ATOM 2836 O O . GLN A 1 347 ? 15.592 -9.814 9.724 1.00 95.69 347 GLN A O 1
ATOM 2841 N N . CYS A 1 348 ? 13.770 -8.509 9.794 1.00 95.25 348 CYS A N 1
ATOM 2842 C CA . CYS A 1 348 ? 13.433 -8.706 8.378 1.00 95.25 348 CYS A CA 1
ATOM 2843 C C . CYS A 1 348 ? 14.544 -8.196 7.440 1.00 95.25 348 CYS A C 1
ATOM 2845 O O . CYS A 1 348 ? 14.799 -8.793 6.394 1.00 95.25 348 CYS A O 1
ATOM 2847 N N . LYS A 1 349 ? 15.244 -7.114 7.809 1.00 95.56 349 LYS A N 1
ATOM 2848 C CA . LYS A 1 349 ? 16.364 -6.571 7.019 1.00 95.56 349 LYS A CA 1
ATOM 2849 C C . LYS A 1 349 ? 17.544 -7.539 6.965 1.00 95.56 349 LYS A C 1
ATOM 2851 O O . LYS A 1 349 ? 18.143 -7.768 5.908 1.00 95.56 349 LYS A O 1
ATOM 2856 N N . THR A 1 350 ? 17.892 -8.094 8.120 1.00 93.19 350 THR A N 1
ATOM 2857 C CA . THR A 1 350 ? 19.136 -8.846 8.336 1.00 93.19 350 THR A CA 1
ATOM 2858 C C . THR A 1 350 ? 18.979 -10.356 8.175 1.00 93.19 350 THR A C 1
ATOM 2860 O O . THR A 1 350 ? 19.988 -11.052 8.051 1.00 93.19 350 THR A O 1
ATOM 2863 N N . CYS A 1 351 ? 17.748 -10.872 8.113 1.00 91.38 351 CYS A N 1
ATOM 2864 C CA . CYS A 1 351 ? 17.501 -12.304 7.994 1.00 91.38 351 CYS A CA 1
ATOM 2865 C C . CYS A 1 351 ? 18.113 -12.906 6.720 1.00 91.38 351 CYS A C 1
ATOM 2867 O O . CYS A 1 351 ? 18.281 -12.252 5.682 1.00 91.38 351 CYS A O 1
ATOM 2869 N N . VAL A 1 352 ? 18.444 -14.193 6.806 1.00 90.56 352 VAL A N 1
ATOM 2870 C CA . VAL A 1 352 ? 18.805 -15.009 5.648 1.00 90.56 352 VAL A CA 1
ATOM 2871 C C . VAL A 1 352 ? 17.546 -15.740 5.211 1.00 90.56 352 VAL A C 1
ATOM 2873 O O . VAL A 1 352 ? 17.002 -16.535 5.974 1.00 90.56 352 VAL A O 1
ATOM 2876 N N . LEU A 1 353 ? 17.084 -15.460 3.995 1.00 88.75 353 LEU A N 1
ATOM 2877 C CA . LEU A 1 353 ? 15.948 -16.156 3.401 1.00 88.75 353 LEU A CA 1
ATOM 2878 C C . LEU A 1 353 ? 16.445 -17.363 2.623 1.00 88.75 353 LEU A C 1
ATOM 2880 O O . LEU A 1 353 ? 17.332 -17.242 1.777 1.00 88.75 353 LEU A O 1
ATOM 2884 N N . ASP A 1 354 ? 15.865 -18.527 2.897 1.00 89.44 354 ASP A N 1
ATOM 2885 C CA . ASP A 1 354 ? 16.028 -19.663 2.006 1.00 89.44 354 ASP A CA 1
ATOM 2886 C C . ASP A 1 354 ? 15.217 -19.437 0.710 1.00 89.44 354 ASP A C 1
ATOM 2888 O O . ASP A 1 354 ? 14.214 -18.711 0.718 1.00 89.44 354 ASP A O 1
ATOM 2892 N N . PRO A 1 355 ? 15.607 -20.068 -0.413 1.00 85.69 355 PRO A N 1
ATOM 2893 C CA . PRO A 1 355 ? 14.940 -19.853 -1.696 1.00 85.69 355 PRO A CA 1
ATOM 2894 C C . PRO A 1 355 ? 13.441 -20.189 -1.712 1.00 85.69 355 PRO A C 1
ATOM 2896 O O . PRO A 1 355 ? 12.698 -19.604 -2.500 1.00 85.69 355 PRO A O 1
ATOM 2899 N N . ALA A 1 356 ? 12.973 -21.126 -0.877 1.00 87.62 356 ALA A N 1
ATOM 2900 C CA . ALA A 1 356 ? 11.559 -21.492 -0.839 1.00 87.62 356 ALA A CA 1
ATOM 2901 C C . ALA A 1 356 ? 10.732 -20.419 -0.120 1.00 87.62 356 ALA A C 1
ATOM 2903 O O . ALA A 1 356 ? 9.655 -20.053 -0.597 1.00 87.62 356 ALA A O 1
ATOM 2904 N N . THR A 1 357 ? 11.253 -19.874 0.982 1.00 87.31 357 THR A N 1
ATOM 2905 C CA . THR A 1 357 ? 10.636 -18.742 1.685 1.00 87.31 357 THR A CA 1
ATOM 2906 C C . THR A 1 357 ? 10.643 -17.480 0.825 1.00 87.31 357 THR A C 1
ATOM 2908 O O . THR A 1 357 ? 9.606 -16.826 0.713 1.00 87.31 357 THR A O 1
ATOM 2911 N N . GLU A 1 358 ? 11.762 -17.176 0.157 1.00 87.12 358 GLU A N 1
ATOM 2912 C CA . GLU A 1 358 ? 11.856 -16.053 -0.787 1.00 87.12 358 GLU A CA 1
ATOM 2913 C C . GLU A 1 358 ? 10.781 -16.161 -1.873 1.00 87.12 358 GLU A C 1
ATOM 2915 O O . GLU A 1 358 ? 9.995 -15.233 -2.066 1.00 87.12 358 GLU A O 1
ATOM 2920 N N . LYS A 1 359 ? 10.679 -17.326 -2.524 1.00 85.56 359 LYS A N 1
ATOM 2921 C CA . LYS A 1 359 ? 9.668 -17.566 -3.555 1.00 85.56 359 LYS A CA 1
ATOM 2922 C C . LYS A 1 359 ? 8.247 -17.387 -3.018 1.00 85.56 359 LYS A C 1
ATOM 2924 O O . LYS A 1 359 ? 7.454 -16.687 -3.632 1.00 85.56 359 LYS A O 1
ATOM 2929 N N . LYS A 1 360 ? 7.936 -17.963 -1.854 1.00 88.06 360 LYS A N 1
ATOM 2930 C CA . LYS A 1 360 ? 6.606 -17.858 -1.235 1.00 88.06 360 LYS A CA 1
ATOM 2931 C C . LYS A 1 360 ? 6.202 -16.406 -0.953 1.00 88.06 360 LYS A C 1
ATOM 2933 O O . LYS A 1 360 ? 5.032 -16.067 -1.099 1.00 88.06 360 LYS A O 1
ATOM 2938 N N . LEU A 1 361 ? 7.142 -15.570 -0.515 1.00 85.25 361 LEU A N 1
ATOM 2939 C CA . LEU A 1 361 ? 6.891 -14.149 -0.255 1.00 85.25 361 LEU A CA 1
ATOM 2940 C C . LEU A 1 361 ? 6.639 -13.376 -1.552 1.00 85.25 361 LEU A C 1
ATOM 2942 O O . LEU A 1 361 ? 5.723 -12.559 -1.601 1.00 85.25 361 LEU A O 1
ATOM 2946 N N . LEU A 1 362 ? 7.411 -13.666 -2.601 1.00 83.56 362 LEU A N 1
ATOM 2947 C CA . LEU A 1 362 ? 7.219 -13.058 -3.918 1.00 83.56 362 LEU A CA 1
ATOM 2948 C C . LEU A 1 362 ? 5.883 -13.475 -4.548 1.00 83.56 362 LEU A C 1
ATOM 2950 O O . LEU A 1 362 ? 5.163 -12.616 -5.049 1.00 83.56 362 LEU A O 1
ATOM 2954 N N . ASP A 1 363 ? 5.519 -14.757 -4.459 1.00 82.19 363 ASP A N 1
ATOM 2955 C CA . ASP A 1 363 ? 4.240 -15.276 -4.959 1.00 82.19 363 ASP A CA 1
ATOM 2956 C C . ASP A 1 363 ? 3.062 -14.592 -4.242 1.00 82.19 363 ASP A C 1
ATOM 2958 O O . ASP A 1 363 ? 2.174 -14.048 -4.892 1.00 82.19 363 ASP A O 1
ATOM 2962 N N . LYS A 1 364 ? 3.111 -14.489 -2.905 1.00 77.00 364 LYS A N 1
ATOM 2963 C CA . LYS A 1 364 ? 2.102 -13.747 -2.129 1.00 77.00 364 LYS A CA 1
ATOM 2964 C C . LYS A 1 364 ? 2.006 -12.272 -2.516 1.00 77.00 364 LYS A C 1
ATOM 2966 O O . LYS A 1 364 ? 0.932 -11.688 -2.411 1.00 77.00 364 LYS A O 1
ATOM 2971 N N . ASN A 1 365 ? 3.118 -11.641 -2.889 1.00 71.88 365 ASN A N 1
ATOM 2972 C CA . ASN A 1 365 ? 3.100 -10.235 -3.289 1.00 71.88 365 ASN A CA 1
ATOM 2973 C C . ASN A 1 365 ? 2.353 -10.062 -4.614 1.00 71.88 365 ASN A C 1
ATOM 2975 O O . ASN A 1 365 ? 1.578 -9.121 -4.758 1.00 71.88 365 ASN A O 1
ATOM 2979 N N . ASN A 1 366 ? 2.528 -11.013 -5.534 1.00 67.38 366 ASN A N 1
ATOM 2980 C CA . ASN A 1 366 ? 1.770 -11.057 -6.780 1.00 67.38 366 ASN A CA 1
ATOM 2981 C C . ASN A 1 366 ? 0.281 -11.335 -6.522 1.00 67.38 366 ASN A C 1
ATOM 2983 O O . ASN A 1 366 ? -0.560 -10.679 -7.125 1.00 67.38 366 ASN A O 1
ATOM 2987 N N . ASP A 1 367 ? -0.060 -12.214 -5.573 1.00 65.81 367 ASP A N 1
ATOM 2988 C CA . ASP A 1 367 ? -1.462 -12.445 -5.190 1.00 65.81 367 ASP A CA 1
ATOM 2989 C C . ASP A 1 367 ? -2.117 -11.168 -4.629 1.00 65.81 367 ASP A C 1
ATOM 2991 O O . ASP A 1 367 ? -3.265 -10.863 -4.945 1.00 65.81 367 ASP A O 1
ATOM 2995 N N . LEU A 1 368 ? -1.384 -10.379 -3.826 1.00 62.16 368 LEU A N 1
ATOM 2996 C CA . LEU A 1 368 ? -1.861 -9.081 -3.328 1.00 62.16 368 LEU A CA 1
ATOM 2997 C C . LEU A 1 368 ? -2.016 -8.030 -4.441 1.00 62.16 368 LEU A C 1
ATOM 2999 O O . LEU A 1 368 ? -2.821 -7.109 -4.282 1.00 62.16 368 LEU A O 1
ATOM 3003 N N . TYR A 1 369 ? -1.235 -8.147 -5.519 1.00 52.47 369 TYR A N 1
ATOM 3004 C CA . TYR A 1 369 ? -1.324 -7.306 -6.714 1.00 52.47 369 TYR A CA 1
ATOM 3005 C C . TYR A 1 369 ? -2.544 -7.679 -7.576 1.00 52.47 369 TYR A C 1
ATOM 3007 O O . TYR A 1 369 ? -3.262 -6.787 -8.029 1.00 52.47 369 TYR A O 1
ATOM 3015 N N . ASP A 1 370 ? -2.812 -8.979 -7.749 1.00 40.91 370 ASP A N 1
ATOM 3016 C CA . ASP A 1 370 ? -3.944 -9.513 -8.525 1.00 40.91 370 ASP A CA 1
ATOM 3017 C C . ASP A 1 370 ? -5.299 -9.373 -7.811 1.00 40.91 370 ASP A C 1
ATOM 3019 O O . ASP A 1 370 ? -6.363 -9.409 -8.449 1.00 40.91 370 ASP A O 1
ATOM 3023 N N . ASP A 1 371 ? -5.292 -9.174 -6.491 1.00 43.44 371 ASP A N 1
ATOM 3024 C CA . ASP A 1 371 ? -6.505 -8.910 -5.730 1.00 43.44 371 ASP A CA 1
ATOM 3025 C C . ASP A 1 371 ? -7.074 -7.527 -6.109 1.00 43.44 371 ASP A C 1
ATOM 3027 O O . ASP A 1 371 ? -6.652 -6.476 -5.618 1.00 43.44 371 ASP A O 1
ATOM 3031 N N . LYS A 1 372 ? -8.085 -7.548 -6.992 1.00 39.00 372 LYS A N 1
ATOM 3032 C CA . LYS A 1 372 ? -8.904 -6.442 -7.550 1.00 39.00 372 LYS A CA 1
ATOM 3033 C C . LYS A 1 372 ? -9.576 -5.498 -6.522 1.00 39.00 372 LYS A C 1
ATOM 3035 O O . LYS A 1 372 ? -10.559 -4.831 -6.846 1.00 39.00 372 LYS A O 1
ATOM 3040 N N . TYR A 1 373 ? -9.119 -5.446 -5.275 1.00 41.72 373 TYR A N 1
ATOM 3041 C CA . TYR A 1 373 ? -9.914 -5.018 -4.122 1.00 41.72 373 TYR A CA 1
ATOM 3042 C C . TYR A 1 373 ? -9.373 -3.820 -3.334 1.00 41.72 373 TYR A C 1
ATOM 3044 O O . TYR A 1 373 ? -10.042 -3.372 -2.401 1.00 41.72 373 TYR A O 1
ATOM 3052 N N . TYR A 1 374 ? -8.241 -3.230 -3.722 1.00 44.09 374 TYR A N 1
ATOM 3053 C CA . TYR A 1 374 ? -7.661 -2.081 -3.011 1.00 44.09 374 TYR A CA 1
ATOM 3054 C C . TYR A 1 374 ? -7.806 -0.750 -3.756 1.00 44.09 374 TYR A C 1
ATOM 3056 O O . TYR A 1 374 ? -6.904 0.081 -3.757 1.00 44.09 374 TYR A O 1
ATOM 3064 N N . ASN A 1 375 ? -8.996 -0.484 -4.302 1.00 36.59 375 ASN A N 1
ATOM 3065 C CA . ASN A 1 375 ? -9.428 0.887 -4.578 1.00 36.59 375 ASN A CA 1
ATOM 3066 C C . ASN A 1 375 ? -9.733 1.591 -3.244 1.00 36.59 375 ASN A C 1
ATOM 3068 O O . ASN A 1 375 ? -10.880 1.707 -2.815 1.00 36.59 375 ASN A O 1
ATOM 3072 N N . LEU A 1 376 ? -8.692 2.080 -2.566 1.00 40.31 376 LEU A N 1
ATOM 3073 C CA . LEU A 1 376 ? -8.819 3.120 -1.538 1.00 40.31 376 LEU A CA 1
ATOM 3074 C C . LEU A 1 376 ? -9.052 4.475 -2.229 1.00 40.31 376 LEU A C 1
ATOM 3076 O O . LEU A 1 376 ? -8.300 5.430 -2.049 1.00 40.31 376 LEU A O 1
ATOM 3080 N N . THR A 1 377 ? -10.083 4.552 -3.067 1.00 32.69 377 THR A N 1
ATOM 3081 C CA . THR A 1 377 ? -10.533 5.800 -3.678 1.00 32.69 377 THR A CA 1
ATOM 3082 C C . THR A 1 377 ? -11.310 6.559 -2.607 1.00 32.69 377 THR A C 1
ATOM 3084 O O . THR A 1 377 ? -12.348 6.089 -2.148 1.00 32.69 377 THR A O 1
ATOM 3087 N N . TYR A 1 378 ? -10.739 7.683 -2.164 1.00 33.31 378 TYR A N 1
ATOM 3088 C CA . TYR A 1 378 ? -11.320 8.741 -1.330 1.00 33.31 378 TYR A CA 1
ATOM 3089 C C . TYR A 1 378 ? -12.523 8.323 -0.468 1.00 33.31 378 TYR A C 1
ATOM 3091 O O . TYR A 1 378 ? -13.675 8.388 -0.898 1.00 33.31 378 TYR A O 1
ATOM 3099 N N . VAL A 1 379 ? -12.274 7.996 0.804 1.00 29.28 379 VAL A N 1
ATOM 3100 C CA . VAL A 1 379 ? -13.331 8.084 1.818 1.00 29.28 379 VAL A CA 1
ATOM 3101 C C . VAL A 1 379 ? -13.629 9.571 2.004 1.00 29.28 379 VAL A C 1
ATOM 3103 O O . VAL A 1 379 ? -12.963 10.258 2.771 1.00 29.28 379 VAL A O 1
ATOM 3106 N N . THR A 1 380 ? -14.590 10.095 1.246 1.00 27.19 380 THR A N 1
ATOM 3107 C CA . THR A 1 380 ? -15.207 11.380 1.577 1.00 27.19 380 THR A CA 1
ATOM 3108 C C . THR A 1 380 ? -16.015 11.156 2.853 1.00 27.19 380 THR A C 1
ATOM 3110 O O . THR A 1 380 ? -16.896 10.291 2.875 1.00 27.19 380 THR A O 1
ATOM 3113 N N . ILE A 1 381 ? -15.628 11.853 3.923 1.00 32.16 381 ILE A N 1
ATOM 3114 C CA . ILE A 1 381 ? -16.349 11.892 5.204 1.00 32.16 381 ILE A CA 1
ATOM 3115 C C . ILE A 1 381 ? -17.656 12.657 5.018 1.00 32.16 381 ILE A C 1
ATOM 3117 O O . ILE A 1 381 ? -17.610 13.720 4.355 1.00 32.16 381 ILE A O 1
#

Sequence (381 aa):
MSTASKERQARLYNIVKKLFPKVMQQIFKECVSPRGLQGKYKQKLITIHFTENEISLMETLPNIDDFTIELCYKILRYENVLHEPLCKWGNVPRDTEVEIGDDVQRILNVTNDVINRKSEEFSELYYEEFQNRTQQMLKRVDEYLFQDTCLQLYQTIHSSDINISGMFQELMQEINDATIYISPLDKNRCAKCSMVVMEVFPMIMQGLMAQTGTPAKTLYTDIMGNYPFRRKLNKIELDMVDTLMTDEYTKIDVSLSYKIIVNFVKLLPIPPPSRQWGSNPNNIELGIGDDIERIRLERNSFVHRVNANISEPMFESFFATFIAVGERIDAYMNKPKNNGYAHEVEQCKTCVLDPATEKKLLDKNNDLYDDKYYNLTYVTI

Secondary structure (DSSP, 8-state):
--HHHHHHHHHHHHIIIIIHHHHHHHHHHHHHSTTTTTTT-----------HHHHHHHHH--SGGG--HHHHHHHHHHTT-SPPPTT-TTSPPPTT--SHHHHHHHHHHHHHHHHHS-GGG--HHHHHHHHHHHHHHHHHHHHHHTSS-TTTHHHHHTT-S--HHHHHHHHHHHHHHHS----HHHHHHHHHHHHIIIIIHHHHHHHHHHHTT--HHHHHHHHHH-HHHHTT--HHHHHHHHHTTTSTTTT--HHHHHHHHHH-TTTS-PPPPTT-TTSPPPTT--SHHHHHHHHHHHHHHHHT-S-----HHHHHHHHHHHHHHHHHHHHHTT--TTSSHHHHHHHHHHPPPPHHHHHHHHHHHHHHHH-TT--------

Radius of gyration: 25.37 Å; chains: 1; bounding box: 55×43×75 Å

Foldseek 3Di:
DDPVLVVLLVVLCCCLVPPLLVLLLLVLCQLVPPVNCVPPPPDDDDDDDDDPVVVVVVVPDPDSSPDGLVRSLVVCQPPVSFPAFPQGAPDQHDPPGQGLNNLSSVSVVSSVCSVPPDSVPRDPVNSVVSVVVVVVSVVSSCVVSPPPCPPVCVVVVVPDPDPPVVVVVVVVVVCCVVDDPQDPVLLLLLLLLLCCLWPLLLVLLLVLQVLLVQQLVNLLVVCVVPPVLVVLDDPVLVVQSVCSVPPNSNSDHLQSSLSSCLVVCVSRVADAWPVGPPDQDDPVRLGLNNLSNVSVVSSVVSLQDPDSGADPVNSVVSLVSQLSSFVSSCVVSVHDPCPTSSVVSVCSVPDDDDPVSSVVSVVVSVVSNPPPRPPPPDPPD

Organism: Mytilus galloprovincialis (NCBI:txid29158)